Protein AF-W3AT03-F1 (afdb_monomer_lite)

Radius of gyration: 35.24 Å; chains: 1; bounding box: 69×82×110 Å

Secondary structure (DSSP, 8-state):
-------STTHHHHGGGHHHHSS-----TTSEEEEEEESSEEEEEES-EEE-SSEEEEEEESSSSEEEEEESS-EEEEEE-SSSEEEEEEEEEE---SS---EEEEEESS-EEEEEE-SSEEEEEEEEEEE-SS-EEEEEESS-EEEEESS-SEEEEEEEEEESTT-EEEEEESS-EEEEEEE---SSS-EEEEEEEEEESSEEEEEESS-EEEEEEE---S-TT--EEEEEEEEEE---S-----EEEEEESS-EEEEE--TTEEEEEEEEEE--TT-EEEEEESS-EEEE-SSSEEEEEEEEPPPPTT----EEEEEEESS-EEESSEEEEEEE-TTEEEEEEEEEEEEESS-SEEEEPPSSS---GGGTEEEEEEEEEESSS-SEEEE--TT-S----HHHHHHHHHH-EEE----GGGTTTEE-TTPPB-TTS-BEEETT-EEEEEE-PPTTEEEEEEEETTSSB--EEE-TTS-EEEEEETTS---EEEEEEEPP------------------------PPPPPGGGEEEETTTTEEEE-PPTT-------SSSEEEEEE-STTEEEEEETTEEEEEEGGGTHHHHTTT---PPPP--S-EEEEETTEEEEEE-GGG--

Foldseek 3Di:
DDDDADDDPCPQVCVVVVVVLLPPPCDPQPQEPEEFEDQAETEEEEAEFADQTLEDYEFEHNNYAYTEYEYNEEFHHAHADADAEHHERYEFEYEDDDPDAHETYYAHAYEFEHAEHYPHYAYYERYETYYDAQYETEHHHAYEFEWAEQEQAAWERYEDEHADAAYEYEYYANYEQYIEYHEEYPDQEGEWESYEYEYQHEEYYAEAQEEQETEYRYEPDPPVHGAYEWESYEYDHDPPPDAHAYEYEHEHNYEQYTEYAYQRYEYESEAEAHAHFAYEHEHAHLYEQEYYYNHHYESYEYEYHADDPPGDHAYEAEYAYNEEREMAAEHYEDEAHNRYAYAYAHAYEQEHLAESYEYEDDQDDDDPHLVRYAAEYQAYYHNNPDRYYYDYRPNGPDGCDPVSRVSNLQRYKHFDDDDPVCPQQKDQPPFAADPVRTGIDTQADKGKIWGRDDPQKDWPFKDWPVGDTFDWDADPVRTIITIDGGHDPTDMDTDIDGNDPPPPPDDDDDDDDDDPDDPDPPPDQDEDPPVQWDDDPVPLDIHGDDPPPRQDYADDAPWFDAWADDDDFWTWTQTPVGIDIDGVVNCVVVVVVVRDPDHDHPDQKYFYDDPNHGPDIDGPVPDD

Sequence (624 aa):
MFKKVKKFLAAGLSLSLILSSVTITALAESDAAVYNDGSDKAVMNVGSIETSDSMGAYSEASDYPEAVINVDGDVDVNVITNNDENAYGIVSYAHESGGGKATAGVTVSGDVSVNYTSQEGSGTVGINVQPEGNSNAYAVVNGDVSVDSNVSNDTEGIAVIANGSDAKAEVKVDGEVKVSSSGTPTGDTPVTSGVTVIQNGGDVDVNIKKDVTVVSNSSIGNVEETYSYANGIMIYQDSGDIQLPADTEINVGGNVSVSSTDPGMQTSGIDITTALDGSVINVNVAGSVTTEGKGATSGIGAVTGIKDEDEKGDTRVNIHVGKDVKSSDDGLTIMAGDIGTIDVVIEGTLSAEDSAIVLKAPYEGDLNQENRISITAWKIESGSGSLVTTDNDPESETTVSEETRAAVEKNINYIIRIDEAQTKNISLPGLEKDANGLYTAHAEDNVAVKLNIPSGFTLDGAYSDAGHNIRLLQDESGGYYLVVPSGGGVTVSLALSRIPSDSDDNDDSGDSKNSNKTYNNYQNVPSLSDDSFNFNQNEGKLTIQVPKGMTAFNLDSSVLLTFKAMGMNTLYLDSTNGKYTIPIVSIEDIVKTGNLLTFVFGIEKADVYVNGTLAREFYPDKLT

Structure (mmCIF, N/CA/C/O backbone):
data_AF-W3AT03-F1
#
_entry.id   AF-W3AT03-F1
#
loop_
_atom_site.group_PDB
_atom_site.id
_atom_site.type_symbol
_atom_site.label_atom_id
_atom_site.label_alt_id
_atom_site.label_comp_id
_atom_site.label_asym_id
_atom_site.label_entity_id
_atom_site.label_seq_id
_atom_site.pdbx_PDB_ins_code
_atom_site.Cartn_x
_atom_site.Cartn_y
_atom_site.Cartn_z
_atom_site.occupancy
_atom_site.B_iso_or_equiv
_atom_site.auth_seq_id
_atom_site.auth_comp_id
_atom_site.auth_asym_id
_atom_site.auth_atom_id
_atom_site.pdbx_PDB_model_num
ATOM 1 N N . MET A 1 1 ? 1.270 37.637 10.396 1.00 28.53 1 MET A N 1
ATOM 2 C CA . MET A 1 1 ? 0.769 36.498 11.198 1.00 28.53 1 MET A CA 1
ATOM 3 C C . MET A 1 1 ? -0.464 35.877 10.522 1.00 28.53 1 MET A C 1
ATOM 5 O O . MET A 1 1 ? -1.416 35.513 11.184 1.00 28.53 1 MET A O 1
ATOM 9 N N . PHE A 1 2 ? -0.427 35.793 9.188 1.00 28.59 2 PHE A N 1
ATOM 10 C CA . PHE A 1 2 ? -1.450 35.283 8.267 1.00 28.59 2 PHE A CA 1
ATOM 11 C C . PHE A 1 2 ? -0.666 34.633 7.112 1.00 28.59 2 PHE A C 1
ATOM 13 O O . PHE A 1 2 ? 0.368 35.203 6.753 1.00 28.59 2 PHE A O 1
ATOM 20 N N . LYS A 1 3 ? -1.158 33.512 6.562 1.00 24.34 3 LYS A N 1
ATOM 21 C CA . LYS A 1 3 ? -0.546 32.571 5.584 1.00 24.34 3 LYS A CA 1
ATOM 22 C C . LYS A 1 3 ? 0.006 31.268 6.186 1.00 24.34 3 LYS A C 1
ATOM 24 O O . LYS A 1 3 ? 1.206 31.040 6.238 1.00 24.34 3 LYS A O 1
ATOM 29 N N . LYS A 1 4 ? -0.909 30.408 6.617 1.00 30.42 4 LYS A N 1
ATOM 30 C CA . LYS A 1 4 ? -0.858 28.945 6.467 1.00 30.42 4 LYS A CA 1
ATOM 31 C C . LYS A 1 4 ? -2.282 28.550 6.039 1.00 30.42 4 LYS A C 1
ATOM 33 O O . LYS A 1 4 ? -3.190 29.294 6.397 1.00 30.42 4 LYS A O 1
ATOM 38 N N . VAL A 1 5 ? -2.459 27.453 5.305 1.00 30.83 5 VAL A N 1
ATOM 39 C CA . VAL A 1 5 ? -3.708 26.987 4.648 1.00 30.83 5 VAL A CA 1
ATOM 40 C C . VAL A 1 5 ? -3.865 27.485 3.201 1.00 30.83 5 VAL A C 1
ATOM 42 O O . VAL A 1 5 ? -4.501 28.502 2.947 1.00 30.83 5 VAL A O 1
ATOM 45 N N . LYS A 1 6 ? -3.214 26.769 2.275 1.00 31.14 6 LYS A N 1
ATOM 46 C CA . LYS A 1 6 ? -3.477 26.680 0.821 1.00 31.14 6 LYS A CA 1
ATOM 47 C C . LYS A 1 6 ? -2.667 25.484 0.295 1.00 31.14 6 LYS A C 1
ATOM 49 O O . LYS A 1 6 ? -1.582 25.691 -0.234 1.00 31.14 6 LYS A O 1
ATOM 54 N N . LYS A 1 7 ? -3.096 24.255 0.578 1.00 38.19 7 LYS A N 1
ATOM 55 C CA . LYS A 1 7 ? -2.482 23.011 0.078 1.00 38.19 7 LYS A CA 1
ATOM 56 C C . LYS A 1 7 ? -3.528 21.910 0.227 1.00 38.19 7 LYS A C 1
ATOM 58 O O . LYS A 1 7 ? -3.813 21.620 1.374 1.00 38.19 7 LYS A O 1
ATOM 63 N N . PHE A 1 8 ? -4.102 21.395 -0.862 1.00 38.34 8 PHE A N 1
ATOM 64 C CA . PHE A 1 8 ? -4.474 19.974 -1.030 1.00 38.34 8 PHE A CA 1
ATOM 65 C C . PHE A 1 8 ? -5.169 19.694 -2.380 1.00 38.34 8 PHE A C 1
ATOM 67 O O . PHE A 1 8 ? -4.983 18.613 -2.930 1.00 38.34 8 PHE A O 1
ATOM 74 N N . LEU A 1 9 ? -5.845 20.674 -2.989 1.00 34.12 9 LEU A N 1
ATOM 75 C CA . LEU A 1 9 ? -6.673 20.440 -4.183 1.00 34.12 9 LEU A CA 1
ATOM 76 C C . LEU A 1 9 ? -5.986 20.184 -5.536 1.00 34.12 9 LEU A C 1
ATOM 78 O O . LEU A 1 9 ? -6.647 19.714 -6.458 1.00 34.12 9 LEU A O 1
ATOM 82 N N . ALA A 1 10 ? -4.695 20.474 -5.724 1.00 31.89 10 ALA A N 1
ATOM 83 C CA . ALA A 1 10 ? -4.091 20.279 -7.052 1.00 31.89 10 ALA A CA 1
ATOM 84 C C . ALA A 1 10 ? -3.675 18.827 -7.358 1.00 31.89 10 ALA A C 1
ATOM 86 O O . ALA A 1 10 ? -3.201 18.573 -8.462 1.00 31.89 10 ALA A O 1
ATOM 87 N N . ALA A 1 11 ? -3.937 17.878 -6.448 1.00 34.84 11 ALA A N 1
ATOM 88 C CA . ALA A 1 11 ? -3.686 16.450 -6.652 1.00 34.84 11 ALA A CA 1
ATOM 89 C C . ALA A 1 11 ? -4.425 15.863 -7.875 1.00 34.84 11 ALA A C 1
ATOM 91 O O . ALA A 1 11 ? -3.914 14.942 -8.498 1.00 34.84 11 ALA A O 1
ATOM 92 N N . GLY A 1 12 ? -5.577 16.423 -8.272 1.00 32.66 12 GLY A N 1
ATOM 93 C CA . GLY A 1 12 ? -6.311 15.971 -9.465 1.00 32.66 12 GLY A CA 1
ATOM 94 C C . GLY A 1 12 ? -5.796 16.534 -10.800 1.00 32.66 12 GLY A C 1
ATOM 95 O O . GLY A 1 12 ? -5.979 15.909 -11.836 1.00 32.66 12 GLY A O 1
ATOM 96 N N . LEU A 1 13 ? -5.129 17.698 -10.804 1.00 30.19 13 LEU A N 1
ATOM 97 C CA . LEU A 1 13 ? -4.622 18.348 -12.029 1.00 30.19 13 LEU A CA 1
ATOM 98 C C . LEU A 1 13 ? -3.127 18.071 -12.277 1.00 30.19 13 LEU A C 1
ATOM 100 O O . LEU A 1 13 ? -2.707 18.025 -13.434 1.00 30.19 13 LEU A O 1
ATOM 104 N N . SER A 1 14 ? -2.327 17.834 -11.229 1.00 34.16 14 SER A N 1
ATOM 105 C CA . SER A 1 14 ? -0.902 17.482 -11.354 1.00 34.16 14 SER A CA 1
ATOM 106 C C . SER A 1 14 ? -0.650 16.015 -11.728 1.00 34.16 14 SER A C 1
ATOM 108 O O . SER A 1 14 ? 0.438 15.693 -12.184 1.00 34.16 14 SER A O 1
ATOM 110 N N . LEU A 1 15 ? -1.637 15.124 -11.592 1.00 40.75 15 LEU A N 1
ATOM 111 C CA . LEU A 1 15 ? -1.508 13.690 -11.899 1.00 40.75 15 LEU A CA 1
ATOM 112 C C . LEU A 1 15 ? -1.389 13.384 -13.404 1.00 40.75 15 LEU A C 1
ATOM 114 O O . LEU A 1 15 ? -0.757 12.402 -13.787 1.00 40.75 15 LEU A O 1
ATOM 118 N N . SER A 1 16 ? -1.878 14.287 -14.264 1.00 33.06 16 SER A N 1
ATOM 119 C CA . SER A 1 16 ? -1.629 14.240 -15.715 1.00 33.06 16 SER A CA 1
ATOM 120 C C . SER A 1 16 ? -0.135 14.337 -16.082 1.00 33.06 16 SER A C 1
ATOM 122 O O . SER A 1 16 ? 0.251 13.899 -17.165 1.00 33.06 16 SER A O 1
ATOM 124 N N . LEU A 1 17 ? 0.719 14.848 -15.177 1.00 35.25 17 LEU A N 1
ATOM 125 C CA . LEU A 1 17 ? 2.175 14.880 -15.358 1.00 35.25 17 LEU A CA 1
ATOM 126 C C . LEU A 1 17 ? 2.853 13.533 -15.058 1.00 35.25 17 LEU A C 1
ATOM 128 O O . LEU A 1 17 ? 3.852 13.235 -15.706 1.00 35.25 17 LEU A O 1
ATOM 132 N N . ILE A 1 18 ? 2.298 12.688 -14.179 1.00 41.88 18 ILE A N 1
ATOM 133 C CA . ILE A 1 18 ? 2.857 11.352 -13.867 1.00 41.88 18 ILE A CA 1
ATOM 134 C C . ILE A 1 18 ? 2.741 10.431 -15.092 1.00 41.88 18 ILE A C 1
ATOM 136 O O . ILE A 1 18 ? 3.682 9.737 -15.464 1.00 41.88 18 ILE A O 1
ATOM 140 N N . LEU A 1 19 ? 1.622 10.508 -15.821 1.00 39.47 19 LEU A N 1
ATOM 141 C CA . LEU A 1 19 ? 1.465 9.828 -17.115 1.00 39.47 19 LEU A CA 1
ATOM 142 C C . LEU A 1 19 ? 2.455 10.336 -18.182 1.00 39.47 19 LEU A C 1
ATOM 144 O O . LEU A 1 19 ? 2.805 9.588 -19.093 1.00 39.47 19 LEU A O 1
ATOM 148 N N . SER A 1 20 ? 2.930 11.583 -18.066 1.00 36.06 20 SER A N 1
ATOM 149 C CA . SER A 1 20 ? 3.939 12.161 -18.967 1.00 36.06 20 SER A CA 1
ATOM 150 C C . SER A 1 20 ? 5.390 11.906 -18.546 1.00 36.06 20 SER A C 1
ATOM 152 O O . SER A 1 20 ? 6.301 12.179 -19.326 1.00 36.06 20 SER A O 1
ATOM 154 N N . SER A 1 21 ? 5.641 11.370 -17.349 1.00 37.03 21 SER A N 1
ATOM 155 C CA . SER A 1 21 ? 6.995 10.982 -16.943 1.00 37.03 21 SER A CA 1
ATOM 156 C C . SER A 1 21 ? 7.301 9.508 -17.223 1.00 37.03 21 SER A C 1
ATOM 158 O O . SER A 1 21 ? 8.452 9.166 -17.488 1.00 37.03 21 SER A O 1
ATOM 160 N N . VAL A 1 22 ? 6.271 8.655 -17.338 1.00 42.19 22 VAL A N 1
ATOM 161 C CA . VAL A 1 22 ? 6.416 7.286 -17.877 1.00 42.19 22 VAL A CA 1
ATOM 162 C C . VAL A 1 22 ? 6.425 7.260 -19.414 1.00 42.19 22 VAL A C 1
ATOM 164 O O . VAL A 1 22 ? 6.735 6.232 -20.016 1.00 42.19 22 VAL A O 1
ATOM 167 N N . THR A 1 23 ? 6.152 8.379 -20.103 1.00 40.66 23 THR A N 1
ATOM 168 C CA . THR A 1 23 ? 6.460 8.451 -21.538 1.00 40.66 23 THR A CA 1
ATOM 169 C C . THR A 1 23 ? 7.969 8.411 -21.736 1.00 40.66 23 THR A C 1
ATOM 171 O O . THR A 1 23 ? 8.662 9.412 -21.551 1.00 40.66 23 THR A O 1
ATOM 174 N N . ILE A 1 24 ? 8.468 7.243 -22.155 1.00 44.22 24 ILE A N 1
ATOM 175 C CA . ILE A 1 24 ? 9.812 7.069 -22.699 1.00 44.22 24 ILE A CA 1
ATOM 176 C C . ILE A 1 24 ? 9.957 8.092 -23.824 1.00 44.22 24 ILE A C 1
ATOM 178 O O . ILE A 1 24 ? 9.421 7.938 -24.922 1.00 44.22 24 ILE A O 1
ATOM 182 N N . THR A 1 25 ? 10.654 9.188 -23.540 1.00 39.56 25 THR A N 1
ATOM 183 C CA . THR A 1 25 ? 10.982 10.180 -24.556 1.00 39.56 25 THR A CA 1
ATOM 184 C C . THR A 1 25 ? 12.054 9.545 -25.421 1.00 39.56 25 THR A C 1
ATOM 186 O O . THR A 1 25 ? 13.216 9.673 -25.067 1.00 39.56 25 THR A O 1
ATOM 189 N N . ALA A 1 26 ? 11.652 8.802 -26.465 1.00 38.84 26 ALA A N 1
ATOM 190 C CA . ALA A 1 26 ? 12.498 8.186 -27.495 1.00 38.84 26 ALA A CA 1
ATOM 191 C C . ALA A 1 26 ? 13.969 8.076 -27.058 1.00 38.84 26 ALA A C 1
ATOM 193 O O . ALA A 1 26 ? 14.819 8.844 -27.522 1.00 38.84 26 ALA A O 1
ATOM 194 N N . LEU A 1 27 ? 14.237 7.213 -26.068 1.00 46.94 27 LEU A N 1
ATOM 195 C CA . LEU A 1 27 ? 15.598 7.009 -25.588 1.00 46.94 27 LEU A CA 1
ATOM 196 C C . LEU A 1 27 ? 16.405 6.540 -26.788 1.00 46.94 27 LEU A C 1
ATOM 198 O O . LEU A 1 27 ? 15.939 5.707 -27.567 1.00 46.94 27 LEU A O 1
ATOM 202 N N . ALA A 1 28 ? 17.583 7.126 -26.984 1.00 45.44 28 ALA A N 1
ATOM 203 C CA . ALA A 1 28 ? 18.433 6.711 -28.078 1.00 45.44 28 ALA A CA 1
ATOM 204 C C . ALA A 1 28 ? 18.699 5.207 -27.918 1.00 45.44 28 ALA A C 1
ATOM 206 O O . ALA A 1 28 ? 19.277 4.776 -26.925 1.00 45.44 28 ALA A O 1
ATOM 207 N N . GLU A 1 29 ? 18.286 4.426 -28.916 1.00 54.06 29 GLU A N 1
ATOM 208 C CA . GLU A 1 29 ? 18.462 2.970 -29.059 1.00 54.06 29 GLU A CA 1
ATOM 209 C C . GLU A 1 29 ? 19.916 2.487 -28.808 1.00 54.06 29 GLU A C 1
ATOM 211 O O . GLU A 1 29 ? 20.186 1.289 -28.780 1.00 54.06 29 GLU A O 1
ATOM 216 N N . SER A 1 30 ? 20.876 3.410 -28.650 1.00 55.06 30 SER A N 1
ATOM 217 C CA . SER A 1 30 ? 22.307 3.178 -28.476 1.00 55.06 30 SER A CA 1
ATOM 218 C C . SER A 1 30 ? 22.773 2.832 -27.061 1.00 55.06 30 SER A C 1
ATOM 220 O O . SER A 1 30 ? 23.922 2.408 -26.941 1.00 55.06 30 SER A O 1
ATOM 222 N N . ASP A 1 31 ? 21.946 2.997 -26.023 1.00 71.50 31 ASP A N 1
ATOM 223 C CA . ASP A 1 31 ? 22.449 3.015 -24.635 1.00 71.50 31 ASP A CA 1
ATOM 224 C C . ASP A 1 31 ? 22.034 1.792 -23.787 1.00 71.50 31 ASP A C 1
ATOM 226 O O . ASP A 1 31 ? 22.218 1.781 -22.570 1.00 71.50 31 ASP A O 1
ATOM 230 N N . ALA A 1 32 ? 21.494 0.739 -24.415 1.00 73.19 32 ALA A N 1
ATOM 231 C CA . ALA A 1 32 ? 21.191 -0.530 -23.749 1.00 73.19 32 ALA A CA 1
ATOM 232 C C . ALA A 1 32 ? 22.309 -1.569 -23.944 1.00 73.19 32 ALA A C 1
ATOM 234 O O . ALA A 1 32 ? 22.759 -1.801 -25.069 1.00 73.19 32 ALA A O 1
ATOM 235 N N . ALA A 1 33 ? 22.699 -2.270 -22.873 1.00 74.56 33 ALA A N 1
ATOM 236 C CA . ALA A 1 33 ? 23.706 -3.334 -22.952 1.00 74.56 33 ALA A CA 1
ATOM 237 C C . ALA A 1 33 ? 23.227 -4.531 -23.788 1.00 74.56 33 ALA A C 1
ATOM 239 O O . ALA A 1 33 ? 24.020 -5.179 -24.482 1.00 74.56 33 ALA A O 1
ATOM 240 N N . VAL A 1 34 ? 21.920 -4.814 -23.752 1.00 85.19 34 VAL A N 1
ATOM 241 C CA . VAL A 1 34 ? 21.267 -5.758 -24.660 1.00 85.19 34 VAL A CA 1
ATOM 242 C C . VAL A 1 34 ? 20.016 -5.124 -25.260 1.00 85.19 34 VAL A C 1
ATOM 244 O O . VAL A 1 34 ? 19.152 -4.626 -24.545 1.00 85.19 34 VAL A O 1
ATOM 247 N N . TYR A 1 35 ? 19.910 -5.171 -26.586 1.00 88.31 35 TYR A N 1
ATOM 248 C CA . TYR A 1 35 ? 18.853 -4.507 -27.343 1.00 88.31 35 TYR A CA 1
ATOM 249 C C . TYR A 1 35 ? 18.214 -5.470 -28.346 1.00 88.31 35 TYR A C 1
ATOM 251 O O . TYR A 1 35 ? 18.920 -6.208 -29.043 1.00 88.31 35 TYR A O 1
ATOM 259 N N . ASN A 1 36 ? 16.884 -5.464 -28.421 1.00 83.06 36 ASN A N 1
ATOM 260 C CA . ASN A 1 36 ? 16.127 -6.191 -29.432 1.00 83.06 36 ASN A CA 1
ATOM 261 C C . ASN A 1 36 ? 14.896 -5.391 -29.870 1.00 83.06 36 ASN A C 1
ATOM 263 O O . ASN A 1 36 ? 13.935 -5.274 -29.117 1.00 83.06 36 ASN A O 1
ATOM 267 N N . ASP A 1 37 ? 14.920 -4.903 -31.104 1.00 82.81 37 ASP A N 1
ATOM 268 C CA . ASP A 1 37 ? 13.760 -4.321 -31.777 1.00 82.81 37 ASP A CA 1
ATOM 269 C C . ASP A 1 37 ? 13.323 -5.252 -32.910 1.00 82.81 37 ASP A C 1
ATOM 271 O O . ASP A 1 37 ? 14.129 -5.698 -33.740 1.00 82.81 37 ASP A O 1
ATOM 275 N N . GLY A 1 38 ? 12.039 -5.595 -32.907 1.00 75.69 38 GLY A N 1
ATOM 276 C CA . GLY A 1 38 ? 11.433 -6.450 -33.908 1.00 75.69 38 GLY A CA 1
ATOM 277 C C . GLY A 1 38 ? 10.049 -5.955 -34.292 1.00 75.69 38 GLY A C 1
ATOM 278 O O . GLY A 1 38 ? 9.191 -5.789 -33.440 1.00 75.69 38 GLY A O 1
ATOM 279 N N . SER A 1 39 ? 9.794 -5.834 -35.596 1.00 70.62 39 SER A N 1
ATOM 280 C CA . SER A 1 39 ? 8.448 -5.534 -36.118 1.00 70.62 39 SER A CA 1
ATOM 281 C C . SER A 1 39 ? 7.386 -6.504 -35.584 1.00 70.62 39 SER A C 1
ATOM 283 O O . SER A 1 39 ? 6.357 -6.069 -35.078 1.00 70.62 39 SER A O 1
ATOM 285 N N . ASP A 1 40 ? 7.652 -7.816 -35.640 1.00 72.50 40 ASP A N 1
ATOM 286 C CA . ASP A 1 40 ? 6.640 -8.827 -35.304 1.00 72.50 40 ASP A CA 1
ATOM 287 C C . ASP A 1 40 ? 6.718 -9.369 -33.861 1.00 72.50 40 ASP A C 1
ATOM 289 O O . ASP A 1 40 ? 5.702 -9.700 -33.246 1.00 72.50 40 ASP A O 1
ATOM 293 N N . LYS A 1 41 ? 7.942 -9.585 -33.367 1.00 81.56 41 LYS A N 1
ATOM 294 C CA . LYS A 1 41 ? 8.231 -10.256 -32.094 1.00 81.56 41 LYS A CA 1
ATOM 295 C C . LYS A 1 41 ? 9.655 -9.939 -31.652 1.00 81.56 41 LYS A C 1
ATOM 297 O O . LYS A 1 41 ? 10.605 -10.279 -32.361 1.00 81.56 41 LYS A O 1
ATOM 302 N N . ALA A 1 42 ? 9.801 -9.401 -30.451 1.00 83.75 42 ALA A N 1
ATOM 303 C CA . ALA A 1 42 ? 11.083 -9.114 -29.831 1.00 83.75 42 ALA A CA 1
ATOM 304 C C . ALA A 1 42 ? 11.236 -9.971 -28.568 1.00 83.75 42 ALA A C 1
ATOM 306 O O . ALA A 1 42 ? 10.846 -9.580 -27.478 1.00 83.75 42 ALA A O 1
ATOM 307 N N . VAL A 1 43 ? 11.774 -11.190 -28.711 1.00 87.69 43 VAL A N 1
ATOM 308 C CA . VAL A 1 43 ? 12.058 -12.066 -27.558 1.00 87.69 43 VAL A CA 1
ATOM 309 C C . VAL A 1 43 ? 13.545 -12.262 -27.368 1.00 87.69 43 VAL A C 1
ATOM 311 O O . VAL A 1 43 ? 14.246 -12.722 -28.270 1.00 87.69 43 VAL A O 1
ATOM 314 N N . MET A 1 44 ? 14.000 -11.953 -26.162 1.00 90.62 44 MET A N 1
ATOM 315 C CA . MET A 1 44 ? 15.394 -11.978 -25.759 1.00 90.62 44 MET A CA 1
ATOM 316 C C . MET A 1 44 ? 15.590 -12.959 -24.600 1.00 90.62 44 MET A C 1
ATOM 318 O O . MET A 1 44 ? 14.792 -12.998 -23.670 1.00 90.62 44 MET A O 1
ATOM 322 N N . ASN A 1 45 ? 16.660 -13.756 -24.659 1.00 92.31 45 ASN A N 1
ATOM 323 C CA . ASN A 1 45 ? 17.105 -14.585 -23.539 1.00 92.31 45 ASN A CA 1
ATOM 324 C C . ASN A 1 45 ? 18.566 -14.241 -23.245 1.00 92.31 45 ASN A C 1
ATOM 326 O O . ASN A 1 45 ? 19.407 -14.333 -24.145 1.00 92.31 45 ASN A O 1
ATOM 330 N N . VAL A 1 46 ? 18.858 -13.844 -22.012 1.00 91.69 46 VAL A N 1
ATOM 331 C CA . VAL A 1 46 ? 20.174 -13.384 -21.561 1.00 91.69 46 VAL A CA 1
ATOM 332 C C . VAL A 1 46 ? 20.609 -14.220 -20.359 1.00 91.69 46 VAL A C 1
ATOM 334 O O . VAL A 1 46 ? 19.785 -14.620 -19.547 1.00 91.69 46 VAL A O 1
ATOM 337 N N . GLY A 1 47 ? 21.906 -14.512 -20.247 1.00 91.00 47 GLY A N 1
ATOM 338 C CA . GLY A 1 47 ? 22.443 -15.238 -19.092 1.00 91.00 47 GLY A CA 1
ATOM 339 C C . GLY A 1 47 ? 22.385 -14.388 -17.822 1.00 91.00 47 GLY A C 1
ATOM 340 O O . GLY A 1 47 ? 21.610 -14.670 -16.924 1.00 91.00 47 GLY A O 1
ATOM 341 N N . SER A 1 48 ? 23.193 -13.335 -17.772 1.00 92.12 48 SER A N 1
ATOM 342 C CA . SER A 1 48 ? 23.188 -12.296 -16.736 1.00 92.12 48 SER A CA 1
ATOM 343 C C . SER A 1 48 ? 23.575 -10.968 -17.383 1.00 92.12 48 SER A C 1
ATOM 345 O O . SER A 1 48 ? 24.183 -10.965 -18.461 1.00 92.12 48 SER A O 1
ATOM 347 N N . ILE A 1 49 ? 23.236 -9.853 -16.746 1.00 92.31 49 ILE A N 1
ATOM 348 C CA . ILE A 1 49 ? 23.550 -8.507 -17.228 1.00 92.31 49 ILE A CA 1
ATOM 349 C C . ILE A 1 49 ? 24.381 -7.807 -16.160 1.00 92.31 49 ILE A C 1
ATOM 351 O O . ILE A 1 49 ? 23.957 -7.710 -15.020 1.00 92.31 49 ILE A O 1
ATOM 355 N N . GLU A 1 50 ? 25.555 -7.313 -16.538 1.00 94.00 50 GLU A N 1
ATOM 356 C CA . GLU A 1 50 ? 26.370 -6.413 -15.720 1.00 94.00 50 GLU A CA 1
ATOM 357 C C . GLU A 1 50 ? 26.832 -5.288 -16.649 1.00 94.00 50 GLU A C 1
ATOM 359 O O . GLU A 1 50 ? 27.576 -5.539 -17.602 1.00 94.00 50 GLU A O 1
ATOM 364 N N . THR A 1 51 ? 26.343 -4.065 -16.436 1.00 91.50 51 THR A N 1
ATOM 365 C CA . THR A 1 51 ? 26.654 -2.929 -17.315 1.00 91.50 51 THR A CA 1
ATOM 366 C C . THR A 1 51 ? 26.805 -1.612 -16.558 1.00 91.50 51 THR A C 1
ATOM 368 O O . THR A 1 51 ? 26.326 -1.452 -15.437 1.00 91.50 51 THR A O 1
ATOM 371 N N . SER A 1 52 ? 27.491 -0.665 -17.196 1.00 89.69 52 SER A N 1
ATOM 372 C CA . SER A 1 52 ? 27.517 0.749 -16.816 1.00 89.69 52 SER A CA 1
ATOM 373 C C . SER A 1 52 ? 26.773 1.652 -17.798 1.00 89.69 52 SER A C 1
ATOM 375 O O . SER A 1 52 ? 26.820 2.873 -17.651 1.00 89.69 52 SER A O 1
ATOM 377 N N . ASP A 1 53 ? 26.167 1.063 -18.828 1.00 87.94 53 ASP A N 1
ATOM 378 C CA . ASP A 1 53 ? 25.304 1.777 -19.760 1.00 87.94 53 ASP A CA 1
ATOM 379 C C . ASP A 1 53 ? 24.003 2.163 -19.060 1.00 87.94 53 ASP A C 1
ATOM 381 O O . ASP A 1 53 ? 23.606 1.531 -18.078 1.00 87.94 53 ASP A O 1
ATOM 385 N N . SER A 1 54 ? 23.340 3.196 -19.575 1.00 86.44 54 SER A N 1
ATOM 386 C CA . SER A 1 54 ? 22.128 3.756 -18.977 1.00 86.44 54 SER A CA 1
ATOM 387 C C . SER A 1 54 ? 20.985 2.735 -18.900 1.00 86.44 54 SER A C 1
ATOM 389 O O . SER A 1 54 ? 20.072 2.889 -18.096 1.00 86.44 54 SER A O 1
ATOM 391 N N . MET A 1 55 ? 21.055 1.644 -19.671 1.00 88.94 55 MET A N 1
ATOM 392 C CA . MET A 1 55 ? 20.058 0.586 -19.646 1.00 88.94 55 MET A CA 1
ATOM 393 C C . MET A 1 55 ? 20.651 -0.829 -19.683 1.00 88.94 55 MET A C 1
ATOM 395 O O . MET A 1 55 ? 21.542 -1.136 -20.476 1.00 88.94 55 MET A O 1
ATOM 399 N N . GLY A 1 56 ? 20.121 -1.729 -18.849 1.00 90.75 56 GLY A N 1
ATOM 400 C CA . GLY A 1 56 ? 20.517 -3.141 -18.830 1.00 90.75 56 GLY A CA 1
ATOM 401 C C . GLY A 1 56 ? 20.004 -3.909 -20.049 1.00 90.75 56 GLY A C 1
ATOM 402 O O . GLY A 1 56 ? 20.792 -4.410 -20.853 1.00 90.75 56 GLY A O 1
ATOM 403 N N . ALA A 1 57 ? 18.682 -3.983 -20.212 1.00 90.81 57 ALA A N 1
ATOM 404 C CA . ALA A 1 57 ? 18.059 -4.581 -21.392 1.00 90.81 57 ALA A CA 1
ATOM 405 C C . ALA A 1 57 ? 16.852 -3.786 -21.894 1.00 90.81 57 ALA A C 1
ATOM 407 O O . ALA A 1 57 ? 16.046 -3.299 -21.104 1.00 90.81 57 ALA A O 1
ATOM 408 N N . TYR A 1 58 ? 16.713 -3.734 -23.219 1.00 92.06 58 TYR A N 1
ATOM 409 C CA . TYR A 1 58 ? 15.594 -3.111 -23.917 1.00 92.06 58 TYR A CA 1
ATOM 410 C C . TYR A 1 58 ? 14.997 -4.066 -24.948 1.00 92.06 58 TYR A C 1
ATOM 412 O O . TYR A 1 58 ? 15.725 -4.674 -25.744 1.00 92.06 58 TYR A O 1
ATOM 420 N N . SER A 1 59 ? 13.671 -4.172 -24.959 1.00 89.50 59 SER A N 1
ATOM 421 C CA . SER A 1 59 ? 12.937 -4.904 -25.983 1.00 89.50 59 SER A CA 1
ATOM 422 C C . SER A 1 59 ? 11.701 -4.133 -26.409 1.00 89.50 59 SER A C 1
ATOM 424 O O . SER A 1 59 ? 10.858 -3.823 -25.570 1.00 89.50 59 SER A O 1
ATOM 426 N N . GLU A 1 60 ? 11.568 -3.921 -27.715 1.00 89.50 60 GLU A N 1
ATOM 427 C CA . GLU A 1 60 ? 10.442 -3.213 -28.322 1.00 89.50 60 GLU A CA 1
ATOM 428 C C . GLU A 1 60 ? 9.844 -4.012 -29.480 1.00 89.50 60 GLU A C 1
ATOM 430 O O . GLU A 1 60 ? 10.572 -4.588 -30.291 1.00 89.50 60 GLU A O 1
ATOM 435 N N . ALA A 1 61 ? 8.511 -4.061 -29.542 1.00 85.75 61 ALA A N 1
ATOM 436 C CA . ALA A 1 61 ? 7.779 -4.622 -30.671 1.00 85.75 61 ALA A CA 1
ATOM 437 C C . ALA A 1 61 ? 6.814 -3.580 -31.252 1.00 85.75 61 ALA A C 1
ATOM 439 O O . ALA A 1 61 ? 5.914 -3.122 -30.551 1.00 85.75 61 ALA A O 1
ATOM 440 N N . SER A 1 62 ? 7.019 -3.196 -32.517 1.00 78.94 62 SER A N 1
ATOM 441 C CA . SER A 1 62 ? 6.383 -2.021 -33.140 1.00 78.94 62 SER A CA 1
ATOM 442 C C . SER A 1 62 ? 5.120 -2.312 -33.961 1.00 78.94 62 SER A C 1
ATOM 444 O O . SER A 1 62 ? 4.212 -1.482 -33.980 1.00 78.94 62 SER A O 1
ATOM 446 N N . ASP A 1 63 ? 5.014 -3.479 -34.609 1.00 71.31 63 ASP A N 1
ATOM 447 C CA . ASP A 1 63 ? 3.864 -3.819 -35.463 1.00 71.31 63 ASP A CA 1
ATOM 448 C C . ASP A 1 63 ? 2.955 -4.921 -34.867 1.00 71.31 63 ASP A C 1
ATOM 450 O O . ASP A 1 63 ? 1.799 -5.035 -35.280 1.00 71.31 63 ASP A O 1
ATOM 454 N N . TYR A 1 64 ? 3.418 -5.730 -33.905 1.00 67.00 64 TYR A N 1
ATOM 455 C CA . TYR A 1 64 ? 2.686 -6.890 -33.356 1.00 67.00 64 TYR A CA 1
ATOM 456 C C . TYR A 1 64 ? 3.082 -7.231 -31.900 1.00 67.00 64 TYR A C 1
ATOM 458 O O . TYR A 1 64 ? 4.050 -6.687 -31.380 1.00 67.00 64 TYR A O 1
ATOM 466 N N . PRO A 1 65 ? 2.350 -8.149 -31.221 1.00 73.06 65 PRO A N 1
ATOM 467 C CA . PRO A 1 65 ? 2.163 -8.089 -29.781 1.00 73.06 65 PRO A CA 1
ATOM 468 C C . PRO A 1 65 ? 3.351 -8.210 -28.848 1.00 73.06 65 PRO A C 1
ATOM 470 O O . PRO A 1 65 ? 3.204 -7.800 -27.716 1.00 73.06 65 PRO A O 1
ATOM 473 N N . GLU A 1 66 ? 4.425 -8.917 -29.182 1.00 88.94 66 GLU A N 1
ATOM 474 C CA . GLU A 1 66 ? 5.195 -9.593 -28.127 1.00 88.94 66 GLU A CA 1
ATOM 475 C C . GLU A 1 66 ? 6.615 -9.044 -27.986 1.00 88.94 66 GLU A C 1
ATOM 477 O O . GLU A 1 66 ? 7.488 -9.359 -28.800 1.00 88.94 66 GLU A O 1
ATOM 482 N N . ALA A 1 67 ? 6.852 -8.298 -26.906 1.00 91.00 67 ALA A N 1
ATOM 483 C CA . ALA A 1 67 ? 8.173 -7.923 -26.418 1.00 91.00 67 ALA A CA 1
ATOM 484 C C . ALA A 1 67 ? 8.434 -8.643 -25.088 1.00 91.00 67 ALA A C 1
ATOM 486 O O . ALA A 1 67 ? 7.731 -8.409 -24.112 1.00 91.00 67 ALA A O 1
ATOM 487 N N . VAL A 1 68 ? 9.409 -9.554 -25.034 1.00 93.12 68 VAL A N 1
ATOM 488 C CA . VAL A 1 68 ? 9.702 -10.344 -23.825 1.00 93.12 68 VAL A CA 1
ATOM 489 C C . VAL A 1 68 ? 11.200 -10.464 -23.588 1.00 93.12 68 VAL A C 1
ATOM 491 O O . VAL A 1 68 ? 11.953 -10.865 -24.476 1.00 93.12 68 VAL A O 1
ATOM 494 N N . ILE A 1 69 ? 11.626 -10.207 -22.354 1.00 95.00 69 ILE A N 1
ATOM 495 C CA . ILE A 1 69 ? 13.009 -10.358 -21.901 1.00 95.00 69 ILE A CA 1
ATOM 496 C C . ILE A 1 69 ? 13.062 -11.419 -20.802 1.00 95.00 69 ILE A C 1
ATOM 498 O O . ILE A 1 69 ? 12.434 -11.270 -19.758 1.00 95.00 69 ILE A O 1
ATOM 502 N N . ASN A 1 70 ? 13.848 -12.472 -21.021 1.00 96.12 70 ASN A N 1
ATOM 503 C CA . ASN A 1 70 ? 14.156 -13.482 -20.011 1.00 96.12 70 ASN A CA 1
ATOM 504 C C . ASN A 1 70 ? 15.638 -13.394 -19.624 1.00 96.12 70 ASN A C 1
ATOM 506 O O . ASN A 1 70 ? 16.505 -13.430 -20.499 1.00 96.12 70 ASN A O 1
ATOM 510 N N . VAL A 1 71 ? 15.933 -13.327 -18.328 1.00 96.12 71 VAL A N 1
ATOM 511 C CA . VAL A 1 71 ? 17.290 -13.328 -17.771 1.00 96.12 71 VAL A CA 1
ATOM 512 C C . VAL A 1 71 ? 17.445 -14.518 -16.817 1.00 96.12 71 VAL A C 1
ATOM 514 O O . VAL A 1 71 ? 16.694 -14.660 -15.851 1.00 96.12 71 VAL A O 1
ATOM 517 N N . ASP A 1 72 ? 18.407 -15.400 -17.095 1.00 95.25 72 ASP A N 1
ATOM 518 C CA . ASP A 1 72 ? 18.648 -16.634 -16.322 1.00 95.25 72 ASP A CA 1
ATOM 519 C C . ASP A 1 72 ? 19.379 -16.390 -14.983 1.00 95.25 72 ASP A C 1
ATOM 521 O O . ASP A 1 72 ? 19.455 -17.289 -14.143 1.00 95.25 72 ASP A O 1
ATOM 525 N N . GLY A 1 73 ? 19.931 -15.197 -14.783 1.00 94.00 73 GLY A N 1
ATOM 526 C CA . GLY A 1 73 ? 20.701 -14.782 -13.612 1.00 94.00 73 GLY A CA 1
ATOM 527 C C . GLY A 1 73 ? 20.357 -13.357 -13.193 1.00 94.00 73 GLY A C 1
ATOM 528 O O . GLY A 1 73 ? 19.210 -12.936 -13.337 1.00 94.00 73 GLY A O 1
ATOM 529 N N . ASP A 1 74 ? 21.354 -12.640 -12.680 1.00 96.31 74 ASP A N 1
ATOM 530 C CA . ASP A 1 74 ? 21.183 -11.297 -12.123 1.00 96.31 74 ASP A CA 1
ATOM 531 C C . ASP A 1 74 ? 21.272 -10.199 -13.194 1.00 96.31 74 ASP A C 1
ATOM 533 O O . ASP A 1 74 ? 21.832 -10.395 -14.285 1.00 96.31 74 ASP A O 1
ATOM 537 N N . VAL A 1 75 ? 20.722 -9.034 -12.857 1.00 96.00 75 VAL A N 1
ATOM 538 C CA . VAL A 1 75 ? 20.763 -7.799 -13.641 1.00 96.00 75 VAL A CA 1
ATOM 539 C C . VAL A 1 75 ? 21.342 -6.697 -12.764 1.00 96.00 75 VAL A C 1
ATOM 541 O O . VAL A 1 75 ? 20.658 -6.190 -11.884 1.00 96.00 75 VAL A O 1
ATOM 544 N N . ASP A 1 76 ? 22.582 -6.303 -13.033 1.00 95.25 76 ASP A N 1
ATOM 545 C CA . ASP A 1 76 ? 23.299 -5.244 -12.327 1.00 95.25 76 ASP A CA 1
ATOM 546 C C . ASP A 1 76 ? 23.601 -4.077 -13.281 1.00 95.25 76 ASP A C 1
ATOM 548 O O . ASP A 1 76 ? 24.462 -4.167 -14.163 1.00 95.25 76 ASP A O 1
ATOM 552 N N . VAL A 1 77 ? 22.911 -2.953 -13.093 1.00 93.38 77 VAL A N 1
ATOM 553 C CA . VAL A 1 77 ? 23.107 -1.713 -13.860 1.00 93.38 77 VAL A CA 1
ATOM 554 C C . VAL A 1 77 ? 23.737 -0.660 -12.952 1.00 93.38 77 VAL A C 1
ATOM 556 O O . VAL A 1 77 ? 23.133 -0.229 -11.976 1.00 93.38 77 VAL A O 1
ATOM 559 N N . ASN A 1 78 ? 24.969 -0.246 -13.253 1.00 93.44 78 ASN A N 1
ATOM 560 C CA . ASN A 1 78 ? 25.762 0.674 -12.432 1.00 93.44 78 ASN A CA 1
ATOM 561 C C . ASN A 1 78 ? 26.198 1.898 -13.244 1.00 93.44 78 ASN A C 1
ATOM 563 O O . ASN A 1 78 ? 27.288 1.928 -13.822 1.00 93.44 78 ASN A O 1
ATOM 567 N N . VAL A 1 79 ? 25.360 2.927 -13.268 1.00 87.94 79 VAL A N 1
ATOM 568 C CA . VAL A 1 79 ? 25.536 4.087 -14.144 1.00 87.94 79 VAL A CA 1
ATOM 569 C C . VAL A 1 79 ? 26.158 5.239 -13.365 1.00 87.94 79 VAL A C 1
ATOM 571 O O . VAL A 1 79 ? 25.624 5.685 -12.350 1.00 87.94 79 VAL A O 1
ATOM 574 N N . ILE A 1 80 ? 27.294 5.741 -13.856 1.00 88.81 80 ILE A N 1
ATOM 575 C CA . ILE A 1 80 ? 27.955 6.941 -13.334 1.00 88.81 80 ILE A CA 1
ATOM 576 C C . ILE A 1 80 ? 28.120 7.932 -14.484 1.00 88.81 80 ILE A C 1
ATOM 578 O O . ILE A 1 80 ? 29.005 7.766 -15.325 1.00 88.81 80 ILE A O 1
ATOM 582 N N . THR A 1 81 ? 27.297 8.976 -14.507 1.00 83.00 81 THR A N 1
ATOM 583 C CA . THR A 1 81 ? 27.275 9.973 -15.588 1.00 83.00 81 THR A CA 1
ATOM 584 C C . THR A 1 81 ? 27.305 11.398 -15.028 1.00 83.00 81 THR A C 1
ATOM 586 O O . THR A 1 81 ? 27.210 11.622 -13.824 1.00 83.00 81 THR A O 1
ATOM 589 N N . ASN A 1 82 ? 27.555 12.381 -15.892 1.00 80.94 82 ASN A N 1
ATOM 590 C CA . ASN A 1 82 ? 27.371 13.802 -15.558 1.00 80.94 82 ASN A CA 1
ATOM 591 C C . ASN A 1 82 ? 26.301 14.451 -16.446 1.00 80.94 82 ASN A C 1
ATOM 593 O O . ASN A 1 82 ? 26.156 15.670 -16.407 1.00 80.94 82 ASN A O 1
ATOM 597 N N . ASN A 1 83 ? 25.638 13.659 -17.286 1.00 78.94 83 ASN A N 1
ATOM 598 C CA . ASN A 1 83 ? 24.600 14.117 -18.192 1.00 78.94 83 ASN A CA 1
ATOM 599 C C . ASN A 1 83 ? 23.227 13.820 -17.590 1.00 78.94 83 ASN A C 1
ATOM 601 O O . ASN A 1 83 ? 23.092 12.916 -16.769 1.00 78.94 83 ASN A O 1
ATOM 605 N N . ASP A 1 84 ? 22.221 14.544 -18.066 1.00 75.75 84 ASP A N 1
ATOM 606 C CA . ASP A 1 84 ? 20.814 14.265 -17.802 1.00 75.75 84 ASP A CA 1
ATOM 607 C C . ASP A 1 84 ? 20.357 13.024 -18.593 1.00 75.75 84 ASP A C 1
ATOM 609 O O . ASP A 1 84 ? 19.850 13.120 -19.711 1.00 75.75 84 ASP A O 1
ATOM 613 N N . GLU A 1 85 ? 20.654 11.844 -18.048 1.00 80.69 85 GLU A N 1
ATOM 614 C CA . GLU A 1 85 ? 20.279 10.542 -18.608 1.00 80.69 85 GLU A CA 1
ATOM 615 C C . GLU A 1 85 ? 19.338 9.798 -17.643 1.00 80.69 85 GLU A C 1
ATOM 617 O O . GLU A 1 85 ? 19.281 10.090 -16.442 1.00 80.69 85 GLU A O 1
ATOM 622 N N . ASN A 1 86 ? 18.588 8.833 -18.174 1.00 85.31 86 ASN A N 1
ATOM 623 C CA . ASN A 1 86 ? 17.770 7.925 -17.372 1.00 85.31 86 ASN A CA 1
ATOM 624 C C . ASN A 1 86 ? 18.504 6.613 -17.151 1.00 85.31 86 ASN A C 1
ATOM 626 O O . ASN A 1 86 ? 19.182 6.150 -18.059 1.00 85.31 86 ASN A O 1
ATOM 630 N N . ALA A 1 87 ? 18.315 5.990 -15.992 1.00 88.88 87 ALA A N 1
ATOM 631 C CA . ALA A 1 87 ? 18.857 4.672 -15.700 1.00 88.88 87 ALA A CA 1
ATOM 632 C C . ALA A 1 87 ? 17.739 3.623 -15.626 1.00 88.88 87 ALA A C 1
ATOM 634 O O . ALA A 1 87 ? 16.815 3.751 -14.827 1.00 88.88 87 ALA A O 1
ATOM 635 N N . TYR A 1 88 ? 17.826 2.563 -16.427 1.00 91.44 88 TYR A N 1
ATOM 636 C CA . TYR A 1 88 ? 16.848 1.476 -16.429 1.00 91.44 88 TYR A CA 1
ATOM 637 C C . TYR A 1 88 ? 17.513 0.116 -16.228 1.00 91.44 88 TYR A C 1
ATOM 639 O O . TYR A 1 88 ? 18.488 -0.216 -16.898 1.00 91.44 88 TYR A O 1
ATOM 647 N N . GLY A 1 89 ? 16.950 -0.723 -15.360 1.00 92.19 89 GLY A N 1
ATOM 648 C CA . GLY A 1 89 ? 17.347 -2.128 -15.276 1.00 92.19 89 GLY A CA 1
ATOM 649 C C . GLY A 1 89 ? 16.900 -2.874 -16.529 1.00 92.19 89 GLY A C 1
ATOM 650 O O . GLY A 1 89 ? 17.714 -3.260 -17.372 1.00 92.19 89 GLY A O 1
ATOM 651 N N . ILE A 1 90 ? 15.585 -3.037 -16.673 1.00 93.62 90 ILE A N 1
ATOM 652 C CA . ILE A 1 90 ? 14.962 -3.675 -17.836 1.00 93.62 90 ILE A CA 1
ATOM 653 C C . ILE A 1 90 ? 13.745 -2.876 -18.299 1.00 93.62 90 ILE A C 1
ATOM 655 O O . ILE A 1 90 ? 12.886 -2.523 -17.491 1.00 93.62 90 ILE A O 1
ATOM 659 N N . VAL A 1 91 ? 13.638 -2.671 -19.612 1.00 92.62 91 VAL A N 1
ATOM 660 C CA . VAL A 1 91 ? 12.466 -2.081 -20.262 1.00 92.62 91 VAL A CA 1
ATOM 661 C C . VAL A 1 91 ? 11.905 -3.041 -21.305 1.00 92.62 91 VAL A C 1
ATOM 663 O O . VAL A 1 91 ? 12.619 -3.504 -22.198 1.00 92.62 91 VAL A O 1
ATOM 666 N N . SER A 1 92 ? 10.609 -3.325 -21.205 1.00 91.50 92 SER A N 1
ATOM 667 C CA . SER A 1 92 ? 9.860 -4.075 -22.209 1.00 91.50 92 SER A CA 1
ATOM 668 C C . SER A 1 92 ? 8.655 -3.262 -22.664 1.00 91.50 92 SER A C 1
ATOM 670 O O . SER A 1 92 ? 7.801 -2.901 -21.852 1.00 91.50 92 SER A O 1
ATOM 672 N N . TYR A 1 93 ? 8.600 -2.983 -23.964 1.00 89.81 93 TYR A N 1
ATOM 673 C CA . TYR A 1 93 ? 7.587 -2.134 -24.572 1.00 89.81 93 TYR A CA 1
ATOM 674 C C . TYR A 1 93 ? 6.959 -2.824 -25.785 1.00 89.81 93 TYR A C 1
ATOM 676 O O . TYR A 1 93 ? 7.658 -3.393 -26.621 1.00 89.81 93 TYR A O 1
ATOM 684 N N . ALA A 1 94 ? 5.631 -2.829 -25.873 1.00 87.81 94 ALA A N 1
ATOM 685 C CA . ALA A 1 94 ? 4.926 -3.503 -26.961 1.00 87.81 94 ALA A CA 1
ATOM 686 C C . ALA A 1 94 ? 3.784 -2.638 -27.494 1.00 87.81 94 ALA A C 1
ATOM 688 O O . ALA A 1 94 ? 2.862 -2.299 -26.754 1.00 87.81 94 ALA A O 1
ATOM 689 N N . HIS A 1 95 ? 3.826 -2.327 -28.786 1.00 84.81 95 HIS A N 1
ATOM 690 C CA . HIS A 1 95 ? 2.806 -1.548 -29.471 1.00 84.81 95 HIS A CA 1
ATOM 691 C C . HIS A 1 95 ? 1.641 -2.417 -29.949 1.00 84.81 95 HIS A C 1
ATOM 693 O O . HIS A 1 95 ? 1.817 -3.527 -30.461 1.00 84.81 95 HIS A O 1
ATOM 699 N N . GLU A 1 96 ? 0.429 -1.871 -29.860 1.00 77.62 96 GLU A N 1
ATOM 700 C CA . GLU A 1 96 ? -0.734 -2.429 -30.545 1.00 77.62 96 GLU A CA 1
ATOM 701 C C . GLU A 1 96 ? -0.892 -1.762 -31.920 1.00 77.62 96 GLU A C 1
ATOM 703 O O . GLU A 1 96 ? -1.308 -0.608 -32.033 1.00 77.62 96 GLU A O 1
ATOM 708 N N . SER A 1 97 ? -0.645 -2.520 -32.994 1.00 71.25 97 SER A N 1
ATOM 709 C CA . SER A 1 97 ? -1.059 -2.138 -34.345 1.00 71.25 97 SER A CA 1
ATOM 710 C C . SER A 1 97 ? -2.247 -3.003 -34.801 1.00 71.25 97 SER A C 1
ATOM 712 O O . SER A 1 97 ? -2.222 -4.233 -34.768 1.00 71.25 97 SER A O 1
ATOM 714 N N . GLY A 1 98 ? -3.349 -2.365 -35.211 1.00 65.50 98 GLY A N 1
ATOM 715 C CA . GLY A 1 98 ? -4.447 -3.054 -35.903 1.00 65.50 98 GLY A CA 1
ATOM 716 C C . GLY A 1 98 ? -5.463 -3.836 -35.051 1.00 65.50 98 GLY A C 1
ATOM 717 O O . GLY A 1 98 ? -6.170 -4.671 -35.620 1.00 65.50 98 GLY A O 1
ATOM 718 N N . GLY A 1 99 ? -5.610 -3.557 -33.749 1.00 67.50 99 GLY A N 1
ATOM 719 C CA . GLY A 1 99 ? -6.690 -4.124 -32.920 1.00 67.50 99 GLY A CA 1
ATOM 720 C C . GLY A 1 99 ? -6.380 -5.487 -32.276 1.00 67.50 99 GLY A C 1
ATOM 721 O O . GLY A 1 99 ? -7.310 -6.245 -31.981 1.00 67.50 99 GLY A O 1
ATOM 722 N N . GLY A 1 100 ? -5.100 -5.861 -32.169 1.00 71.75 100 GLY A N 1
ATOM 723 C CA . GLY A 1 100 ? -4.636 -7.102 -31.542 1.00 71.75 100 GLY A CA 1
ATOM 724 C C . GLY A 1 100 ? -4.020 -6.859 -30.161 1.00 71.75 100 GLY A C 1
ATOM 725 O O . GLY A 1 100 ? -3.437 -5.815 -29.920 1.00 71.75 100 GLY A O 1
ATOM 726 N N . LYS A 1 101 ? -4.090 -7.843 -29.258 1.00 81.06 101 LYS A N 1
ATOM 727 C CA . LYS A 1 101 ? -3.535 -7.698 -27.902 1.00 81.06 101 LYS A CA 1
ATOM 728 C C . LYS A 1 101 ? -2.014 -7.673 -27.910 1.00 81.06 101 LYS A C 1
ATOM 730 O O . LYS A 1 101 ? -1.452 -8.680 -28.331 1.00 81.06 101 LYS A O 1
ATOM 735 N N . ALA A 1 102 ? -1.373 -6.628 -27.388 1.00 87.06 102 ALA A N 1
ATOM 736 C CA . ALA A 1 102 ? 0.064 -6.616 -27.125 1.00 87.06 102 ALA A CA 1
ATOM 737 C C . ALA A 1 102 ? 0.413 -7.340 -25.809 1.00 87.06 102 ALA A C 1
ATOM 739 O O . ALA A 1 102 ? -0.446 -7.728 -25.017 1.00 87.06 102 ALA A O 1
ATOM 740 N N . THR A 1 103 ? 1.683 -7.651 -25.608 1.00 90.31 103 THR A N 1
ATOM 741 C CA . THR A 1 103 ? 2.263 -8.376 -24.482 1.00 90.31 103 THR A CA 1
ATOM 742 C C . THR A 1 103 ? 3.694 -7.889 -24.285 1.00 90.31 103 THR A C 1
ATOM 744 O O . THR A 1 103 ? 4.579 -8.214 -25.076 1.00 90.31 103 THR A O 1
ATOM 747 N N . ALA A 1 104 ? 3.908 -7.132 -23.215 1.00 92.50 104 ALA A N 1
ATOM 748 C CA . ALA A 1 104 ? 5.226 -6.753 -22.728 1.00 92.50 104 ALA A CA 1
ATOM 749 C C . ALA A 1 104 ? 5.560 -7.610 -21.496 1.00 92.50 104 ALA A C 1
ATOM 751 O O . ALA A 1 104 ? 4.687 -7.874 -20.665 1.00 92.50 104 ALA A O 1
ATOM 752 N N . GLY A 1 105 ? 6.792 -8.095 -21.383 1.00 94.31 105 GLY A N 1
ATOM 753 C CA . GLY A 1 105 ? 7.122 -9.131 -20.411 1.00 94.31 105 GLY A CA 1
ATOM 754 C C . GLY A 1 105 ? 8.578 -9.148 -19.977 1.00 94.31 105 GLY A C 1
ATOM 755 O O . GLY A 1 105 ? 9.490 -9.100 -20.799 1.00 94.31 105 GLY A O 1
ATOM 756 N N . VAL A 1 106 ? 8.804 -9.305 -18.677 1.00 96.31 106 VAL A N 1
ATOM 757 C CA . VAL A 1 106 ? 10.130 -9.477 -18.082 1.00 96.31 106 VAL A CA 1
ATOM 758 C C . VAL A 1 106 ? 10.111 -10.677 -17.142 1.00 96.31 106 VAL A C 1
ATOM 760 O O . VAL A 1 106 ? 9.197 -10.849 -16.335 1.00 96.31 106 VAL A O 1
ATOM 763 N N . THR A 1 107 ? 11.118 -11.538 -17.241 1.00 97.75 107 THR A N 1
ATOM 764 C CA . THR A 1 107 ? 11.369 -12.620 -16.283 1.00 97.75 107 THR A CA 1
ATOM 765 C C . THR A 1 107 ? 12.845 -12.654 -15.923 1.00 97.75 107 THR A C 1
ATOM 767 O O . THR A 1 107 ? 13.684 -12.808 -16.802 1.00 97.75 107 THR A O 1
ATOM 770 N N . VAL A 1 108 ? 13.168 -12.544 -14.637 1.00 97.94 108 VAL A N 1
ATOM 771 C CA . VAL A 1 108 ? 14.533 -12.573 -14.101 1.00 97.94 108 VAL A CA 1
ATOM 772 C C . VAL A 1 108 ? 14.626 -13.672 -13.048 1.00 97.94 108 VAL A C 1
ATOM 774 O O . VAL A 1 108 ? 13.836 -13.723 -12.106 1.00 97.94 108 VAL A O 1
ATOM 777 N N . SER A 1 109 ? 15.569 -14.596 -13.219 1.00 97.50 109 SER A N 1
ATOM 778 C CA . SER A 1 109 ? 15.754 -15.718 -12.288 1.00 97.50 109 SER A CA 1
ATOM 779 C C . SER A 1 109 ? 16.588 -15.359 -11.056 1.00 97.50 109 SER A C 1
ATOM 781 O O . SER A 1 109 ? 16.565 -16.119 -10.087 1.00 97.50 109 SER A O 1
ATOM 783 N N . GLY A 1 110 ? 17.325 -14.251 -11.112 1.00 97.31 110 GLY A N 1
ATOM 784 C CA . GLY A 1 110 ? 18.106 -13.690 -10.015 1.00 97.31 110 GLY A CA 1
ATOM 785 C C . GLY A 1 110 ? 17.568 -12.343 -9.530 1.00 97.31 110 GLY A C 1
ATOM 786 O O . GLY A 1 110 ? 16.359 -12.099 -9.583 1.00 97.31 110 GLY A O 1
ATOM 787 N N . ASP A 1 111 ? 18.479 -11.491 -9.070 1.00 98.31 111 ASP A N 1
ATOM 788 C CA . ASP A 1 111 ? 18.185 -10.151 -8.556 1.00 98.31 111 ASP A CA 1
ATOM 789 C C . ASP A 1 111 ? 18.193 -9.094 -9.679 1.00 98.31 111 ASP A C 1
ATOM 791 O O . ASP A 1 111 ? 18.856 -9.255 -10.708 1.00 98.31 111 ASP A O 1
ATOM 795 N N . VAL A 1 112 ? 17.477 -7.985 -9.472 1.00 98.25 112 VAL A N 1
ATOM 796 C CA . VAL A 1 112 ? 17.570 -6.773 -10.303 1.00 98.25 112 VAL A CA 1
ATOM 797 C C . VAL A 1 112 ? 18.069 -5.620 -9.444 1.00 98.25 112 VAL A C 1
ATOM 799 O O . VAL A 1 112 ? 17.422 -5.246 -8.472 1.00 98.25 112 VAL A O 1
ATOM 802 N N . SER A 1 113 ? 19.202 -5.037 -9.813 1.00 97.81 113 SER A N 1
ATOM 803 C CA . SER A 1 113 ? 19.883 -3.971 -9.085 1.00 97.81 113 SER A CA 1
ATOM 804 C C . SER A 1 113 ? 20.232 -2.831 -10.035 1.00 97.81 113 SER A C 1
ATOM 806 O O . SER A 1 113 ? 20.950 -3.020 -11.019 1.00 97.81 113 SER A O 1
ATOM 808 N N . VAL A 1 114 ? 19.731 -1.632 -9.747 1.00 96.12 114 VAL A N 1
ATOM 809 C CA . VAL A 1 114 ? 20.050 -0.412 -10.498 1.00 96.12 114 VAL A CA 1
ATOM 810 C C . VAL A 1 114 ? 20.644 0.607 -9.541 1.00 96.12 114 VAL A C 1
ATOM 812 O O . VAL A 1 114 ? 19.958 1.093 -8.648 1.00 96.12 114 VAL A O 1
ATOM 815 N N . ASN A 1 115 ? 21.915 0.948 -9.735 1.00 94.62 115 ASN A N 1
ATOM 816 C CA . ASN A 1 115 ? 22.605 1.995 -8.991 1.00 94.62 115 ASN A CA 1
ATOM 817 C C . ASN A 1 115 ? 22.913 3.154 -9.940 1.00 94.62 115 ASN A C 1
ATOM 819 O O . ASN A 1 115 ? 23.732 3.017 -10.854 1.00 94.62 115 ASN A O 1
ATOM 823 N N . TYR A 1 116 ? 22.279 4.302 -9.711 1.00 91.25 116 TYR A N 1
ATOM 824 C CA . TYR A 1 116 ? 22.447 5.497 -10.524 1.00 91.25 116 TYR A CA 1
ATOM 825 C C . TYR A 1 116 ? 23.135 6.616 -9.749 1.00 91.25 116 TYR A C 1
ATOM 827 O O . TYR A 1 116 ? 22.672 7.067 -8.701 1.00 91.25 116 TYR A O 1
ATOM 835 N N . THR A 1 117 ? 24.273 7.064 -10.279 1.00 89.56 117 THR A N 1
ATOM 836 C CA . THR A 1 117 ? 25.027 8.207 -9.772 1.00 89.56 117 THR A CA 1
ATOM 837 C C . THR A 1 117 ? 25.186 9.267 -10.861 1.00 89.56 117 THR A C 1
ATOM 839 O O . THR A 1 117 ? 25.985 9.092 -11.779 1.00 89.56 117 THR A O 1
ATOM 842 N N . SER A 1 118 ? 24.496 10.399 -10.734 1.00 84.62 118 SER A N 1
ATOM 843 C CA . SER A 1 118 ? 24.667 11.558 -11.614 1.00 84.62 118 SER A CA 1
ATOM 844 C C . SER A 1 118 ? 24.675 12.901 -10.872 1.00 84.62 118 SER A C 1
ATOM 846 O O . SER A 1 118 ? 24.422 12.975 -9.667 1.00 84.62 118 SER A O 1
ATOM 848 N N . GLN A 1 119 ? 25.054 13.966 -11.589 1.00 76.81 119 GLN A N 1
ATOM 849 C CA . GLN A 1 119 ? 24.879 15.366 -11.170 1.00 76.81 119 GLN A CA 1
ATOM 850 C C . GLN A 1 119 ? 23.534 15.944 -11.631 1.00 76.81 119 GLN A C 1
ATOM 852 O O . GLN A 1 119 ? 22.996 16.827 -10.968 1.00 76.81 119 GLN A O 1
ATOM 857 N N . GLU A 1 120 ? 23.021 15.447 -12.756 1.00 73.12 120 GLU A N 1
ATOM 858 C CA . GLU A 1 120 ? 21.760 15.818 -13.405 1.00 73.12 120 GLU A CA 1
ATOM 859 C C . GLU A 1 120 ? 21.103 14.513 -13.877 1.00 73.12 120 GLU A C 1
ATOM 861 O O . GLU A 1 120 ? 21.800 13.582 -14.259 1.00 73.12 120 GLU A O 1
ATOM 866 N N . GLY A 1 121 ? 19.789 14.376 -13.825 1.00 65.75 121 GLY A N 1
ATOM 867 C CA . GLY A 1 121 ? 19.134 13.154 -14.295 1.00 65.75 121 GLY A CA 1
ATOM 868 C C . GLY A 1 121 ? 17.640 13.364 -14.424 1.00 65.75 121 GLY A C 1
ATOM 869 O O . GLY A 1 121 ? 17.144 14.399 -13.979 1.00 65.75 121 GLY A O 1
ATOM 870 N N . SER A 1 122 ? 16.932 12.384 -14.983 1.00 69.06 122 SER A N 1
ATOM 871 C CA . SER A 1 122 ? 15.482 12.487 -15.196 1.00 69.06 122 SER A CA 1
ATOM 872 C C . SER A 1 122 ? 14.703 11.319 -14.571 1.00 69.06 122 SER A C 1
ATOM 874 O O . SER A 1 122 ? 13.672 11.565 -13.955 1.00 69.06 122 SER A O 1
ATOM 876 N N . GLY A 1 123 ? 15.228 10.086 -14.568 1.00 85.06 123 GLY A N 1
ATOM 877 C CA . GLY A 1 123 ? 14.593 8.972 -13.853 1.00 85.06 123 GLY A CA 1
ATOM 878 C C . GLY A 1 123 ? 15.445 7.706 -13.734 1.00 85.06 123 GLY A C 1
ATOM 879 O O . GLY A 1 123 ? 16.336 7.466 -14.546 1.00 85.06 123 GLY A O 1
ATOM 880 N N . THR A 1 124 ? 15.150 6.894 -12.721 1.00 90.19 124 THR A N 1
ATOM 881 C CA . THR A 1 124 ? 15.792 5.613 -12.414 1.00 90.19 124 THR A CA 1
ATOM 882 C C . THR A 1 124 ? 14.717 4.561 -12.161 1.00 90.19 124 THR A C 1
ATOM 884 O O . THR A 1 124 ? 13.980 4.665 -11.185 1.00 90.19 124 THR A O 1
ATOM 887 N N . VAL A 1 125 ? 14.630 3.523 -12.991 1.00 93.12 125 VAL A N 1
ATOM 888 C CA . VAL A 1 125 ? 13.613 2.473 -12.826 1.00 93.12 125 VAL A CA 1
ATOM 889 C C . VAL A 1 125 ? 14.246 1.087 -12.866 1.00 93.12 125 VAL A C 1
ATOM 891 O O . VAL A 1 125 ? 15.025 0.774 -13.765 1.00 93.12 125 VAL A O 1
ATOM 894 N N . GLY A 1 126 ? 13.900 0.228 -11.908 1.00 94.94 126 GLY A N 1
ATOM 895 C CA . GLY A 1 126 ? 14.355 -1.163 -11.883 1.00 94.94 126 GLY A CA 1
ATOM 896 C C . GLY A 1 126 ? 13.792 -1.949 -13.062 1.00 94.94 126 GLY A C 1
ATOM 897 O O . GLY A 1 126 ? 14.533 -2.427 -13.923 1.00 94.94 126 GLY A O 1
ATOM 898 N N . ILE A 1 127 ? 12.466 -2.049 -13.123 1.00 95.25 127 ILE A N 1
ATOM 899 C CA . ILE A 1 127 ? 11.744 -2.734 -14.198 1.00 95.25 127 ILE A CA 1
ATOM 900 C C . ILE A 1 127 ? 10.600 -1.851 -14.688 1.00 95.25 127 ILE A C 1
ATOM 902 O O . ILE A 1 127 ? 9.761 -1.438 -13.892 1.00 95.25 127 ILE A O 1
ATOM 906 N N . ASN A 1 128 ? 10.540 -1.615 -15.998 1.00 93.25 128 ASN A N 1
ATOM 907 C CA . ASN A 1 128 ? 9.428 -0.928 -16.649 1.00 93.25 128 ASN A CA 1
ATOM 908 C C . ASN A 1 128 ? 8.795 -1.838 -17.713 1.00 93.25 128 ASN A C 1
ATOM 910 O O . ASN A 1 128 ? 9.462 -2.236 -18.674 1.00 93.25 128 ASN A O 1
ATOM 914 N N . VAL A 1 129 ? 7.517 -2.179 -17.536 1.00 91.31 129 VAL A N 1
ATOM 915 C CA . VAL A 1 129 ? 6.752 -2.996 -18.488 1.00 91.31 129 VAL A CA 1
ATOM 916 C C . VAL A 1 129 ? 5.526 -2.227 -18.950 1.00 91.31 129 VAL A C 1
ATOM 918 O O . VAL A 1 129 ? 4.580 -2.015 -18.188 1.00 91.31 129 VAL A O 1
ATOM 921 N N . GLN A 1 130 ? 5.533 -1.848 -20.224 1.00 87.06 130 GLN A N 1
ATOM 922 C CA . GLN A 1 130 ? 4.541 -0.945 -20.783 1.00 87.06 130 GLN A CA 1
ATOM 923 C C . GLN A 1 130 ? 4.031 -1.473 -22.126 1.00 87.06 130 GLN A C 1
ATOM 925 O O . GLN A 1 130 ? 4.668 -1.310 -23.160 1.00 87.06 130 GLN A O 1
ATOM 930 N N . PRO A 1 131 ? 2.868 -2.123 -22.158 1.00 85.44 131 PRO A N 1
ATOM 931 C CA . PRO A 1 131 ? 2.199 -2.394 -23.411 1.00 85.44 131 PRO A CA 1
ATOM 932 C C . PRO A 1 131 ? 1.194 -1.279 -23.756 1.00 85.44 131 PRO A C 1
ATOM 934 O O . PRO A 1 131 ? 0.545 -0.693 -22.884 1.00 85.44 131 PRO A O 1
ATOM 937 N N . GLU A 1 132 ? 1.020 -1.003 -25.043 1.00 83.31 132 GLU A N 1
ATOM 938 C CA . GLU A 1 132 ? -0.028 -0.112 -25.542 1.00 83.31 132 GLU A CA 1
ATOM 939 C C . GLU A 1 132 ? -1.328 -0.860 -25.819 1.00 83.31 132 GLU A C 1
ATOM 941 O O . GLU A 1 132 ? -1.311 -2.048 -26.138 1.00 83.31 132 GLU A O 1
ATOM 946 N N . GLY A 1 133 ? -2.456 -0.149 -25.758 1.00 76.31 133 GLY A N 1
ATOM 947 C CA . GLY A 1 133 ? -3.757 -0.706 -26.127 1.00 76.31 133 GLY A CA 1
ATOM 948 C C . GLY A 1 133 ? -4.206 -1.858 -25.219 1.00 76.31 133 GLY A C 1
ATOM 949 O O . GLY A 1 133 ? -3.809 -1.895 -24.063 1.00 76.31 133 GLY A O 1
ATOM 950 N N . ASN A 1 134 ? -5.052 -2.771 -25.710 1.00 77.31 134 ASN A N 1
ATOM 951 C CA . ASN A 1 134 ? -5.676 -3.846 -24.918 1.00 77.31 134 ASN A CA 1
ATOM 952 C C . ASN A 1 134 ? -4.721 -5.028 -24.676 1.00 77.31 134 ASN A C 1
ATOM 954 O O . ASN A 1 134 ? -4.765 -6.027 -25.403 1.00 77.31 134 ASN A O 1
ATOM 958 N N . SER A 1 135 ? -3.862 -4.930 -23.662 1.00 81.75 135 SER A N 1
ATOM 959 C CA . SER A 1 135 ? -2.611 -5.696 -23.667 1.00 81.75 135 SER A CA 1
ATOM 960 C C . SER A 1 135 ? -2.174 -6.271 -22.323 1.00 81.75 135 SER A C 1
ATOM 962 O O . SER A 1 135 ? -2.591 -5.832 -21.259 1.00 81.75 135 SER A O 1
ATOM 964 N N . ASN A 1 136 ? -1.318 -7.293 -22.364 1.00 88.88 136 ASN A N 1
ATOM 965 C CA . ASN A 1 136 ? -0.789 -7.933 -21.165 1.00 88.88 136 ASN A CA 1
ATOM 966 C C . ASN A 1 136 ? 0.576 -7.349 -20.781 1.00 88.88 136 ASN A C 1
ATOM 968 O O . ASN A 1 136 ? 1.430 -7.138 -21.639 1.00 88.88 136 ASN A O 1
ATOM 972 N N . ALA A 1 137 ? 0.805 -7.161 -19.492 1.00 92.06 137 ALA A N 1
ATOM 973 C CA . ALA A 1 137 ? 2.097 -6.814 -18.924 1.00 92.06 137 ALA A CA 1
ATOM 974 C C . ALA A 1 137 ? 2.487 -7.888 -17.907 1.00 92.06 137 ALA A C 1
ATOM 976 O O . ALA A 1 137 ? 1.639 -8.349 -17.144 1.00 92.06 137 ALA A O 1
ATOM 977 N N . TYR A 1 138 ? 3.751 -8.297 -17.851 1.00 94.88 138 TYR A N 1
ATOM 978 C CA . TYR A 1 138 ? 4.219 -9.054 -16.693 1.00 94.88 138 TYR A CA 1
ATOM 979 C C . TYR A 1 138 ? 5.667 -8.763 -16.314 1.00 94.88 138 TYR A C 1
ATOM 981 O O . TYR A 1 138 ? 6.526 -8.607 -17.176 1.00 94.88 138 TYR A O 1
ATOM 989 N N . ALA A 1 139 ? 5.946 -8.749 -15.014 1.00 96.69 139 ALA A N 1
ATOM 990 C CA . ALA A 1 139 ? 7.280 -8.647 -14.437 1.00 96.69 139 ALA A CA 1
ATOM 991 C C . ALA A 1 139 ? 7.445 -9.729 -13.363 1.00 96.69 139 ALA A C 1
ATOM 993 O O . ALA A 1 139 ? 6.806 -9.680 -12.315 1.00 96.69 139 ALA A O 1
ATOM 994 N N . VAL A 1 140 ? 8.290 -10.725 -13.622 1.00 97.88 140 VAL A N 1
ATOM 995 C CA . VAL A 1 140 ? 8.555 -11.835 -12.696 1.00 97.88 140 VAL A CA 1
ATOM 996 C C . VAL A 1 140 ? 10.024 -11.816 -12.291 1.00 97.88 140 VAL A C 1
ATOM 998 O O . VAL A 1 140 ? 10.894 -11.918 -13.148 1.00 97.88 140 VAL A O 1
ATOM 1001 N N . VAL A 1 141 ? 10.308 -11.720 -10.996 1.00 98.31 141 VAL A N 1
ATOM 1002 C CA . VAL A 1 141 ? 11.662 -11.698 -10.429 1.00 98.31 141 VAL A CA 1
ATOM 1003 C C . VAL A 1 141 ? 11.749 -12.738 -9.316 1.00 98.31 141 VAL A C 1
ATOM 1005 O O . VAL A 1 141 ? 11.029 -12.667 -8.322 1.00 98.31 141 VAL A O 1
ATOM 1008 N N . ASN A 1 142 ? 12.626 -13.728 -9.474 1.00 98.38 142 ASN A N 1
ATOM 1009 C CA . ASN A 1 142 ? 12.817 -14.785 -8.471 1.00 98.38 142 ASN A CA 1
ATOM 1010 C C . ASN A 1 142 ? 13.772 -14.371 -7.329 1.00 98.38 142 ASN A C 1
ATOM 1012 O O . ASN A 1 142 ? 13.943 -15.128 -6.369 1.00 98.38 142 ASN A O 1
ATOM 1016 N N . GLY A 1 143 ? 14.389 -13.196 -7.443 1.00 98.06 143 GLY A N 1
ATOM 1017 C CA . GLY A 1 143 ? 15.224 -12.554 -6.435 1.00 98.06 143 GLY A CA 1
ATOM 1018 C C . GLY A 1 143 ? 14.620 -11.259 -5.889 1.00 98.06 143 GLY A C 1
ATOM 1019 O O . GLY A 1 143 ? 13.398 -11.082 -5.872 1.00 98.06 143 GLY A O 1
ATOM 1020 N N . ASP A 1 144 ? 15.491 -10.372 -5.422 1.00 98.56 144 ASP A N 1
ATOM 1021 C CA . ASP A 1 144 ? 15.161 -9.041 -4.916 1.00 98.56 144 ASP A CA 1
ATOM 1022 C C . ASP A 1 144 ? 15.199 -7.992 -6.061 1.00 98.56 144 ASP A C 1
ATOM 1024 O O . ASP A 1 144 ? 15.894 -8.160 -7.066 1.00 98.56 144 ASP A O 1
ATOM 1028 N N . VAL A 1 145 ? 14.454 -6.890 -5.916 1.00 98.62 145 VAL A N 1
ATOM 1029 C CA . VAL A 1 145 ? 14.529 -5.710 -6.799 1.00 98.62 145 VAL A CA 1
ATOM 1030 C C . VAL A 1 145 ? 15.028 -4.525 -5.981 1.00 98.62 145 VAL A C 1
ATOM 1032 O O . VAL A 1 145 ? 14.359 -4.100 -5.044 1.00 98.62 145 VAL A O 1
ATOM 1035 N N . SER A 1 146 ? 16.190 -3.979 -6.331 1.00 98.19 146 SER A N 1
ATOM 1036 C CA . SER A 1 146 ? 16.824 -2.855 -5.645 1.00 98.19 146 SER A CA 1
ATOM 1037 C C . SER A 1 146 ? 17.127 -1.718 -6.613 1.00 98.19 146 SER A C 1
ATOM 1039 O O . SER A 1 146 ? 17.781 -1.913 -7.633 1.00 98.19 146 SER A O 1
ATOM 1041 N N . VAL A 1 147 ? 16.708 -0.507 -6.266 1.00 97.12 147 VAL A N 1
ATOM 1042 C CA . VAL A 1 147 ? 16.997 0.709 -7.032 1.00 97.12 147 VAL A CA 1
ATOM 1043 C C . VAL A 1 147 ? 17.562 1.757 -6.088 1.00 97.12 147 VAL A C 1
ATOM 1045 O O . VAL A 1 147 ? 16.896 2.133 -5.129 1.00 97.12 147 VAL A O 1
ATOM 1048 N N . ASP A 1 148 ? 18.782 2.223 -6.344 1.00 95.19 148 ASP A N 1
ATOM 1049 C CA . ASP A 1 148 ? 19.439 3.285 -5.583 1.00 95.19 148 ASP A CA 1
ATOM 1050 C C . ASP A 1 148 ? 19.839 4.431 -6.516 1.00 95.19 148 ASP A C 1
ATOM 1052 O O . ASP A 1 148 ? 20.659 4.264 -7.418 1.00 95.19 148 ASP A O 1
ATOM 1056 N N . SER A 1 149 ? 19.253 5.606 -6.305 1.00 91.81 149 SER A N 1
ATOM 1057 C CA . SER A 1 149 ? 19.489 6.807 -7.102 1.00 91.81 149 SER A CA 1
ATOM 1058 C C . SER A 1 149 ? 20.024 7.937 -6.227 1.00 91.81 149 SER A C 1
ATOM 1060 O O . SER A 1 149 ? 19.450 8.280 -5.190 1.00 91.81 149 SER A O 1
ATOM 1062 N N . ASN A 1 150 ? 21.121 8.570 -6.651 1.00 88.75 150 ASN A N 1
ATOM 1063 C CA . ASN A 1 150 ? 21.641 9.781 -6.006 1.00 88.75 150 ASN A CA 1
ATOM 1064 C C . ASN A 1 150 ? 21.063 11.092 -6.581 1.00 88.75 150 ASN A C 1
ATOM 1066 O O . ASN A 1 150 ? 21.488 12.178 -6.165 1.00 88.75 150 ASN A O 1
ATOM 1070 N N . VAL A 1 151 ? 20.158 10.980 -7.556 1.00 79.62 151 VAL A N 1
ATOM 1071 C CA . VAL A 1 151 ? 19.338 12.078 -8.064 1.00 79.62 151 VAL A CA 1
ATOM 1072 C C . VAL A 1 151 ? 17.884 11.828 -7.689 1.00 79.62 151 VAL A C 1
ATOM 1074 O O . VAL A 1 151 ? 17.407 10.692 -7.722 1.00 79.62 151 VAL A O 1
ATOM 1077 N N . SER A 1 152 ? 17.173 12.895 -7.342 1.00 68.19 152 SER A N 1
ATOM 1078 C CA . SER A 1 152 ? 15.819 12.800 -6.807 1.00 68.19 152 SER A CA 1
ATOM 1079 C C . SER A 1 152 ? 14.758 13.161 -7.830 1.00 68.19 152 SER A C 1
ATOM 1081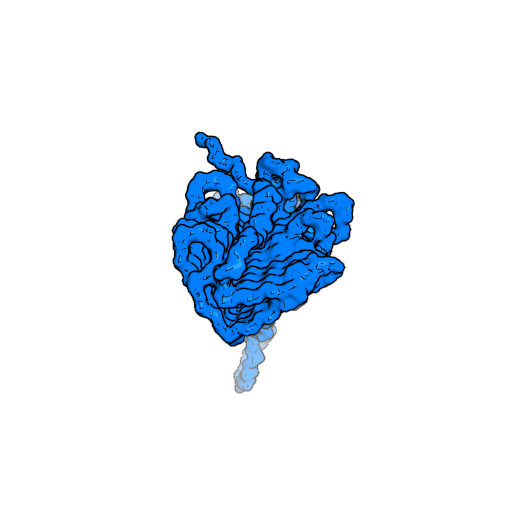 O O . SER A 1 152 ? 13.947 14.055 -7.594 1.00 68.19 152 SER A O 1
ATOM 1083 N N . ASN A 1 153 ? 14.808 12.495 -8.974 1.00 79.19 153 ASN A N 1
ATOM 1084 C CA . ASN A 1 153 ? 13.689 12.466 -9.906 1.00 79.19 153 ASN A CA 1
ATOM 1085 C C . ASN A 1 153 ? 12.974 11.118 -9.777 1.00 79.19 153 ASN A C 1
ATOM 1087 O O . ASN A 1 153 ? 13.131 10.448 -8.750 1.00 79.19 153 ASN A O 1
ATOM 1091 N N . ASP A 1 154 ? 12.197 10.731 -10.783 1.00 86.00 154 ASP A N 1
ATOM 1092 C CA . ASP A 1 154 ? 11.364 9.534 -10.717 1.00 86.00 154 ASP A CA 1
ATOM 1093 C C . ASP A 1 154 ? 12.228 8.299 -10.461 1.00 86.00 154 ASP A C 1
ATOM 1095 O O . ASP A 1 154 ? 13.083 7.945 -11.264 1.00 86.00 154 ASP A O 1
ATOM 1099 N N . THR A 1 155 ? 12.081 7.702 -9.282 1.00 91.06 155 THR A N 1
ATOM 1100 C CA . THR A 1 155 ? 12.873 6.570 -8.807 1.00 91.06 155 THR A CA 1
ATOM 1101 C C . THR A 1 155 ? 11.919 5.449 -8.433 1.00 91.06 155 THR A C 1
ATOM 1103 O O . THR A 1 155 ? 11.256 5.516 -7.397 1.00 91.06 155 THR A O 1
ATOM 1106 N N . GLU A 1 156 ? 11.835 4.418 -9.264 1.00 93.81 156 GLU A N 1
ATOM 1107 C CA . GLU A 1 156 ? 10.825 3.371 -9.121 1.00 93.81 156 GLU A CA 1
ATOM 1108 C C . GLU A 1 156 ? 11.441 1.976 -9.114 1.00 93.81 156 GLU A C 1
ATOM 1110 O O . GLU A 1 156 ? 12.326 1.666 -9.909 1.00 93.81 156 GLU A O 1
ATOM 1115 N N . GLY A 1 157 ? 10.961 1.103 -8.230 1.00 96.00 157 GLY A N 1
ATOM 1116 C CA . GLY A 1 157 ? 11.366 -0.301 -8.223 1.00 96.00 157 GLY A CA 1
ATOM 1117 C C . GLY A 1 157 ? 10.793 -1.025 -9.436 1.00 96.00 157 GLY A C 1
ATOM 1118 O O . GLY A 1 157 ? 11.532 -1.522 -10.290 1.00 96.00 157 GLY A O 1
ATOM 1119 N N . ILE A 1 158 ? 9.462 -1.058 -9.512 1.00 95.38 158 ILE A N 1
ATOM 1120 C CA . ILE A 1 158 ? 8.712 -1.691 -10.599 1.00 95.38 158 ILE A CA 1
ATOM 1121 C C . ILE A 1 158 ? 7.574 -0.771 -11.032 1.00 95.38 158 ILE A C 1
ATOM 1123 O O . ILE A 1 158 ? 6.725 -0.418 -10.213 1.00 95.38 158 ILE A O 1
ATOM 1127 N N . ALA A 1 159 ? 7.529 -0.464 -12.325 1.00 91.94 159 ALA A N 1
ATOM 1128 C CA . ALA A 1 159 ? 6.433 0.237 -12.977 1.00 91.94 159 ALA A CA 1
ATOM 1129 C C . ALA A 1 159 ? 5.731 -0.707 -13.961 1.00 91.94 159 ALA A C 1
ATOM 1131 O O . ALA A 1 159 ? 6.372 -1.302 -14.836 1.00 91.94 159 ALA A O 1
ATOM 1132 N N . VAL A 1 160 ? 4.413 -0.855 -13.819 1.00 89.50 160 VAL A N 1
ATOM 1133 C CA . VAL A 1 160 ? 3.595 -1.674 -14.720 1.00 89.50 160 VAL A CA 1
ATOM 1134 C C . VAL A 1 160 ? 2.330 -0.935 -15.140 1.00 89.50 160 VAL A C 1
ATOM 1136 O O . VAL A 1 160 ? 1.676 -0.281 -14.323 1.00 89.50 160 VAL A O 1
ATOM 1139 N N . ILE A 1 161 ? 1.975 -1.063 -16.420 1.00 85.12 161 ILE A N 1
ATOM 1140 C CA . ILE A 1 161 ? 0.769 -0.453 -16.984 1.00 85.12 161 ILE A CA 1
ATOM 1141 C C . ILE A 1 161 ? -0.171 -1.531 -17.535 1.00 85.12 161 ILE A C 1
ATOM 1143 O O . ILE A 1 161 ? 0.235 -2.361 -18.350 1.00 85.12 161 ILE A O 1
ATOM 1147 N N . ALA A 1 162 ? -1.436 -1.496 -17.115 1.00 82.62 162 ALA A N 1
ATOM 1148 C CA . ALA A 1 162 ? -2.536 -2.257 -17.706 1.00 82.62 162 ALA A CA 1
ATOM 1149 C C . ALA A 1 162 ? -3.478 -1.295 -18.439 1.00 82.62 162 ALA A C 1
ATOM 1151 O O . ALA A 1 162 ? -3.996 -0.355 -17.842 1.00 82.62 162 ALA A O 1
ATOM 1152 N N . ASN A 1 163 ? -3.704 -1.516 -19.734 1.00 79.94 163 ASN A N 1
ATOM 1153 C CA . ASN A 1 163 ? -4.551 -0.659 -20.564 1.00 79.94 163 ASN A CA 1
ATOM 1154 C C . ASN A 1 163 ? -5.627 -1.500 -21.271 1.00 79.94 163 ASN A C 1
ATOM 1156 O O . ASN A 1 163 ? -5.309 -2.495 -21.907 1.00 79.94 163 ASN A O 1
ATOM 1160 N N . GLY A 1 164 ? -6.898 -1.095 -21.217 1.00 76.44 164 GLY A N 1
ATOM 1161 C CA . GLY A 1 164 ? -8.009 -1.761 -21.918 1.00 76.44 164 GLY A CA 1
ATOM 1162 C C . GLY A 1 164 ? -8.699 -2.884 -21.126 1.00 76.44 164 GLY A C 1
ATOM 1163 O O . GLY A 1 164 ? -8.142 -3.441 -20.192 1.00 76.44 164 GLY A O 1
ATOM 1164 N N . SER A 1 165 ? -9.944 -3.235 -21.484 1.00 75.69 165 SER A N 1
ATOM 1165 C CA . SER A 1 165 ? -10.793 -4.128 -20.659 1.00 75.69 165 SER A CA 1
ATOM 1166 C C . SER A 1 165 ? -10.280 -5.542 -20.468 1.00 75.69 165 SER A C 1
ATOM 1168 O O . SER A 1 165 ? -10.622 -6.165 -19.471 1.00 75.69 165 SER A O 1
ATOM 1170 N N . ASP A 1 166 ? -9.557 -6.089 -21.444 1.00 79.75 166 ASP A N 1
ATOM 1171 C CA . ASP A 1 166 ? -9.102 -7.477 -21.386 1.00 79.75 166 ASP A CA 1
ATOM 1172 C C . ASP A 1 166 ? -7.590 -7.575 -21.149 1.00 79.75 166 ASP A C 1
ATOM 1174 O O . ASP A 1 166 ? -7.001 -8.634 -21.434 1.00 79.75 166 ASP A O 1
ATOM 1178 N N . ALA A 1 167 ? -6.974 -6.475 -20.706 1.00 85.06 167 ALA A N 1
ATOM 1179 C CA . ALA A 1 167 ? -5.591 -6.437 -20.275 1.00 85.06 167 ALA A CA 1
ATOM 1180 C C . ALA A 1 167 ? -5.397 -7.226 -18.987 1.00 85.06 167 ALA A C 1
ATOM 1182 O O . ALA A 1 167 ? -6.329 -7.433 -18.207 1.00 85.06 167 ALA A O 1
ATOM 1183 N N . LYS A 1 168 ? -4.163 -7.686 -18.791 1.00 88.94 168 LYS A N 1
ATOM 1184 C CA . LYS A 1 168 ? -3.715 -8.299 -17.544 1.00 88.94 168 LYS A CA 1
ATOM 1185 C C . LYS A 1 168 ? -2.313 -7.813 -17.228 1.00 88.94 168 LYS A C 1
ATOM 1187 O O . LYS A 1 168 ? -1.421 -8.051 -18.037 1.00 88.94 168 LYS A O 1
ATOM 1192 N N . ALA A 1 169 ? -2.110 -7.183 -16.081 1.00 91.75 169 ALA A N 1
ATOM 1193 C CA . ALA A 1 169 ? -0.781 -6.922 -15.544 1.00 91.75 169 ALA A CA 1
ATOM 1194 C C . ALA A 1 169 ? -0.473 -7.895 -14.405 1.00 91.75 169 ALA A C 1
ATOM 1196 O O . ALA A 1 169 ? -1.273 -8.049 -13.489 1.00 91.75 169 ALA A O 1
ATOM 1197 N N . GLU A 1 170 ? 0.688 -8.542 -14.448 1.00 95.19 170 GLU A N 1
ATOM 1198 C CA . GLU A 1 170 ? 1.145 -9.439 -13.387 1.00 95.19 170 GLU A CA 1
ATOM 1199 C C . GLU A 1 170 ? 2.537 -9.035 -12.892 1.00 95.19 170 GLU A C 1
ATOM 1201 O O . GLU A 1 170 ? 3.490 -9.008 -13.662 1.00 95.19 170 GLU A O 1
ATOM 1206 N N . VAL A 1 171 ? 2.694 -8.774 -11.598 1.00 97.00 171 VAL A N 1
ATOM 1207 C CA . VAL A 1 171 ? 4.003 -8.547 -10.971 1.00 97.00 171 VAL A CA 1
ATOM 1208 C C . VAL A 1 171 ? 4.231 -9.620 -9.919 1.00 97.00 171 VAL A C 1
ATOM 1210 O O . VAL A 1 171 ? 3.420 -9.787 -9.017 1.00 97.00 171 VAL A O 1
ATOM 1213 N N . LYS A 1 172 ? 5.340 -10.354 -10.003 1.00 98.06 172 LYS A N 1
ATOM 1214 C CA . LYS A 1 172 ? 5.735 -11.359 -9.008 1.00 98.06 172 LYS A CA 1
ATOM 1215 C C . LYS A 1 172 ? 7.176 -11.140 -8.595 1.00 98.06 172 LYS A C 1
ATOM 1217 O O . LYS A 1 172 ? 8.059 -11.213 -9.440 1.00 98.06 172 LYS A O 1
ATOM 1222 N N . VAL A 1 173 ? 7.413 -10.932 -7.306 1.00 98.56 173 VAL A N 1
ATOM 1223 C CA . VAL A 1 173 ? 8.758 -10.806 -6.737 1.00 98.56 173 VAL A CA 1
ATOM 1224 C C . VAL A 1 173 ? 8.890 -11.768 -5.566 1.00 98.56 173 VAL A C 1
ATOM 1226 O O . VAL A 1 173 ? 8.165 -11.673 -4.574 1.00 98.56 173 VAL A O 1
ATOM 1229 N N . ASP A 1 174 ? 9.817 -12.714 -5.674 1.00 98.56 174 ASP A N 1
ATOM 1230 C CA . ASP A 1 174 ? 10.094 -13.683 -4.609 1.00 98.56 174 ASP A CA 1
ATOM 1231 C C . ASP A 1 174 ? 10.884 -13.072 -3.442 1.00 98.56 174 ASP A C 1
ATOM 1233 O O . ASP A 1 174 ? 10.874 -13.591 -2.317 1.00 98.56 174 ASP A O 1
ATOM 1237 N N . GLY A 1 175 ? 11.583 -11.982 -3.732 1.00 98.19 175 GLY A N 1
ATOM 1238 C CA . GLY A 1 175 ? 12.395 -11.208 -2.823 1.00 98.19 175 GLY A CA 1
ATOM 1239 C C . GLY A 1 175 ? 11.714 -9.992 -2.201 1.00 98.19 175 GLY A C 1
ATOM 1240 O O . GLY A 1 175 ? 10.491 -9.932 -2.050 1.00 98.19 175 GLY A O 1
ATOM 1241 N N . GLU A 1 176 ? 12.553 -9.049 -1.781 1.00 98.12 176 GLU A N 1
ATOM 1242 C CA . GLU A 1 176 ? 12.164 -7.699 -1.364 1.00 98.12 176 GLU A CA 1
ATOM 1243 C C . GLU A 1 176 ? 12.185 -6.719 -2.543 1.00 98.12 176 GLU A C 1
ATOM 1245 O O . GLU A 1 176 ? 12.918 -6.914 -3.511 1.00 98.12 176 GLU A O 1
ATOM 1250 N N . VAL A 1 177 ? 11.394 -5.650 -2.444 1.00 98.62 177 VAL A N 1
ATOM 1251 C CA . VAL A 1 177 ? 11.493 -4.484 -3.330 1.00 98.62 177 VAL A CA 1
ATOM 1252 C C . VAL A 1 177 ? 12.021 -3.319 -2.509 1.00 98.62 177 VAL A C 1
ATOM 1254 O O . VAL A 1 177 ? 11.385 -2.897 -1.542 1.00 98.62 177 VAL A O 1
ATOM 1257 N N . LYS A 1 178 ? 13.187 -2.794 -2.876 1.00 98.44 178 LYS A N 1
ATOM 1258 C CA . LYS A 1 178 ? 13.867 -1.729 -2.148 1.00 98.44 178 LYS A CA 1
ATOM 1259 C C . LYS A 1 178 ? 14.211 -0.573 -3.070 1.00 98.44 178 LYS A C 1
ATOM 1261 O O . LYS A 1 178 ? 14.909 -0.745 -4.061 1.00 98.44 178 LYS A O 1
ATOM 1266 N N . VAL A 1 179 ? 13.761 0.618 -2.710 1.00 97.50 179 VAL A N 1
ATOM 1267 C CA . VAL A 1 179 ? 13.979 1.824 -3.504 1.00 97.50 179 VAL A CA 1
ATOM 1268 C C . VAL A 1 179 ? 14.544 2.913 -2.613 1.00 97.50 179 VAL A C 1
ATOM 1270 O O . VAL A 1 179 ? 13.956 3.260 -1.587 1.00 97.50 179 VAL A O 1
ATOM 1273 N N . SER A 1 180 ? 15.692 3.458 -2.989 1.00 95.38 180 SER A N 1
ATOM 1274 C CA . SER A 1 180 ? 16.271 4.639 -2.369 1.00 95.38 180 SER A CA 1
ATOM 1275 C C . SER A 1 180 ? 16.516 5.725 -3.398 1.00 95.38 180 SER A C 1
ATOM 1277 O O . SER A 1 180 ? 17.090 5.499 -4.456 1.00 95.38 180 SER A O 1
ATOM 1279 N N . SER A 1 181 ? 16.085 6.932 -3.056 1.00 92.19 181 SER A N 1
ATOM 1280 C CA . SER A 1 181 ? 16.366 8.138 -3.818 1.00 92.19 181 SER A CA 1
ATOM 1281 C C . SER A 1 181 ? 16.996 9.172 -2.896 1.00 92.19 181 SER A C 1
ATOM 1283 O O . SER A 1 181 ? 16.658 9.277 -1.713 1.00 92.19 181 SER A O 1
ATOM 1285 N N . SER A 1 182 ? 17.954 9.929 -3.401 1.00 88.25 182 SER A N 1
ATOM 1286 C CA . SER A 1 182 ? 18.577 11.052 -2.708 1.00 88.25 182 SER A CA 1
ATOM 1287 C C . SER A 1 182 ? 18.942 12.128 -3.721 1.00 88.25 182 SER A C 1
ATOM 1289 O O . SER A 1 182 ? 18.913 11.876 -4.914 1.00 88.25 182 SER A O 1
ATOM 1291 N N . GLY A 1 183 ? 19.254 13.342 -3.270 1.00 82.06 183 GLY A N 1
ATOM 1292 C CA . GLY A 1 183 ? 19.637 14.439 -4.165 1.00 82.06 183 GLY A CA 1
ATOM 1293 C C . GLY A 1 183 ? 18.633 15.587 -4.187 1.00 82.06 183 GLY A C 1
ATOM 1294 O O . GLY A 1 183 ? 17.807 15.732 -3.288 1.00 82.06 183 GLY A O 1
ATOM 1295 N N . THR A 1 184 ? 18.778 16.482 -5.161 1.00 74.56 184 THR A N 1
ATOM 1296 C CA . THR A 1 184 ? 17.874 17.623 -5.375 1.00 74.56 184 THR A CA 1
ATOM 1297 C C . THR A 1 184 ? 17.162 17.425 -6.710 1.00 74.56 184 THR A C 1
ATOM 1299 O O . THR A 1 184 ? 17.858 17.166 -7.693 1.00 74.56 184 THR A O 1
ATOM 1302 N N . PRO A 1 185 ? 15.822 17.522 -6.770 1.00 69.94 185 PRO A N 1
ATOM 1303 C CA . PRO A 1 185 ? 15.090 17.247 -7.993 1.00 69.94 185 PRO A CA 1
ATOM 1304 C C . PRO A 1 185 ? 15.423 18.316 -9.015 1.00 69.94 185 PRO A C 1
ATOM 1306 O O . PRO A 1 185 ? 15.566 19.493 -8.671 1.00 69.94 185 PRO A O 1
ATOM 1309 N N . THR A 1 186 ? 15.526 17.905 -10.267 1.00 66.19 186 THR A N 1
ATOM 1310 C CA . THR A 1 186 ? 15.640 18.816 -11.407 1.00 66.19 186 THR A CA 1
ATOM 1311 C C . THR A 1 186 ? 14.296 18.991 -12.120 1.00 66.19 186 THR A C 1
ATOM 1313 O O . THR A 1 186 ? 14.147 19.963 -12.858 1.00 66.19 186 THR A O 1
ATOM 1316 N N . GLY A 1 187 ? 13.323 18.101 -11.868 1.00 63.91 187 GLY A N 1
ATOM 1317 C CA . GLY A 1 187 ? 11.962 18.135 -12.416 1.00 63.91 187 GLY A CA 1
ATOM 1318 C C . GLY A 1 187 ? 10.872 18.662 -11.469 1.00 63.91 187 GLY A C 1
ATOM 1319 O O . GLY A 1 187 ? 11.090 18.874 -10.274 1.00 63.91 187 GLY A O 1
ATOM 1320 N N . ASP A 1 188 ? 9.673 18.853 -12.031 1.00 63.28 188 ASP A N 1
ATOM 1321 C CA . ASP A 1 188 ? 8.545 19.541 -11.383 1.00 63.28 188 ASP A CA 1
ATOM 1322 C C . ASP A 1 188 ? 7.687 18.647 -10.460 1.00 63.28 188 ASP A C 1
ATOM 1324 O O . ASP A 1 188 ? 6.888 19.191 -9.694 1.00 63.28 188 ASP A O 1
ATOM 1328 N N . THR A 1 189 ? 7.848 17.313 -10.486 1.00 75.50 189 THR A N 1
ATOM 1329 C CA . THR A 1 189 ? 7.074 16.364 -9.651 1.00 75.50 189 THR A CA 1
ATOM 1330 C C . THR A 1 189 ? 7.775 15.007 -9.424 1.00 75.50 189 THR A C 1
ATOM 1332 O O . THR A 1 189 ? 7.315 13.997 -9.950 1.00 75.50 189 THR A O 1
ATOM 1335 N N . PRO A 1 190 ? 8.884 14.929 -8.667 1.00 81.50 190 PRO A N 1
ATOM 1336 C CA . PRO A 1 190 ? 9.585 13.661 -8.465 1.00 81.50 190 PRO A CA 1
ATOM 1337 C C . PRO A 1 190 ? 8.747 12.631 -7.695 1.00 81.50 190 PRO A C 1
ATOM 1339 O O . PRO A 1 190 ? 8.181 12.934 -6.636 1.00 81.50 190 PRO A O 1
ATOM 1342 N N . VAL A 1 191 ? 8.736 11.401 -8.206 1.00 87.06 191 VAL A N 1
ATOM 1343 C CA . VAL A 1 191 ? 8.105 10.229 -7.588 1.00 87.06 191 VAL A CA 1
ATOM 1344 C C . VAL A 1 191 ? 9.177 9.265 -7.076 1.00 87.06 191 VAL A C 1
ATOM 1346 O O . VAL A 1 191 ? 10.169 8.994 -7.737 1.00 87.06 191 VAL A O 1
ATOM 1349 N N . THR A 1 192 ? 9.024 8.730 -5.870 1.00 92.50 192 THR A N 1
ATOM 1350 C CA . THR A 1 192 ? 9.849 7.627 -5.363 1.00 92.50 192 THR A CA 1
ATOM 1351 C C . THR A 1 192 ? 8.929 6.492 -4.938 1.00 92.50 192 THR A C 1
ATOM 1353 O O . THR A 1 192 ? 8.308 6.585 -3.882 1.00 92.50 192 THR A O 1
ATOM 1356 N N . SER A 1 193 ? 8.835 5.427 -5.732 1.00 94.56 193 SER A N 1
ATOM 1357 C CA . SER A 1 193 ? 7.845 4.366 -5.510 1.00 94.56 193 SER A CA 1
ATOM 1358 C C . SER A 1 193 ? 8.458 2.975 -5.479 1.00 94.56 193 SER A C 1
ATOM 1360 O O . SER A 1 193 ? 9.305 2.640 -6.299 1.00 94.56 193 SER A O 1
ATOM 1362 N N . GLY A 1 194 ? 8.006 2.130 -4.552 1.00 96.38 194 GLY A N 1
ATOM 1363 C CA . GLY A 1 194 ? 8.370 0.712 -4.541 1.00 96.38 194 GLY A CA 1
ATOM 1364 C C . GLY A 1 194 ? 7.750 -0.011 -5.734 1.00 96.38 194 GLY A C 1
ATOM 1365 O O . GLY A 1 194 ? 8.456 -0.542 -6.593 1.00 96.38 194 GLY A O 1
ATOM 1366 N N . VAL A 1 195 ? 6.418 0.022 -5.791 1.00 94.94 195 VAL A N 1
ATOM 1367 C CA . VAL A 1 195 ? 5.619 -0.521 -6.893 1.00 94.94 195 VAL A CA 1
ATOM 1368 C C . VAL A 1 195 ? 4.615 0.526 -7.362 1.00 94.94 195 VAL A C 1
ATOM 1370 O O . VAL A 1 195 ? 3.824 1.022 -6.557 1.00 94.94 195 VAL A O 1
ATOM 1373 N N . THR A 1 196 ? 4.620 0.801 -8.663 1.00 93.19 196 THR A N 1
ATOM 1374 C CA . THR A 1 196 ? 3.660 1.679 -9.335 1.00 93.19 196 THR A CA 1
ATOM 1375 C C . THR A 1 196 ? 2.798 0.859 -10.288 1.00 93.19 196 THR A C 1
ATOM 1377 O O . THR A 1 196 ? 3.303 0.192 -11.195 1.00 93.19 196 THR A O 1
ATOM 1380 N N . VAL A 1 197 ? 1.483 0.928 -10.091 1.00 89.00 197 VAL A N 1
ATOM 1381 C CA . VAL A 1 197 ? 0.475 0.338 -10.973 1.00 89.00 197 VAL A CA 1
ATOM 1382 C C . VAL A 1 197 ? -0.334 1.462 -11.600 1.00 89.00 197 VAL A C 1
ATOM 1384 O O . VAL A 1 197 ? -1.013 2.205 -10.891 1.00 89.00 197 VAL A O 1
ATOM 1387 N N . ILE A 1 198 ? -0.307 1.545 -12.928 1.00 86.00 198 ILE A N 1
ATOM 1388 C CA . ILE A 1 198 ? -1.197 2.415 -13.701 1.00 86.00 198 ILE A CA 1
ATOM 1389 C C . ILE A 1 198 ? -2.195 1.525 -14.431 1.00 86.00 198 ILE A C 1
ATOM 1391 O O . ILE A 1 198 ? -1.808 0.671 -15.228 1.00 86.00 198 ILE A O 1
ATOM 1395 N N . GLN A 1 199 ? -3.480 1.708 -14.159 1.00 81.12 199 GLN A N 1
ATOM 1396 C CA . GLN A 1 199 ? -4.520 0.817 -14.652 1.00 81.12 199 GLN A CA 1
ATOM 1397 C C . GLN A 1 199 ? -5.662 1.596 -15.291 1.00 81.12 199 GLN A C 1
ATOM 1399 O O . GLN A 1 199 ? -6.479 2.224 -14.625 1.00 81.12 199 GLN A O 1
ATOM 1404 N N . ASN A 1 200 ? -5.752 1.470 -16.608 1.00 79.56 200 ASN A N 1
ATOM 1405 C CA . ASN A 1 200 ? -6.785 2.058 -17.451 1.00 79.56 200 ASN A CA 1
ATOM 1406 C C . ASN A 1 200 ? -7.674 0.933 -18.014 1.00 79.56 200 ASN A C 1
ATOM 1408 O O . ASN A 1 200 ? -7.858 0.800 -19.228 1.00 79.56 200 ASN A O 1
ATOM 1412 N N . GLY A 1 201 ? -8.149 0.063 -17.116 1.00 77.88 201 GLY A N 1
ATOM 1413 C CA . GLY A 1 201 ? -8.834 -1.200 -17.412 1.00 77.88 201 GLY A CA 1
ATOM 1414 C C . GLY A 1 201 ? -7.959 -2.444 -17.200 1.00 77.88 201 GLY A C 1
ATOM 1415 O O . GLY A 1 201 ? -6.754 -2.337 -16.977 1.00 77.88 201 GLY A O 1
ATOM 1416 N N . GLY A 1 202 ? -8.582 -3.625 -17.284 1.00 83.06 202 GLY A N 1
ATOM 1417 C CA . GLY A 1 202 ? -7.899 -4.922 -17.231 1.00 83.06 202 GLY A CA 1
ATOM 1418 C C . GLY A 1 202 ? -7.457 -5.337 -15.828 1.00 83.06 202 GLY A C 1
ATOM 1419 O O . GLY A 1 202 ? -7.289 -4.503 -14.947 1.00 83.06 202 GLY A O 1
ATOM 1420 N N . ASP A 1 203 ? -7.265 -6.634 -15.605 1.00 89.88 203 ASP A N 1
ATOM 1421 C CA . ASP A 1 203 ? -6.944 -7.151 -14.271 1.00 89.88 203 ASP A CA 1
ATOM 1422 C C . ASP A 1 203 ? -5.484 -6.852 -13.898 1.00 89.88 203 ASP A C 1
ATOM 1424 O O . ASP A 1 203 ? -4.589 -6.969 -14.737 1.00 89.88 203 ASP A O 1
ATOM 1428 N N . VAL A 1 204 ? -5.212 -6.553 -12.632 1.00 91.69 204 VAL A N 1
ATOM 1429 C CA . VAL A 1 204 ? -3.849 -6.421 -12.103 1.00 91.69 204 VAL A CA 1
ATOM 1430 C C . VAL A 1 204 ? -3.655 -7.395 -10.941 1.00 91.69 204 VAL A C 1
ATOM 1432 O O . VAL A 1 204 ? -4.454 -7.412 -10.014 1.00 91.69 204 VAL A O 1
ATOM 1435 N N . ASP A 1 205 ? -2.581 -8.184 -10.963 1.00 95.69 205 ASP A N 1
ATOM 1436 C CA . ASP A 1 205 ? -2.161 -9.057 -9.856 1.00 95.69 205 ASP A CA 1
ATOM 1437 C C . ASP A 1 205 ? -0.699 -8.767 -9.491 1.00 95.69 205 ASP A C 1
ATOM 1439 O O . ASP A 1 205 ? 0.214 -9.005 -10.282 1.00 95.69 205 ASP A O 1
ATOM 1443 N N . VAL A 1 206 ? -0.463 -8.231 -8.297 1.00 97.19 206 VAL A N 1
ATOM 1444 C CA . VAL A 1 206 ? 0.871 -7.958 -7.750 1.00 97.19 206 VAL A CA 1
ATOM 1445 C C . VAL A 1 206 ? 1.106 -8.863 -6.546 1.00 97.19 206 VAL A C 1
ATOM 1447 O O . VAL A 1 206 ? 0.348 -8.846 -5.582 1.00 97.19 206 VAL A O 1
ATOM 1450 N N . ASN A 1 207 ? 2.201 -9.616 -6.547 1.00 98.12 207 ASN A N 1
ATOM 1451 C CA . ASN A 1 207 ? 2.588 -10.504 -5.459 1.00 98.12 207 ASN A CA 1
ATOM 1452 C C . ASN A 1 207 ? 4.066 -10.320 -5.097 1.00 98.12 207 ASN A C 1
ATOM 1454 O O . ASN A 1 207 ? 4.957 -10.754 -5.827 1.00 98.12 207 ASN A O 1
ATOM 1458 N N . ILE A 1 208 ? 4.324 -9.698 -3.949 1.00 98.44 208 ILE A N 1
ATOM 1459 C CA . ILE A 1 208 ? 5.660 -9.511 -3.378 1.00 98.44 208 ILE A CA 1
ATOM 1460 C C . ILE A 1 208 ? 5.772 -10.406 -2.145 1.00 98.44 208 ILE A C 1
ATOM 1462 O O . ILE A 1 208 ? 5.039 -10.229 -1.174 1.00 98.44 208 ILE A O 1
ATOM 1466 N N . LYS A 1 209 ? 6.677 -11.389 -2.143 1.00 98.38 209 LYS A N 1
ATOM 1467 C CA . LYS A 1 209 ? 6.749 -12.372 -1.047 1.00 98.38 209 LYS A CA 1
ATOM 1468 C C . LYS A 1 209 ? 7.332 -11.809 0.250 1.00 98.38 209 LYS A C 1
ATOM 1470 O O . LYS A 1 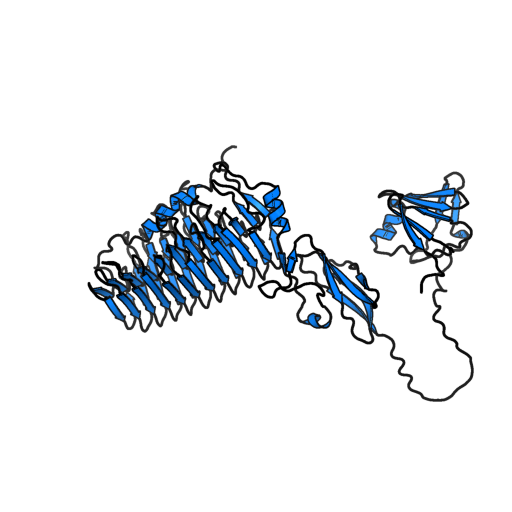209 ? 7.013 -12.342 1.315 1.00 98.38 209 LYS A O 1
ATOM 1475 N N . LYS A 1 210 ? 8.199 -10.794 0.176 1.00 98.62 210 LYS A N 1
ATOM 1476 C CA . LYS A 1 210 ? 8.836 -10.164 1.344 1.00 98.62 210 LYS A CA 1
ATOM 1477 C C . LYS A 1 210 ? 8.395 -8.702 1.502 1.00 98.62 210 LYS A C 1
ATOM 1479 O O . LYS A 1 210 ? 7.212 -8.404 1.361 1.00 98.62 210 LYS A O 1
ATOM 1484 N N . ASP A 1 211 ? 9.327 -7.827 1.869 1.00 98.56 211 ASP A N 1
ATOM 1485 C CA . ASP A 1 211 ? 9.087 -6.435 2.231 1.00 98.56 211 ASP A CA 1
ATOM 1486 C C . ASP A 1 211 ? 9.132 -5.510 1.002 1.00 98.56 211 ASP A C 1
ATOM 1488 O O . ASP A 1 211 ? 9.857 -5.764 0.038 1.00 98.56 211 ASP A O 1
ATOM 1492 N N . VAL A 1 212 ? 8.399 -4.399 1.079 1.00 98.62 212 VAL A N 1
ATOM 1493 C CA . VAL A 1 212 ? 8.535 -3.237 0.192 1.00 98.62 212 VAL A CA 1
ATOM 1494 C C . VAL A 1 212 ? 9.078 -2.079 1.025 1.00 98.62 212 VAL A C 1
ATOM 1496 O O . VAL A 1 212 ? 8.436 -1.648 1.983 1.00 98.62 212 VAL A O 1
ATOM 1499 N N . THR A 1 213 ? 10.271 -1.586 0.694 1.00 98.38 213 THR A N 1
ATOM 1500 C CA . THR A 1 213 ? 10.954 -0.516 1.435 1.00 98.38 213 THR A CA 1
ATOM 1501 C C . THR A 1 213 ? 11.306 0.647 0.522 1.00 98.38 213 THR A C 1
ATOM 1503 O O . THR A 1 213 ? 12.015 0.470 -0.463 1.00 98.38 213 THR A O 1
ATOM 1506 N N . VAL A 1 214 ? 10.881 1.851 0.895 1.00 97.44 214 VAL A N 1
ATOM 1507 C CA . VAL A 1 214 ? 11.126 3.080 0.139 1.00 97.44 214 VAL A CA 1
ATOM 1508 C C . VAL A 1 214 ? 11.753 4.141 1.037 1.00 97.44 214 VAL A C 1
ATOM 1510 O O . VAL A 1 214 ? 11.268 4.426 2.132 1.00 97.44 214 VAL A O 1
ATOM 1513 N N . VAL A 1 215 ? 12.855 4.730 0.583 1.00 96.25 215 VAL A N 1
ATOM 1514 C CA . VAL A 1 215 ? 13.588 5.775 1.304 1.00 96.25 215 VAL A CA 1
ATOM 1515 C C . VAL A 1 215 ? 13.857 6.943 0.365 1.00 96.25 215 VAL A C 1
ATOM 1517 O O . VAL A 1 215 ? 14.692 6.837 -0.528 1.00 96.25 215 VAL A O 1
ATOM 1520 N N . SER A 1 216 ? 13.209 8.084 0.593 1.00 92.12 216 SER A N 1
ATOM 1521 C CA . SER A 1 216 ? 13.477 9.316 -0.152 1.00 92.12 216 SER A CA 1
ATOM 1522 C C . SER A 1 216 ? 14.202 10.341 0.727 1.00 92.12 216 SER A C 1
ATOM 1524 O O . SER A 1 216 ? 13.653 10.950 1.644 1.00 92.12 216 SER A O 1
ATOM 1526 N N . ASN A 1 217 ? 15.488 10.538 0.454 1.00 87.69 217 ASN A N 1
ATOM 1527 C CA . ASN A 1 217 ? 16.342 11.554 1.077 1.00 87.69 217 ASN A CA 1
ATOM 1528 C C . ASN A 1 217 ? 16.529 12.775 0.174 1.00 87.69 217 ASN A C 1
ATOM 1530 O O . ASN A 1 217 ? 17.560 13.451 0.210 1.00 87.69 217 ASN A O 1
ATOM 1534 N N . SER A 1 218 ? 15.533 13.010 -0.664 1.00 77.50 218 SER A N 1
ATOM 1535 C CA . SER A 1 218 ? 15.466 14.118 -1.597 1.00 77.50 218 SER A CA 1
ATOM 1536 C C . SER A 1 218 ? 15.313 15.439 -0.844 1.00 77.50 218 SER A C 1
ATOM 1538 O O . SER A 1 218 ? 14.767 15.485 0.257 1.00 77.50 218 SER A O 1
ATOM 1540 N N . SER A 1 219 ? 15.832 16.524 -1.409 1.00 72.81 219 SER A N 1
ATOM 1541 C CA . SER A 1 219 ? 15.558 17.875 -0.929 1.00 72.81 219 SER A CA 1
ATOM 1542 C C . SER A 1 219 ? 15.054 18.721 -2.087 1.00 72.81 219 SER A C 1
ATOM 1544 O O . SER A 1 219 ? 15.853 19.264 -2.844 1.00 72.81 219 SER A O 1
ATOM 1546 N N . ILE A 1 220 ? 13.739 18.871 -2.203 1.00 65.50 220 ILE A N 1
ATOM 1547 C CA . ILE A 1 220 ? 13.053 19.666 -3.231 1.00 65.50 220 ILE A CA 1
ATOM 1548 C C . ILE A 1 220 ? 13.385 21.164 -3.099 1.00 65.50 220 ILE A C 1
ATOM 1550 O O . ILE A 1 220 ? 13.168 21.956 -4.010 1.00 65.50 220 ILE A O 1
ATOM 1554 N N . GLY A 1 221 ? 13.992 21.591 -1.987 1.00 58.66 221 GLY A N 1
ATOM 1555 C CA . GLY A 1 221 ? 14.158 23.010 -1.686 1.00 58.66 221 GLY A CA 1
ATOM 1556 C C . GLY A 1 221 ? 12.797 23.667 -1.429 1.00 58.66 221 GLY A C 1
ATOM 1557 O O . GLY A 1 221 ? 11.749 23.039 -1.524 1.00 58.66 221 GLY A O 1
ATOM 1558 N N . ASN A 1 222 ? 12.775 24.947 -1.051 1.00 54.47 222 ASN A N 1
ATOM 1559 C CA . ASN A 1 222 ? 11.517 25.671 -0.804 1.00 54.47 222 ASN A CA 1
ATOM 1560 C C . ASN A 1 222 ? 10.805 26.046 -2.121 1.00 54.47 222 ASN A C 1
ATOM 1562 O O . ASN A 1 222 ? 10.506 27.221 -2.339 1.00 54.47 222 ASN A O 1
ATOM 1566 N N . VAL A 1 223 ? 10.585 25.095 -3.026 1.00 55.75 223 VAL A N 1
ATOM 1567 C CA . VAL A 1 223 ? 9.761 25.329 -4.211 1.00 55.75 223 VAL A CA 1
ATOM 1568 C C . VAL A 1 223 ? 8.314 25.176 -3.753 1.00 55.75 223 VAL A C 1
ATOM 1570 O O . VAL A 1 223 ? 7.873 24.093 -3.388 1.00 55.75 223 VAL A O 1
ATOM 1573 N N . GLU A 1 224 ? 7.595 26.296 -3.647 1.00 54.16 224 GLU A N 1
ATOM 1574 C CA . GLU A 1 224 ? 6.257 26.355 -3.033 1.00 54.16 224 GLU A CA 1
ATOM 1575 C C . GLU A 1 224 ? 5.168 25.582 -3.818 1.00 54.16 224 GLU A C 1
ATOM 1577 O O . GLU A 1 224 ? 4.027 25.557 -3.360 1.00 54.16 224 GLU A O 1
ATOM 1582 N N . GLU A 1 225 ? 5.492 24.936 -4.950 1.00 54.41 225 GLU A N 1
ATOM 1583 C CA . GLU A 1 225 ? 4.504 24.449 -5.934 1.00 54.41 225 GLU A CA 1
ATOM 1584 C C . GLU A 1 225 ? 4.782 23.050 -6.541 1.00 54.41 225 GLU A C 1
ATOM 1586 O O . GLU A 1 225 ? 4.016 22.603 -7.388 1.00 54.41 225 GLU A O 1
ATOM 1591 N N . THR A 1 226 ? 5.826 22.334 -6.111 1.00 59.06 226 THR A N 1
ATOM 1592 C CA . THR A 1 226 ? 6.186 21.003 -6.650 1.00 59.06 226 THR A CA 1
ATOM 1593 C C . THR A 1 226 ? 5.463 19.895 -5.871 1.00 59.06 226 THR A C 1
ATOM 1595 O O . THR A 1 226 ? 5.608 19.807 -4.650 1.00 59.06 226 THR A O 1
ATOM 1598 N N . TYR A 1 227 ? 4.678 19.056 -6.557 1.00 71.31 227 TYR A N 1
ATOM 1599 C CA . TYR A 1 227 ? 4.031 17.874 -5.967 1.00 71.31 227 TYR A CA 1
ATOM 1600 C C . TYR A 1 227 ? 4.977 16.686 -6.065 1.00 71.31 227 TYR A C 1
ATOM 1602 O O . TYR A 1 227 ? 5.247 16.197 -7.153 1.00 71.31 227 TYR A O 1
ATOM 1610 N N . SER A 1 228 ? 5.506 16.236 -4.938 1.00 83.06 228 SER A N 1
ATOM 1611 C CA . SER A 1 228 ? 6.439 15.112 -4.900 1.00 83.06 228 SER A CA 1
ATOM 1612 C C . SER A 1 228 ? 5.906 14.016 -4.009 1.00 83.06 228 SER A C 1
ATOM 1614 O O . SER A 1 228 ? 5.290 14.316 -2.984 1.00 83.06 228 SER A O 1
ATOM 1616 N N . TYR A 1 229 ? 6.182 12.771 -4.376 1.00 88.56 229 TYR A N 1
ATOM 1617 C CA . TYR A 1 229 ? 5.579 11.608 -3.740 1.00 88.56 229 TYR A CA 1
ATOM 1618 C C . TYR A 1 229 ? 6.636 10.578 -3.358 1.00 88.56 229 TYR A C 1
ATOM 1620 O O . TYR A 1 229 ? 7.559 10.315 -4.124 1.00 88.56 229 TYR A O 1
ATOM 1628 N N . ALA A 1 230 ? 6.483 9.979 -2.182 1.00 92.81 230 ALA A N 1
ATOM 1629 C CA . ALA A 1 230 ? 7.181 8.767 -1.784 1.00 92.81 230 ALA A CA 1
ATOM 1630 C C . ALA A 1 230 ? 6.149 7.718 -1.367 1.00 92.81 230 ALA A C 1
ATOM 1632 O O . ALA A 1 230 ? 5.478 7.896 -0.350 1.00 92.81 230 ALA A O 1
ATOM 1633 N N . ASN A 1 231 ? 6.029 6.640 -2.141 1.00 95.31 231 ASN A N 1
ATOM 1634 C CA . ASN A 1 231 ? 4.978 5.641 -1.975 1.00 95.31 231 ASN A CA 1
ATOM 1635 C C . ASN A 1 231 ? 5.553 4.232 -1.866 1.00 95.31 231 ASN A C 1
ATOM 1637 O O . ASN A 1 231 ? 6.408 3.836 -2.649 1.00 95.31 231 ASN A O 1
ATOM 1641 N N . GLY A 1 232 ? 5.058 3.428 -0.929 1.00 96.62 232 GLY A N 1
ATOM 1642 C CA . GLY A 1 232 ? 5.400 2.005 -0.890 1.00 96.62 232 GLY A CA 1
ATOM 1643 C C . GLY A 1 232 ? 4.742 1.289 -2.065 1.00 96.62 232 GLY A C 1
ATOM 1644 O O . GLY A 1 232 ? 5.415 0.719 -2.924 1.00 96.62 232 GLY A O 1
ATOM 1645 N N . ILE A 1 233 ? 3.415 1.392 -2.107 1.00 95.75 233 ILE A N 1
ATOM 1646 C CA . ILE A 1 233 ? 2.556 0.898 -3.181 1.00 95.75 233 ILE A CA 1
ATOM 1647 C C . ILE A 1 233 ? 1.718 2.069 -3.681 1.00 95.75 233 ILE A C 1
ATOM 1649 O O . ILE A 1 233 ? 1.034 2.710 -2.884 1.00 95.75 233 ILE A O 1
ATOM 1653 N N . MET A 1 234 ? 1.749 2.317 -4.987 1.00 93.88 234 MET A N 1
ATOM 1654 C CA . MET A 1 234 ? 0.925 3.324 -5.642 1.00 93.88 234 MET A CA 1
ATOM 1655 C C . MET A 1 234 ? 0.037 2.661 -6.694 1.00 93.88 234 MET A C 1
ATOM 1657 O O . MET A 1 234 ? 0.539 2.020 -7.617 1.00 93.88 234 MET A O 1
ATOM 1661 N N . ILE A 1 235 ? -1.279 2.823 -6.555 1.00 90.31 235 ILE A N 1
ATOM 1662 C CA . ILE A 1 235 ? -2.273 2.386 -7.537 1.00 90.31 235 ILE A CA 1
ATOM 1663 C C . ILE A 1 235 ? -2.970 3.621 -8.082 1.00 90.31 235 ILE A C 1
ATOM 1665 O O . ILE A 1 235 ? -3.629 4.356 -7.340 1.00 90.31 235 ILE A O 1
ATOM 1669 N N . TYR A 1 236 ? -2.858 3.810 -9.389 1.00 85.69 236 TYR A N 1
ATOM 1670 C CA . TYR A 1 236 ? -3.519 4.887 -10.094 1.00 85.69 236 TYR A CA 1
ATOM 1671 C C . TYR A 1 236 ? -4.426 4.339 -11.190 1.00 85.69 236 TYR A C 1
ATOM 1673 O O . TYR A 1 236 ? -3.972 3.613 -12.075 1.00 85.69 236 TYR A O 1
ATOM 1681 N N . GLN A 1 237 ? -5.705 4.704 -11.136 1.00 77.75 237 GLN A N 1
ATOM 1682 C CA . GLN A 1 237 ? -6.649 4.448 -12.217 1.00 77.75 237 GLN A CA 1
ATOM 1683 C C . GLN A 1 237 ? -7.148 5.777 -12.783 1.00 77.75 237 GLN A C 1
ATOM 1685 O O . GLN A 1 237 ? -7.833 6.527 -12.080 1.00 77.75 237 GLN A O 1
ATOM 1690 N N . ASP A 1 238 ? -6.794 6.061 -14.038 1.00 68.31 238 ASP A N 1
ATOM 1691 C CA . ASP A 1 238 ? -7.127 7.321 -14.699 1.00 68.31 238 ASP A CA 1
ATOM 1692 C C . ASP A 1 238 ? -8.566 7.334 -15.232 1.00 68.31 238 ASP A C 1
ATOM 1694 O O . ASP A 1 238 ? -9.116 6.309 -15.638 1.00 68.31 238 ASP A O 1
ATOM 1698 N N . SER A 1 239 ? -9.166 8.523 -15.291 1.00 56.06 239 SER A N 1
ATOM 1699 C CA . SER A 1 239 ? -10.536 8.748 -15.769 1.00 56.06 239 SER A CA 1
ATOM 1700 C C . SER A 1 239 ? -10.626 8.915 -17.293 1.00 56.06 239 SER A C 1
ATOM 1702 O O . SER A 1 239 ? -11.477 9.664 -17.776 1.00 56.06 239 SER A O 1
ATOM 1704 N N . GLY A 1 240 ? -9.714 8.310 -18.063 1.00 60.12 240 GLY A N 1
ATOM 1705 C CA . GLY A 1 240 ? -9.676 8.456 -19.522 1.00 60.12 240 GLY A CA 1
ATOM 1706 C C . GLY A 1 240 ? -10.987 8.036 -20.213 1.00 60.12 240 GLY A C 1
ATOM 1707 O O . GLY A 1 240 ? -11.849 7.406 -19.605 1.00 60.12 240 GLY A O 1
ATOM 1708 N N . ASP A 1 241 ? -11.123 8.337 -21.514 1.00 52.62 241 ASP A N 1
ATOM 1709 C CA . ASP A 1 241 ? -12.351 8.175 -22.335 1.00 52.62 241 ASP A CA 1
ATOM 1710 C C . ASP A 1 241 ? -13.017 6.774 -22.307 1.00 52.62 241 ASP A C 1
ATOM 1712 O O . ASP A 1 241 ? -14.116 6.593 -22.839 1.00 52.62 241 ASP A O 1
ATOM 1716 N N . ILE A 1 242 ? -12.362 5.759 -21.740 1.00 55.66 242 ILE A N 1
ATOM 1717 C CA . ILE A 1 242 ? -12.861 4.388 -21.655 1.00 55.66 242 ILE A CA 1
ATOM 1718 C C . ILE A 1 242 ? -12.705 3.885 -20.215 1.00 55.66 242 ILE A C 1
ATOM 1720 O O . ILE A 1 242 ? -11.658 3.361 -19.841 1.00 55.66 242 ILE A O 1
ATOM 1724 N N . GLN A 1 243 ? -13.774 4.000 -19.425 1.00 61.09 243 GLN A N 1
ATOM 1725 C CA . GLN A 1 243 ? -13.858 3.380 -18.106 1.00 61.09 243 GLN A CA 1
ATOM 1726 C C . GLN A 1 243 ? -14.376 1.945 -18.236 1.00 61.09 243 GLN A C 1
ATOM 1728 O O . GLN A 1 243 ? -15.515 1.717 -18.656 1.00 61.09 243 GLN A O 1
ATOM 1733 N N . LEU A 1 244 ? -13.541 0.961 -17.907 1.00 65.69 244 LEU A N 1
ATOM 1734 C CA . LEU A 1 244 ? -13.941 -0.443 -17.879 1.00 65.69 244 LEU A CA 1
ATOM 1735 C C . LEU A 1 244 ? -13.647 -1.004 -16.484 1.00 65.69 244 LEU A C 1
ATOM 1737 O O . LEU A 1 244 ? -12.545 -0.770 -15.984 1.00 65.69 244 LEU A O 1
ATOM 1741 N N . PRO A 1 245 ? -14.604 -1.727 -15.866 1.00 68.69 245 PRO A N 1
ATOM 1742 C CA . PRO A 1 245 ? -14.395 -2.351 -14.567 1.00 68.69 245 PRO A CA 1
ATOM 1743 C C . PRO A 1 245 ? -13.140 -3.211 -14.588 1.00 68.69 245 PRO A C 1
ATOM 1745 O O . PRO A 1 245 ? -12.901 -3.935 -15.561 1.00 68.69 245 PRO A O 1
ATOM 1748 N N . ALA A 1 246 ? -12.365 -3.131 -13.517 1.00 80.88 246 ALA A N 1
ATOM 1749 C CA . ALA A 1 246 ? -11.099 -3.822 -13.420 1.00 80.88 246 ALA A CA 1
ATOM 1750 C C . ALA A 1 246 ? -10.870 -4.356 -12.004 1.00 80.88 246 ALA A C 1
ATOM 1752 O O . ALA A 1 246 ? -11.154 -3.665 -11.021 1.00 80.88 246 ALA A O 1
ATOM 1753 N N . ASP A 1 247 ? -10.354 -5.581 -11.913 1.00 88.44 247 ASP A N 1
ATOM 1754 C CA . ASP A 1 247 ? -9.999 -6.200 -10.640 1.00 88.44 247 ASP A CA 1
ATOM 1755 C C . ASP A 1 247 ? -8.498 -6.016 -10.386 1.00 88.44 247 ASP A C 1
ATOM 1757 O O . ASP A 1 247 ? -7.667 -6.346 -11.232 1.00 88.44 247 ASP A O 1
ATOM 1761 N N . THR A 1 248 ? -8.144 -5.507 -9.212 1.00 92.19 248 THR A N 1
ATOM 1762 C CA . THR A 1 248 ? -6.758 -5.316 -8.777 1.00 92.19 248 THR A CA 1
ATOM 1763 C C . THR A 1 248 ? -6.533 -6.048 -7.482 1.00 92.19 248 THR A C 1
ATOM 1765 O O . THR A 1 248 ? -7.205 -5.781 -6.494 1.00 92.19 248 THR A O 1
ATOM 1768 N N . GLU A 1 249 ? -5.558 -6.939 -7.472 1.00 96.56 249 GLU A N 1
ATOM 1769 C CA . GLU A 1 249 ? -5.146 -7.697 -6.306 1.00 96.56 249 GLU A CA 1
ATOM 1770 C C . GLU A 1 249 ? -3.670 -7.401 -6.035 1.00 96.56 249 GLU A C 1
ATOM 1772 O O . GLU A 1 249 ? -2.814 -7.632 -6.884 1.00 96.56 249 GLU A O 1
ATOM 1777 N N . ILE A 1 250 ? -3.350 -6.885 -4.850 1.00 97.38 250 ILE A N 1
ATOM 1778 C CA . ILE A 1 250 ? -1.971 -6.668 -4.408 1.00 97.38 250 ILE A CA 1
ATOM 1779 C C . ILE A 1 250 ? -1.740 -7.431 -3.115 1.00 97.38 250 ILE A C 1
ATOM 1781 O O . ILE A 1 250 ? -2.433 -7.221 -2.128 1.00 97.38 250 ILE A O 1
ATOM 1785 N N . ASN A 1 251 ? -0.730 -8.291 -3.102 1.00 98.31 251 ASN A N 1
ATOM 1786 C CA . ASN A 1 251 ? -0.338 -9.108 -1.966 1.00 98.31 251 ASN A CA 1
ATOM 1787 C C . ASN A 1 251 ? 1.125 -8.836 -1.606 1.00 98.31 251 ASN A C 1
ATOM 1789 O O . ASN A 1 251 ? 2.021 -9.083 -2.412 1.00 98.31 251 ASN A O 1
ATOM 1793 N N . VAL A 1 252 ? 1.374 -8.387 -0.377 1.00 98.56 252 VAL A N 1
ATOM 1794 C CA . VAL A 1 252 ? 2.718 -8.230 0.195 1.00 98.56 252 VAL A CA 1
ATOM 1795 C C . VAL A 1 252 ? 2.862 -9.156 1.398 1.00 98.56 252 VAL A C 1
ATOM 1797 O O . VAL A 1 252 ? 2.171 -9.008 2.405 1.00 98.56 252 VAL A O 1
ATOM 1800 N N . GLY A 1 253 ? 3.759 -10.137 1.304 1.00 98.19 253 GLY A N 1
ATOM 1801 C CA . GLY A 1 253 ? 4.001 -11.130 2.355 1.00 98.19 253 GLY A CA 1
ATOM 1802 C C . GLY A 1 253 ? 4.758 -10.580 3.569 1.00 98.19 253 GLY A C 1
ATOM 1803 O O . GLY A 1 253 ? 4.713 -11.178 4.647 1.00 98.19 253 GLY A O 1
ATOM 1804 N N . GLY A 1 254 ? 5.438 -9.446 3.404 1.00 98.31 254 GLY A N 1
ATOM 1805 C CA . GLY A 1 254 ? 6.171 -8.732 4.441 1.00 98.31 254 GLY A CA 1
ATOM 1806 C C . GLY A 1 254 ? 5.539 -7.396 4.833 1.00 98.31 254 GLY A C 1
ATOM 1807 O O . GLY A 1 254 ? 4.319 -7.236 4.846 1.00 98.31 254 GLY A O 1
ATOM 1808 N N . ASN A 1 255 ? 6.387 -6.445 5.214 1.00 98.69 255 ASN A N 1
ATOM 1809 C CA . ASN A 1 255 ? 6.012 -5.091 5.609 1.00 98.69 255 ASN A CA 1
ATOM 1810 C C . ASN A 1 255 ? 6.069 -4.128 4.418 1.00 98.69 255 ASN A C 1
ATOM 1812 O O . ASN A 1 255 ? 6.853 -4.320 3.491 1.00 98.69 255 ASN A O 1
ATOM 1816 N N . VAL A 1 256 ? 5.314 -3.036 4.507 1.00 98.75 256 VAL A N 1
ATOM 1817 C CA . VAL A 1 256 ? 5.467 -1.865 3.637 1.00 98.75 256 VAL A CA 1
ATOM 1818 C C . VAL A 1 256 ? 6.030 -0.729 4.485 1.00 98.75 256 VAL A C 1
ATOM 1820 O O . VAL A 1 256 ? 5.412 -0.319 5.465 1.00 98.75 256 VAL A O 1
ATOM 1823 N N . SER A 1 257 ? 7.235 -0.261 4.168 1.00 98.50 257 SER A N 1
ATOM 1824 C CA . SER A 1 257 ? 7.944 0.767 4.938 1.00 98.50 257 SER A CA 1
ATOM 1825 C C . SER A 1 257 ? 8.381 1.908 4.039 1.00 98.50 257 SER A C 1
ATOM 1827 O O . SER A 1 257 ? 9.128 1.696 3.089 1.00 98.50 257 SER A O 1
ATOM 1829 N N . VAL A 1 258 ? 7.953 3.123 4.355 1.00 97.94 258 VAL A N 1
ATOM 1830 C CA . VAL A 1 258 ? 8.243 4.311 3.554 1.00 97.94 258 VAL A CA 1
ATOM 1831 C C . VAL A 1 258 ? 8.781 5.397 4.463 1.00 97.94 258 VAL A C 1
ATOM 1833 O O . VAL A 1 258 ? 8.205 5.685 5.511 1.00 97.94 258 VAL A O 1
ATOM 1836 N N . SER A 1 259 ? 9.896 6.006 4.074 1.00 96.81 259 SER A N 1
ATOM 1837 C CA . SER A 1 259 ? 10.460 7.134 4.804 1.00 96.81 259 SER A CA 1
ATOM 1838 C C . SER A 1 259 ? 10.877 8.266 3.876 1.00 96.81 259 SER A C 1
ATOM 1840 O O . SER A 1 259 ? 11.481 8.028 2.831 1.00 96.81 259 SER A O 1
ATOM 1842 N N . SER A 1 260 ? 10.580 9.502 4.271 1.00 93.38 260 SER A N 1
ATOM 1843 C CA . SER A 1 260 ? 11.031 10.709 3.590 1.00 93.38 260 SER A CA 1
ATOM 1844 C C . SER A 1 260 ? 11.556 11.743 4.576 1.00 93.38 260 SER A C 1
ATOM 1846 O O . SER A 1 260 ? 10.942 12.051 5.601 1.00 93.38 260 SER A O 1
ATOM 1848 N N . THR A 1 261 ? 12.711 12.328 4.267 1.00 90.44 261 THR A N 1
ATOM 1849 C CA . THR A 1 261 ? 13.269 13.421 5.078 1.00 90.44 261 THR A CA 1
ATOM 1850 C C . THR A 1 261 ? 12.905 14.812 4.557 1.00 90.44 261 THR A C 1
ATOM 1852 O O . THR A 1 261 ? 13.294 15.803 5.196 1.00 90.44 261 THR A O 1
ATOM 1855 N N . ASP A 1 262 ? 12.140 14.885 3.464 1.00 85.88 262 ASP A N 1
ATOM 1856 C CA . ASP A 1 262 ? 11.751 16.113 2.778 1.00 85.88 262 ASP A CA 1
ATOM 1857 C C . ASP A 1 262 ? 10.412 16.670 3.302 1.00 85.88 262 ASP A C 1
ATOM 1859 O O . ASP A 1 262 ? 9.397 15.974 3.262 1.00 85.88 262 ASP A O 1
ATOM 1863 N N . PRO A 1 263 ? 10.354 17.925 3.787 1.00 83.75 263 PRO A N 1
ATOM 1864 C CA . PRO A 1 263 ? 9.093 18.556 4.181 1.00 83.75 263 PRO A CA 1
ATOM 1865 C C . PRO A 1 263 ? 8.150 18.907 3.012 1.00 83.75 263 PRO A C 1
ATOM 1867 O O . PRO A 1 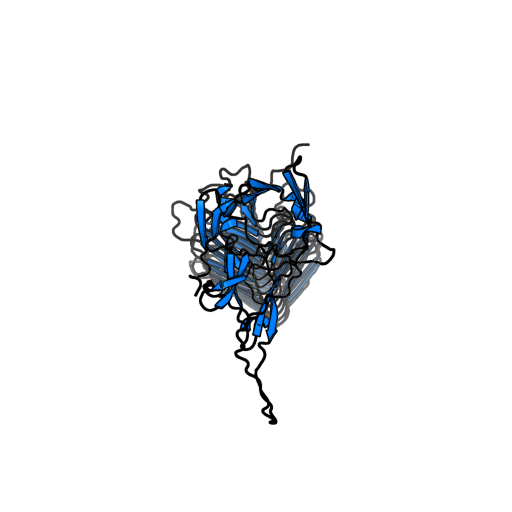263 ? 6.992 19.245 3.258 1.00 83.75 263 PRO A O 1
ATOM 1870 N N . GLY A 1 264 ? 8.631 18.910 1.766 1.00 80.56 264 GLY A N 1
ATOM 1871 C CA . GLY A 1 264 ? 7.838 19.176 0.561 1.00 80.56 264 GLY A CA 1
ATOM 1872 C C . GLY A 1 264 ? 7.177 17.937 -0.046 1.00 80.56 264 GLY A C 1
ATOM 1873 O O . GLY A 1 264 ? 6.263 18.081 -0.852 1.00 80.56 264 GLY A O 1
ATOM 1874 N N . MET A 1 265 ? 7.604 16.741 0.359 1.00 85.12 265 MET A N 1
ATOM 1875 C CA . MET A 1 265 ? 7.164 15.475 -0.222 1.00 85.12 265 MET A CA 1
ATOM 1876 C C . MET A 1 265 ? 5.980 14.881 0.540 1.00 85.12 265 MET A C 1
ATOM 1878 O O . MET A 1 265 ? 5.993 14.803 1.770 1.00 85.12 265 MET A O 1
ATOM 1882 N N . GLN A 1 266 ? 4.967 14.442 -0.201 1.00 89.75 266 GLN A N 1
ATOM 1883 C CA . GLN A 1 266 ? 3.880 13.628 0.328 1.00 89.75 266 GLN A CA 1
ATOM 1884 C C . GLN A 1 266 ? 4.355 12.186 0.447 1.00 89.75 266 GLN A C 1
ATOM 1886 O O . GLN A 1 266 ? 5.002 11.672 -0.461 1.00 89.75 266 GLN A O 1
ATOM 1891 N N . THR A 1 267 ? 4.084 11.547 1.578 1.00 92.88 267 THR A N 1
ATOM 1892 C CA . THR A 1 267 ? 4.596 10.201 1.854 1.00 92.88 267 THR A CA 1
ATOM 1893 C C . THR A 1 267 ? 3.450 9.284 2.251 1.00 92.88 267 THR A C 1
ATOM 1895 O O . THR A 1 267 ? 2.750 9.587 3.214 1.00 92.88 267 THR A O 1
ATOM 1898 N N . SER A 1 268 ? 3.278 8.161 1.557 1.00 96.38 268 SER A N 1
ATOM 1899 C CA . SER A 1 268 ? 2.214 7.197 1.846 1.00 96.38 268 SER A CA 1
ATOM 1900 C C . SER A 1 268 ? 2.740 5.767 1.832 1.00 96.38 268 SER A C 1
ATOM 1902 O O . SER A 1 268 ? 3.537 5.390 0.977 1.00 96.38 268 SER A O 1
ATOM 1904 N N . GLY A 1 269 ? 2.293 4.935 2.772 1.00 96.94 269 GLY A N 1
ATOM 1905 C CA . GLY A 1 269 ? 2.611 3.505 2.747 1.00 96.94 269 GLY A CA 1
ATOM 1906 C C . GLY A 1 269 ? 1.919 2.823 1.566 1.00 96.94 269 GLY A C 1
ATOM 1907 O O . GLY A 1 269 ? 2.561 2.198 0.722 1.00 96.94 269 GLY A O 1
ATOM 1908 N N . ILE A 1 270 ? 0.604 3.013 1.500 1.00 97.44 270 ILE A N 1
ATOM 1909 C CA . ILE A 1 270 ? -0.270 2.587 0.406 1.00 97.44 270 ILE A CA 1
ATOM 1910 C C . ILE A 1 270 ? -1.013 3.829 -0.084 1.00 97.44 270 ILE A C 1
ATOM 1912 O O . ILE A 1 270 ? -1.612 4.521 0.735 1.00 97.44 270 ILE A O 1
ATOM 1916 N N . ASP A 1 271 ? -0.987 4.098 -1.385 1.00 94.81 271 ASP A N 1
ATOM 1917 C CA . ASP A 1 271 ? -1.736 5.190 -2.007 1.00 94.81 271 ASP A CA 1
ATOM 1918 C C . ASP A 1 271 ? -2.594 4.658 -3.157 1.00 94.81 271 ASP A C 1
ATOM 1920 O O . ASP A 1 271 ? -2.084 4.062 -4.108 1.00 94.81 271 ASP A O 1
ATOM 1924 N N . ILE A 1 272 ? -3.909 4.833 -3.041 1.00 91.81 272 ILE A N 1
ATOM 1925 C CA . ILE A 1 272 ? -4.896 4.369 -4.016 1.00 91.81 272 ILE A CA 1
ATOM 1926 C C . ILE A 1 272 ? -5.723 5.561 -4.460 1.00 91.81 272 ILE A C 1
ATOM 1928 O O . ILE A 1 272 ? -6.461 6.150 -3.668 1.00 91.81 272 ILE A O 1
ATOM 1932 N N . THR A 1 273 ? -5.663 5.858 -5.752 1.00 87.19 273 THR A N 1
ATOM 1933 C CA . THR A 1 273 ? -6.549 6.827 -6.391 1.00 87.19 273 THR A CA 1
ATOM 1934 C C . THR A 1 273 ? -7.241 6.154 -7.563 1.00 87.19 273 THR A C 1
ATOM 1936 O O . THR A 1 273 ? -6.595 5.771 -8.538 1.00 87.19 273 THR A O 1
ATOM 1939 N N . THR A 1 274 ? -8.561 5.996 -7.461 1.00 81.38 274 THR A N 1
ATOM 1940 C CA . THR A 1 274 ? -9.380 5.415 -8.528 1.00 81.38 274 THR A CA 1
ATOM 1941 C C . THR A 1 274 ? -10.489 6.352 -8.967 1.00 81.38 274 THR A C 1
ATOM 1943 O O . THR A 1 274 ? -11.250 6.854 -8.142 1.00 81.38 274 THR A O 1
ATOM 1946 N N . ALA A 1 275 ? -10.591 6.547 -10.281 1.00 69.81 275 ALA A N 1
ATOM 1947 C CA . ALA A 1 275 ? -11.714 7.206 -10.934 1.00 69.81 275 ALA A CA 1
ATOM 1948 C C . ALA A 1 275 ? -12.586 6.240 -11.762 1.00 69.81 275 ALA A C 1
ATOM 1950 O O . ALA A 1 275 ? -13.523 6.688 -12.410 1.00 69.81 275 ALA A O 1
ATOM 1951 N N . LEU A 1 276 ? -12.280 4.935 -11.773 1.00 65.06 276 LEU A N 1
ATOM 1952 C CA . LEU A 1 276 ? -12.998 3.963 -12.599 1.00 65.06 276 LEU A CA 1
ATOM 1953 C C . LEU A 1 276 ? -14.233 3.428 -11.889 1.00 65.06 276 LEU A C 1
ATOM 1955 O O . LEU A 1 276 ? -14.155 2.950 -10.755 1.00 65.06 276 LEU A O 1
ATOM 1959 N N . ASP A 1 277 ? -15.342 3.429 -12.615 1.00 72.62 277 ASP A N 1
ATOM 1960 C CA . ASP A 1 277 ? -16.597 2.828 -12.206 1.00 72.62 277 ASP A CA 1
ATOM 1961 C C . ASP A 1 277 ? -16.549 1.282 -12.188 1.00 72.62 277 ASP A C 1
ATOM 1963 O O . ASP A 1 277 ? -16.147 0.626 -13.152 1.00 72.62 277 ASP A O 1
ATOM 1967 N N . GLY A 1 278 ? -17.004 0.685 -11.082 1.00 78.06 278 GLY A N 1
ATOM 1968 C CA . GLY A 1 278 ? -17.220 -0.759 -10.944 1.00 78.06 278 GLY A CA 1
ATOM 1969 C C . GLY A 1 278 ? -15.972 -1.610 -10.689 1.00 78.06 278 GLY A C 1
ATOM 1970 O O . GLY A 1 278 ? -16.079 -2.836 -10.718 1.00 78.06 278 GLY A O 1
ATOM 1971 N N . SER A 1 279 ? -14.816 -0.993 -10.437 1.00 84.44 279 SER A N 1
ATOM 1972 C CA . SER A 1 279 ? -13.560 -1.696 -10.141 1.00 84.44 279 SER A CA 1
ATOM 1973 C C . SER A 1 279 ? -13.521 -2.268 -8.720 1.00 84.44 279 SER A C 1
ATOM 1975 O O . SER A 1 279 ? -14.062 -1.674 -7.785 1.00 84.44 279 SER A O 1
ATOM 1977 N N . VAL A 1 280 ? -12.835 -3.397 -8.531 1.00 90.81 280 VAL A N 1
ATOM 1978 C CA . VAL A 1 280 ? -12.557 -3.971 -7.205 1.00 90.81 280 VAL A CA 1
ATOM 1979 C C . VAL A 1 280 ? -11.054 -3.964 -6.970 1.00 90.81 280 VAL A C 1
ATOM 1981 O O . VAL A 1 280 ? -10.308 -4.612 -7.688 1.00 90.81 280 VAL A O 1
ATOM 1984 N N . ILE A 1 281 ? -10.605 -3.245 -5.948 1.00 93.62 281 ILE A N 1
ATOM 1985 C CA . ILE A 1 281 ? -9.199 -3.133 -5.567 1.00 93.62 281 ILE A CA 1
ATOM 1986 C C . ILE A 1 281 ? -9.029 -3.792 -4.202 1.00 93.62 281 ILE A C 1
ATOM 1988 O O . ILE A 1 281 ? -9.610 -3.331 -3.225 1.00 93.62 281 ILE A O 1
ATOM 1992 N N . ASN A 1 282 ? -8.223 -4.844 -4.124 1.00 96.56 282 ASN A N 1
ATOM 1993 C CA . ASN A 1 282 ? -7.851 -5.534 -2.898 1.00 96.56 282 ASN A CA 1
ATOM 1994 C C . ASN A 1 282 ? -6.351 -5.354 -2.654 1.00 96.56 282 ASN A C 1
ATOM 1996 O O . ASN A 1 282 ? -5.531 -5.704 -3.503 1.00 96.56 282 ASN A O 1
ATOM 2000 N N . VAL A 1 283 ? -5.980 -4.843 -1.483 1.00 98.06 283 VAL A N 1
ATOM 2001 C CA . VAL A 1 283 ? -4.582 -4.730 -1.055 1.00 98.06 283 VAL A CA 1
ATOM 2002 C C . VAL A 1 283 ? -4.403 -5.462 0.267 1.00 98.06 283 VA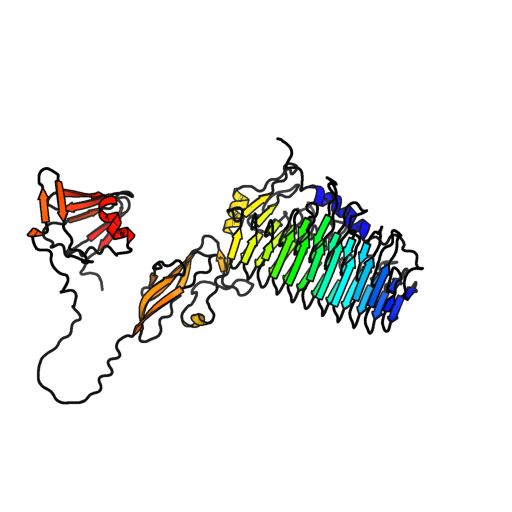L A C 1
ATOM 2004 O O . VAL A 1 283 ? -4.934 -5.038 1.288 1.00 98.06 283 VAL A O 1
ATOM 2007 N N . ASN A 1 284 ? -3.628 -6.542 0.259 1.00 98.31 284 ASN A N 1
ATOM 2008 C CA . ASN A 1 284 ? -3.327 -7.372 1.418 1.00 98.31 284 ASN A CA 1
ATOM 2009 C C . ASN A 1 284 ? -1.844 -7.245 1.787 1.00 98.31 284 ASN A C 1
ATOM 2011 O O . ASN A 1 284 ? -0.961 -7.660 1.036 1.00 98.31 284 ASN A O 1
ATOM 2015 N N . VAL A 1 285 ? -1.557 -6.723 2.976 1.00 98.69 285 VAL A N 1
ATOM 2016 C CA . VAL A 1 285 ? -0.209 -6.652 3.555 1.00 98.69 285 VAL A CA 1
ATOM 2017 C C . VAL A 1 285 ? -0.166 -7.554 4.781 1.00 98.69 285 VAL A C 1
ATOM 2019 O O . VAL A 1 285 ? -0.798 -7.267 5.792 1.00 98.69 285 VAL A O 1
ATOM 2022 N N . ALA A 1 286 ? 0.587 -8.651 4.730 1.00 98.31 286 ALA A N 1
ATOM 2023 C CA . ALA A 1 286 ? 0.675 -9.597 5.846 1.00 98.31 286 ALA A CA 1
ATOM 2024 C C . ALA A 1 286 ? 1.460 -9.035 7.051 1.00 98.31 286 ALA A C 1
ATOM 2026 O O . ALA A 1 286 ? 1.274 -9.477 8.190 1.00 98.31 286 ALA A O 1
ATOM 2027 N N . GLY A 1 287 ? 2.369 -8.088 6.805 1.00 98.50 287 GLY A N 1
ATOM 2028 C CA . GLY A 1 287 ? 3.136 -7.373 7.818 1.00 98.50 287 GLY A CA 1
ATOM 2029 C C . GLY A 1 287 ? 2.479 -6.075 8.284 1.00 98.50 287 GLY A C 1
ATOM 2030 O O . GLY A 1 287 ? 1.257 -5.944 8.326 1.00 98.50 287 GLY A O 1
ATOM 2031 N N . SER A 1 288 ? 3.325 -5.132 8.697 1.00 98.75 288 SER A N 1
ATOM 2032 C CA . SER A 1 288 ? 2.918 -3.782 9.095 1.00 98.75 288 SER A CA 1
ATOM 2033 C C . SER A 1 288 ? 3.073 -2.793 7.938 1.00 98.75 288 SER A C 1
ATOM 2035 O O . SER A 1 288 ? 3.916 -2.987 7.060 1.00 98.75 288 SER A O 1
ATOM 2037 N N . VAL A 1 289 ? 2.326 -1.691 7.995 1.00 98.81 289 VAL A N 1
ATOM 2038 C CA . VAL A 1 289 ? 2.564 -0.492 7.180 1.00 98.81 289 VAL A CA 1
ATOM 2039 C C . VAL A 1 289 ? 3.182 0.574 8.081 1.00 98.81 289 VAL A C 1
ATOM 2041 O O . VAL A 1 289 ? 2.632 0.894 9.133 1.00 98.81 289 VAL A O 1
ATOM 2044 N N . THR A 1 290 ? 4.357 1.090 7.728 1.00 98.56 290 THR A N 1
ATOM 2045 C CA . THR A 1 290 ? 5.035 2.154 8.484 1.00 98.56 290 THR A CA 1
ATOM 2046 C C . THR A 1 290 ? 5.437 3.286 7.557 1.00 98.56 290 THR A C 1
ATOM 2048 O O . THR A 1 290 ? 6.198 3.069 6.617 1.00 98.56 290 THR A O 1
ATOM 2051 N N . THR A 1 291 ? 4.969 4.491 7.863 1.00 98.06 291 THR A N 1
ATOM 2052 C CA . THR A 1 291 ? 5.250 5.690 7.077 1.00 98.06 291 THR A CA 1
ATOM 2053 C C . THR A 1 291 ? 5.845 6.774 7.969 1.00 98.06 291 THR A C 1
ATOM 2055 O O . THR A 1 291 ? 5.246 7.165 8.971 1.00 98.06 291 THR A O 1
ATOM 2058 N N . GLU A 1 292 ? 7.027 7.272 7.616 1.00 97.00 292 GLU A N 1
ATOM 2059 C CA . GLU A 1 292 ? 7.707 8.349 8.341 1.00 97.00 292 GLU A CA 1
ATOM 2060 C C . GLU A 1 292 ? 8.097 9.473 7.376 1.00 97.00 292 GLU A C 1
ATOM 2062 O O . GLU A 1 292 ? 8.997 9.316 6.560 1.00 97.00 292 GLU A O 1
ATOM 2067 N N . GLY A 1 293 ? 7.451 10.630 7.466 1.00 91.94 293 GLY A N 1
ATOM 2068 C CA . GLY A 1 293 ? 7.697 11.772 6.587 1.00 91.94 293 GLY A CA 1
ATOM 2069 C C . GLY A 1 293 ? 7.769 13.091 7.350 1.00 91.94 293 GLY A C 1
ATOM 2070 O O . GLY A 1 293 ? 7.221 13.236 8.442 1.00 91.94 293 GLY A O 1
ATOM 2071 N N . LYS A 1 294 ? 8.476 14.081 6.786 1.00 87.81 294 LYS A N 1
ATOM 2072 C CA . LYS A 1 294 ? 8.442 15.470 7.292 1.00 87.81 294 LYS A CA 1
ATOM 2073 C C . LYS A 1 294 ? 7.384 16.341 6.612 1.00 87.81 294 LYS A C 1
ATOM 2075 O O . LYS A 1 294 ? 7.113 17.437 7.109 1.00 87.81 294 LYS A O 1
ATOM 2080 N N . GLY A 1 295 ? 6.890 15.915 5.449 1.00 84.88 295 GLY A N 1
ATOM 2081 C CA . GLY A 1 295 ? 5.771 16.529 4.739 1.00 84.88 295 GLY A CA 1
ATOM 2082 C C . GLY A 1 295 ? 4.436 15.904 5.146 1.00 84.88 295 GLY A C 1
ATOM 2083 O O . GLY A 1 295 ? 4.349 15.249 6.184 1.00 84.88 295 GLY A O 1
ATOM 2084 N N . ALA A 1 296 ? 3.403 16.104 4.324 1.00 87.38 296 ALA A N 1
ATOM 2085 C CA . ALA A 1 296 ? 2.112 15.448 4.533 1.00 87.38 296 ALA A CA 1
ATOM 2086 C C . ALA A 1 296 ? 2.299 13.930 4.437 1.00 87.38 296 ALA A C 1
ATOM 2088 O O . ALA A 1 296 ? 2.796 13.435 3.423 1.00 87.38 296 ALA A O 1
ATOM 2089 N N . THR A 1 297 ? 1.953 13.209 5.499 1.00 92.06 297 THR A N 1
ATOM 2090 C CA . THR A 1 297 ? 2.263 11.781 5.610 1.00 92.06 297 THR A CA 1
ATOM 2091 C C . THR A 1 297 ? 1.007 10.987 5.932 1.00 92.06 297 THR A C 1
ATOM 2093 O O . THR A 1 297 ? 0.233 11.378 6.798 1.00 92.06 297 THR A O 1
ATOM 2096 N N . SER A 1 298 ? 0.807 9.858 5.255 1.00 95.31 298 SER A N 1
ATOM 2097 C CA . SER A 1 298 ? -0.278 8.934 5.568 1.00 95.31 298 SER A CA 1
ATOM 2098 C C . SER A 1 298 ? 0.218 7.493 5.697 1.00 95.31 298 SER A C 1
ATOM 2100 O O . SER A 1 298 ? 1.128 7.049 4.995 1.00 95.31 298 SER A O 1
ATOM 2102 N N . GLY A 1 299 ? -0.368 6.720 6.608 1.00 96.06 299 GLY A N 1
ATOM 2103 C CA . GLY A 1 299 ? -0.198 5.267 6.584 1.00 96.06 299 GLY A CA 1
ATOM 2104 C C . GLY A 1 299 ? -0.803 4.700 5.300 1.00 96.06 299 GLY A C 1
ATOM 2105 O O . GLY A 1 299 ? -0.127 4.028 4.519 1.00 96.06 299 GLY A O 1
ATOM 2106 N N . ILE A 1 300 ? -2.077 5.026 5.081 1.00 97.88 300 ILE A N 1
ATOM 2107 C CA . ILE A 1 300 ? -2.873 4.596 3.930 1.00 97.88 300 ILE A CA 1
ATOM 2108 C C . ILE A 1 300 ? -3.673 5.788 3.390 1.00 97.88 300 ILE A C 1
ATOM 2110 O O . ILE A 1 300 ? -4.459 6.390 4.125 1.00 97.88 300 ILE A O 1
ATOM 2114 N N . GLY A 1 301 ? -3.516 6.078 2.101 1.00 95.75 301 GLY A N 1
ATOM 2115 C CA . GLY A 1 301 ? -4.347 6.990 1.321 1.00 95.75 301 GLY A CA 1
ATOM 2116 C C . GLY A 1 301 ? -5.282 6.209 0.399 1.00 95.75 301 GLY A C 1
ATOM 2117 O O . GLY A 1 301 ? -4.829 5.343 -0.347 1.00 95.75 301 GLY A O 1
ATOM 2118 N N . ALA A 1 302 ? -6.587 6.482 0.452 1.00 92.75 302 ALA A N 1
ATOM 2119 C CA . ALA A 1 302 ? -7.563 5.828 -0.420 1.00 92.75 302 ALA A CA 1
ATOM 2120 C C . ALA A 1 302 ? -8.649 6.800 -0.887 1.00 92.75 302 ALA A C 1
ATOM 2122 O O . ALA A 1 302 ? -9.400 7.360 -0.086 1.00 92.75 302 ALA A O 1
ATOM 2123 N N . VAL A 1 303 ? -8.751 6.971 -2.201 1.00 88.88 303 VAL A N 1
ATOM 2124 C CA . VAL A 1 303 ? -9.666 7.905 -2.857 1.00 88.88 303 VAL A CA 1
ATOM 2125 C C . VAL A 1 303 ? -10.422 7.167 -3.952 1.00 88.88 303 VAL A C 1
ATOM 2127 O O . VAL A 1 303 ? -9.820 6.531 -4.815 1.00 88.88 303 VAL A O 1
ATOM 2130 N N . THR A 1 304 ? -11.748 7.271 -3.920 1.00 86.62 304 THR A N 1
ATOM 2131 C CA . THR A 1 304 ? -12.635 6.738 -4.963 1.00 86.62 304 THR A CA 1
ATOM 2132 C C . THR A 1 304 ? -13.370 7.861 -5.684 1.00 86.62 304 THR A C 1
ATOM 2134 O O . THR A 1 304 ? -13.668 8.897 -5.084 1.00 86.62 304 THR A O 1
ATOM 2137 N N . GLY A 1 305 ? -13.646 7.641 -6.969 1.00 74.31 305 GLY A N 1
ATOM 2138 C CA . GLY A 1 305 ? -14.263 8.609 -7.866 1.00 74.31 305 GLY A CA 1
ATOM 2139 C C . GLY A 1 305 ? -15.653 9.070 -7.430 1.00 74.31 305 GLY A C 1
ATOM 2140 O O . GLY A 1 305 ? -16.327 8.454 -6.598 1.00 74.31 305 GLY A O 1
ATOM 2141 N N . ILE A 1 306 ? -16.074 10.190 -8.011 1.00 66.44 306 ILE A N 1
ATOM 2142 C CA . ILE A 1 306 ? -17.422 10.745 -7.879 1.00 66.44 306 ILE A CA 1
ATOM 2143 C C . ILE A 1 306 ? -18.182 10.399 -9.155 1.00 66.44 306 ILE A C 1
ATOM 2145 O O . ILE A 1 306 ? -17.599 10.408 -10.233 1.00 66.44 306 ILE A O 1
ATOM 2149 N N . LYS A 1 307 ? -19.472 10.108 -9.004 1.00 63.31 307 LYS A N 1
ATOM 2150 C CA . LYS A 1 307 ? -20.336 9.649 -10.081 1.00 63.31 307 LYS A CA 1
ATOM 2151 C C . LYS A 1 307 ? -20.447 10.663 -11.221 1.00 63.31 307 LYS A C 1
ATOM 2153 O O . LYS A 1 307 ? -20.930 11.769 -10.979 1.00 63.31 307 LYS A O 1
ATOM 2158 N N . ASP A 1 308 ? -20.158 10.246 -12.451 1.00 62.50 308 ASP A N 1
ATOM 2159 C CA . ASP A 1 308 ? -20.684 10.916 -13.650 1.00 62.50 308 ASP A CA 1
ATOM 2160 C C . ASP A 1 308 ? -22.065 10.331 -14.038 1.00 62.50 308 ASP A C 1
ATOM 2162 O O . ASP A 1 308 ? -22.397 9.189 -13.700 1.00 62.50 308 ASP A O 1
ATOM 2166 N N . GLU A 1 309 ? -22.923 11.106 -14.715 1.00 56.34 309 GLU A N 1
ATOM 2167 C CA . GLU A 1 309 ? -24.358 10.787 -14.914 1.00 56.34 309 GLU A CA 1
ATOM 2168 C C . GLU A 1 309 ? -24.622 9.417 -15.592 1.00 56.34 309 GLU A C 1
ATOM 2170 O O . GLU A 1 309 ? -25.718 8.857 -15.457 1.00 56.34 309 GLU A O 1
ATOM 2175 N N . ASP A 1 310 ? -23.619 8.850 -16.270 1.00 58.38 310 ASP A N 1
ATOM 2176 C CA . ASP A 1 310 ? -23.696 7.612 -17.053 1.00 58.38 310 ASP A CA 1
ATOM 2177 C C . ASP A 1 310 ? -23.094 6.357 -16.369 1.00 58.38 310 ASP A C 1
ATOM 2179 O O . ASP A 1 310 ? -23.206 5.250 -16.915 1.00 58.38 310 ASP A O 1
ATOM 2183 N N . GLU A 1 311 ? -22.534 6.482 -15.160 1.00 61.88 311 GLU A N 1
ATOM 2184 C CA . GLU A 1 311 ? -21.856 5.400 -14.421 1.00 61.88 311 GLU A CA 1
ATOM 2185 C C . GLU A 1 311 ? -22.842 4.447 -13.693 1.00 61.88 311 GLU A C 1
ATOM 2187 O O . GLU A 1 311 ? -23.889 4.844 -13.152 1.00 61.88 311 GLU A O 1
ATOM 2192 N N . LYS A 1 312 ? -22.547 3.139 -13.721 1.00 56.72 312 LYS A N 1
ATOM 2193 C CA . LYS A 1 312 ? -23.439 2.021 -13.352 1.00 56.72 312 LYS A CA 1
ATOM 2194 C C . LYS A 1 312 ? -22.875 1.015 -12.340 1.00 56.72 312 LYS A C 1
ATOM 2196 O O . LYS A 1 312 ? -23.666 0.187 -11.879 1.00 56.72 312 LYS A O 1
ATOM 2201 N N . GLY A 1 313 ? -21.584 1.017 -12.039 1.00 66.75 313 GLY A N 1
ATOM 2202 C CA . GLY A 1 313 ? -20.941 0.144 -11.056 1.00 66.75 313 GLY A CA 1
ATOM 2203 C C . GLY A 1 313 ? -20.786 0.793 -9.675 1.00 66.75 313 GLY A C 1
ATOM 2204 O O . GLY A 1 313 ? -20.987 1.987 -9.494 1.00 66.75 313 GLY A O 1
ATOM 2205 N N . ASP A 1 314 ? -20.467 -0.031 -8.676 1.00 80.38 314 ASP A N 1
ATOM 2206 C CA . ASP A 1 314 ? -19.968 0.445 -7.383 1.00 80.38 314 ASP A CA 1
ATOM 2207 C C . ASP A 1 314 ? -18.499 0.017 -7.293 1.00 80.38 314 ASP A C 1
ATOM 2209 O O . ASP A 1 314 ? -18.209 -1.184 -7.270 1.00 80.38 314 ASP A O 1
ATOM 2213 N N . THR A 1 315 ? -17.582 0.975 -7.240 1.00 86.31 315 THR A N 1
ATOM 2214 C CA . THR A 1 315 ? -16.152 0.745 -7.022 1.00 86.31 315 THR A CA 1
ATOM 2215 C C . THR A 1 315 ? -15.919 0.312 -5.579 1.00 86.31 315 THR A C 1
ATOM 2217 O O . THR A 1 315 ? -16.518 0.851 -4.648 1.00 86.31 315 THR A O 1
ATOM 2220 N N . ARG A 1 316 ? -15.057 -0.677 -5.347 1.00 91.44 316 ARG A N 1
ATOM 2221 C CA . ARG A 1 316 ? -14.764 -1.190 -4.003 1.00 91.44 316 ARG A CA 1
ATOM 2222 C C . ARG A 1 316 ? -13.272 -1.220 -3.765 1.00 91.44 316 ARG A C 1
ATOM 2224 O O . ARG A 1 316 ? -12.547 -1.839 -4.530 1.00 91.44 316 ARG A O 1
ATOM 2231 N N . VAL A 1 317 ? -12.832 -0.598 -2.682 1.00 94.25 317 VAL A N 1
ATOM 2232 C CA . VAL A 1 317 ? -11.448 -0.637 -2.217 1.00 94.25 317 VAL A CA 1
ATOM 2233 C C . VAL A 1 317 ? -11.424 -1.380 -0.889 1.00 94.25 317 VAL A C 1
ATOM 2235 O O . VAL A 1 317 ? -12.004 -0.911 0.084 1.00 94.25 317 VAL A O 1
ATOM 2238 N N . ASN A 1 318 ? -10.766 -2.533 -0.853 1.00 96.31 318 ASN A N 1
ATOM 2239 C CA . ASN A 1 318 ? -10.584 -3.357 0.333 1.00 96.31 318 ASN A CA 1
ATOM 2240 C C . ASN A 1 318 ? -9.094 -3.380 0.683 1.00 96.31 318 ASN A C 1
ATOM 2242 O O . ASN A 1 318 ? -8.263 -3.765 -0.139 1.00 96.31 318 ASN A O 1
ATOM 2246 N N . ILE A 1 319 ? -8.740 -2.970 1.896 1.00 98.25 319 ILE A N 1
ATOM 2247 C CA . ILE A 1 319 ? -7.350 -2.930 2.358 1.00 98.25 319 ILE A CA 1
ATOM 2248 C C . ILE A 1 319 ? -7.246 -3.744 3.641 1.00 98.25 319 ILE A C 1
ATOM 2250 O O . ILE A 1 319 ? -7.882 -3.411 4.637 1.00 98.25 319 ILE A O 1
ATOM 2254 N N . HIS A 1 320 ? -6.424 -4.791 3.646 1.00 98.19 320 HIS A N 1
ATOM 2255 C CA . HIS A 1 320 ? -6.167 -5.633 4.812 1.00 98.19 320 HIS A CA 1
ATOM 2256 C C . HIS A 1 320 ? -4.694 -5.553 5.213 1.00 98.19 320 HIS A C 1
ATOM 2258 O O . HIS A 1 320 ? -3.802 -5.901 4.445 1.00 98.19 320 HIS A O 1
ATOM 2264 N N . VAL A 1 321 ? -4.434 -5.116 6.444 1.00 98.62 321 VAL A N 1
ATOM 2265 C CA . VAL A 1 321 ? -3.109 -5.110 7.069 1.00 98.62 321 VAL A CA 1
ATOM 2266 C C . VAL A 1 321 ? -3.107 -6.096 8.236 1.00 98.62 321 VAL A C 1
ATOM 2268 O O . VAL A 1 321 ? -3.842 -5.934 9.210 1.00 98.62 321 VAL A O 1
ATOM 2271 N N . GLY A 1 322 ? -2.266 -7.127 8.151 1.00 97.38 322 GLY A N 1
ATOM 2272 C CA . GLY A 1 322 ? -2.175 -8.216 9.129 1.00 97.38 322 GLY A CA 1
ATOM 2273 C C . GLY A 1 322 ? -1.544 -7.809 10.465 1.00 97.38 322 GLY A C 1
ATOM 2274 O O . GLY A 1 322 ? -1.668 -8.526 11.461 1.00 97.38 322 GLY A O 1
ATOM 2275 N N . LYS A 1 323 ? -0.867 -6.657 10.515 1.00 97.56 323 LYS A N 1
ATOM 2276 C CA . LYS A 1 323 ? -0.289 -6.083 11.738 1.00 97.56 323 LYS A CA 1
ATOM 2277 C C . LYS A 1 323 ? -0.634 -4.598 11.866 1.00 97.56 323 LYS A C 1
ATOM 2279 O O . LYS A 1 323 ? -1.777 -4.211 11.651 1.00 97.56 323 LYS A O 1
ATOM 2284 N N . ASP A 1 324 ? 0.319 -3.788 12.312 1.00 98.25 324 ASP A N 1
ATOM 2285 C CA . ASP A 1 324 ? 0.101 -2.395 12.683 1.00 98.25 324 ASP A CA 1
ATOM 2286 C C . ASP A 1 324 ? 0.178 -1.470 11.461 1.00 98.25 324 ASP A C 1
ATOM 2288 O O . ASP A 1 324 ? 0.935 -1.725 10.522 1.00 98.25 324 ASP A O 1
ATOM 2292 N N . VAL A 1 325 ? -0.556 -0.361 11.517 1.00 98.62 325 VAL A N 1
ATOM 2293 C CA . VAL A 1 325 ? -0.381 0.794 10.631 1.00 98.62 325 VAL A CA 1
ATOM 2294 C C . VAL A 1 325 ? 0.145 1.938 11.484 1.00 98.62 325 VAL A C 1
ATOM 2296 O O . VAL A 1 325 ? -0.533 2.375 12.413 1.00 98.62 325 VAL A O 1
ATOM 2299 N N . LYS A 1 326 ? 1.355 2.415 11.191 1.00 98.25 326 LYS A N 1
ATOM 2300 C CA . LYS A 1 326 ? 2.000 3.506 11.925 1.00 98.25 326 LYS A CA 1
ATOM 2301 C C . LYS A 1 326 ? 2.367 4.647 10.983 1.00 98.25 326 LYS A C 1
ATOM 2303 O O . LYS A 1 326 ? 3.078 4.418 10.010 1.00 98.25 326 LYS A O 1
ATOM 2308 N N . SER A 1 327 ? 1.950 5.864 11.315 1.00 97.62 327 SER A N 1
ATOM 2309 C CA . SER A 1 327 ? 2.279 7.073 10.554 1.00 97.62 327 SER A CA 1
ATOM 2310 C C . SER A 1 327 ? 2.807 8.189 11.454 1.00 97.62 327 SER A C 1
ATOM 2312 O O . SER A 1 327 ? 2.337 8.353 12.582 1.00 97.62 327 SER A O 1
ATOM 2314 N N . SER A 1 328 ? 3.778 8.959 10.955 1.00 96.44 328 SER A N 1
ATOM 2315 C CA . SER A 1 328 ? 4.300 10.162 11.621 1.00 96.44 328 SER A CA 1
ATOM 2316 C C . SER A 1 328 ? 3.407 11.401 11.476 1.00 96.44 328 SER A C 1
ATOM 2318 O O . SER A 1 328 ? 3.765 12.457 11.987 1.00 96.44 328 SER A O 1
ATOM 2320 N N . ASP A 1 329 ? 2.290 11.296 10.760 1.00 94.81 329 ASP A N 1
ATOM 2321 C CA . ASP A 1 329 ? 1.272 12.347 10.649 1.00 94.81 329 ASP A CA 1
ATOM 2322 C C . ASP A 1 329 ? -0.108 11.678 10.727 1.00 94.81 329 ASP A C 1
ATOM 2324 O O . ASP A 1 329 ? -0.446 11.156 11.795 1.00 94.81 329 ASP A O 1
ATOM 2328 N N . ASP A 1 330 ? -0.850 11.579 9.622 1.00 95.81 330 ASP A N 1
ATOM 2329 C CA . ASP A 1 330 ? -2.172 10.958 9.592 1.00 95.81 330 ASP A CA 1
ATOM 2330 C C . ASP A 1 330 ? -2.100 9.436 9.416 1.00 95.81 330 ASP A C 1
ATOM 2332 O O . ASP A 1 330 ? -1.282 8.906 8.666 1.00 95.81 330 ASP A O 1
ATOM 2336 N N . GLY A 1 331 ? -2.967 8.690 10.097 1.00 96.81 331 GLY A N 1
ATOM 2337 C CA . GLY A 1 331 ? -3.026 7.231 9.977 1.00 96.81 331 GLY A CA 1
ATOM 2338 C C . GLY A 1 331 ? -3.642 6.802 8.647 1.00 96.81 331 GLY A C 1
ATOM 2339 O O . GLY A 1 331 ? -2.977 6.185 7.814 1.00 96.81 331 GLY A O 1
ATOM 2340 N N . LEU A 1 332 ? -4.913 7.153 8.456 1.00 97.62 332 LEU A N 1
ATOM 2341 C CA . LEU A 1 332 ? -5.685 6.926 7.240 1.00 97.62 332 LEU A CA 1
ATOM 2342 C C . LEU A 1 332 ? -6.157 8.261 6.666 1.00 97.62 332 LEU A C 1
ATOM 2344 O O . LEU A 1 332 ? -6.687 9.093 7.399 1.00 97.62 332 LEU A O 1
ATOM 2348 N N . THR A 1 333 ? -6.060 8.426 5.353 1.00 95.19 333 THR A N 1
ATOM 2349 C CA . THR A 1 333 ? -6.615 9.570 4.628 1.00 95.19 333 THR A CA 1
ATOM 2350 C C . THR A 1 333 ? -7.562 9.058 3.550 1.00 95.19 333 THR A C 1
ATOM 2352 O O . THR A 1 333 ? -7.124 8.485 2.554 1.00 95.19 333 THR A O 1
ATOM 2355 N N . ILE A 1 334 ? -8.870 9.221 3.760 1.00 93.38 334 ILE A N 1
ATOM 2356 C CA . ILE A 1 334 ? -9.893 8.484 3.007 1.00 93.38 334 ILE A CA 1
ATOM 2357 C C . ILE A 1 334 ? -10.919 9.428 2.368 1.00 93.38 334 ILE A C 1
ATOM 2359 O O . ILE A 1 334 ? -11.380 10.384 2.995 1.00 93.38 334 ILE A O 1
ATOM 2363 N N . MET A 1 335 ? -11.314 9.121 1.129 1.00 89.81 335 MET A N 1
ATOM 2364 C CA . MET A 1 335 ? -12.433 9.747 0.421 1.00 89.81 335 MET A CA 1
ATOM 2365 C C . MET A 1 335 ? -13.266 8.698 -0.328 1.00 89.81 335 MET A C 1
ATOM 2367 O O . MET A 1 335 ? -12.836 8.153 -1.347 1.00 89.81 335 MET A O 1
ATOM 2371 N N . ALA A 1 336 ? -14.487 8.447 0.149 1.00 85.81 336 ALA A N 1
ATOM 2372 C CA . ALA A 1 336 ? -15.472 7.634 -0.565 1.00 85.81 336 ALA A CA 1
ATOM 2373 C C . ALA A 1 336 ? -16.398 8.532 -1.414 1.00 85.81 336 ALA A C 1
ATOM 2375 O O . ALA A 1 336 ? -17.356 9.097 -0.884 1.00 85.81 336 ALA A O 1
ATOM 2376 N N . GLY A 1 337 ? -16.101 8.716 -2.704 1.00 77.44 337 GLY A N 1
ATOM 2377 C CA . GLY A 1 337 ? -16.961 9.475 -3.625 1.00 77.44 337 GLY A CA 1
ATOM 2378 C C . GLY A 1 337 ? -18.219 8.692 -4.015 1.00 77.44 337 GLY A C 1
ATOM 2379 O O . GLY A 1 337 ? -18.336 7.524 -3.660 1.00 77.44 337 GLY A O 1
ATOM 2380 N N . ASP A 1 338 ? -19.179 9.304 -4.725 1.00 74.88 338 ASP A N 1
ATOM 2381 C CA . ASP A 1 338 ? -20.533 8.773 -5.019 1.00 74.88 338 ASP A CA 1
ATOM 2382 C C . ASP A 1 338 ? -20.610 7.362 -5.647 1.00 74.88 338 ASP A C 1
ATOM 2384 O O . ASP A 1 338 ? -21.639 6.699 -5.514 1.00 74.88 338 ASP A O 1
ATOM 2388 N N . ILE A 1 339 ? -19.515 6.815 -6.181 1.00 73.12 339 ILE A N 1
ATOM 2389 C CA . ILE A 1 339 ? -19.447 5.445 -6.732 1.00 73.12 339 ILE A CA 1
ATOM 2390 C C . ILE A 1 339 ? -18.592 4.455 -5.922 1.00 73.12 339 ILE A C 1
ATOM 2392 O O . ILE A 1 339 ? -18.682 3.260 -6.164 1.00 73.12 339 ILE A O 1
ATOM 2396 N N . GLY A 1 340 ? -17.821 4.886 -4.917 1.00 83.81 340 GLY A N 1
ATOM 2397 C CA . GLY A 1 340 ? -16.914 4.013 -4.162 1.00 83.81 340 GLY A CA 1
ATOM 2398 C C . GLY A 1 340 ? -17.351 3.578 -2.757 1.00 83.81 340 GLY A C 1
ATOM 2399 O O . GLY A 1 340 ? -17.930 4.347 -1.996 1.00 83.81 340 GLY A O 1
ATOM 2400 N N . THR A 1 341 ? -17.001 2.360 -2.347 1.00 90.81 341 THR A N 1
ATOM 2401 C CA . THR A 1 341 ? -16.907 1.964 -0.930 1.00 90.81 341 THR A CA 1
ATOM 2402 C C . THR A 1 341 ? -15.467 1.638 -0.567 1.00 90.81 341 THR A C 1
ATOM 2404 O O . THR A 1 341 ? -14.747 1.063 -1.380 1.00 90.81 341 THR A O 1
ATOM 2407 N N . ILE A 1 342 ? -15.067 1.955 0.659 1.00 93.50 342 ILE A N 1
ATOM 2408 C CA . ILE A 1 342 ? -13.729 1.718 1.194 1.00 93.50 342 ILE A CA 1
ATOM 2409 C C . ILE A 1 342 ? -13.864 0.905 2.487 1.00 93.50 342 ILE A C 1
ATOM 2411 O O . ILE A 1 342 ? -14.486 1.366 3.443 1.00 93.50 342 ILE A O 1
ATOM 2415 N N . ASP A 1 343 ? -13.293 -0.296 2.515 1.00 95.31 343 ASP A N 1
ATOM 2416 C CA . ASP A 1 343 ? -13.193 -1.155 3.697 1.00 95.31 343 ASP A CA 1
ATOM 2417 C C . ASP A 1 343 ? -11.723 -1.334 4.082 1.00 95.31 343 ASP A C 1
ATOM 2419 O O . ASP A 1 343 ? -10.902 -1.766 3.273 1.00 95.31 343 ASP A O 1
ATOM 2423 N N . VAL A 1 344 ? -11.375 -0.977 5.317 1.00 97.38 344 VAL A N 1
ATOM 2424 C CA . VAL A 1 344 ? -10.006 -1.070 5.836 1.00 97.38 344 VAL A CA 1
ATOM 2425 C C . VAL A 1 344 ? -9.996 -1.951 7.077 1.00 97.38 344 VAL A C 1
ATOM 2427 O O . VAL A 1 344 ? -10.605 -1.616 8.090 1.00 97.38 344 VAL A O 1
ATOM 2430 N N . VAL A 1 345 ? -9.259 -3.057 7.027 1.00 97.00 345 VAL A N 1
ATOM 2431 C CA . VAL A 1 345 ? -9.089 -4.010 8.126 1.00 97.00 345 VAL A CA 1
ATOM 2432 C C . VAL A 1 345 ? -7.639 -3.986 8.590 1.00 97.00 345 VAL A C 1
ATOM 2434 O O . VAL A 1 345 ? -6.731 -4.362 7.859 1.00 97.00 345 VAL A O 1
ATOM 2437 N N . ILE A 1 346 ? -7.412 -3.570 9.830 1.00 97.31 346 ILE A N 1
ATOM 2438 C CA . ILE A 1 346 ? -6.102 -3.510 10.475 1.00 97.31 346 ILE A CA 1
ATOM 2439 C C . ILE A 1 346 ? -6.134 -4.465 11.659 1.00 97.31 346 ILE A C 1
ATOM 2441 O O . ILE A 1 346 ? -6.710 -4.188 12.711 1.00 97.31 346 ILE A O 1
ATOM 2445 N N . GLU A 1 347 ? -5.504 -5.622 11.512 1.00 94.38 347 GLU A N 1
ATOM 2446 C CA . GLU A 1 347 ? -5.440 -6.585 12.603 1.00 94.38 347 GLU A CA 1
ATOM 2447 C C . GLU A 1 347 ? -4.617 -6.053 13.786 1.00 94.38 347 GLU A C 1
ATOM 2449 O O . GLU A 1 347 ? -4.830 -6.461 14.924 1.00 94.38 347 GLU A O 1
ATOM 2454 N N . GLY A 1 348 ? -3.679 -5.140 13.571 1.00 93.25 348 GLY A N 1
ATOM 2455 C CA . GLY A 1 348 ? -2.910 -4.495 14.630 1.00 93.25 348 GLY A CA 1
ATOM 2456 C C . GLY A 1 348 ? -3.503 -3.178 15.132 1.00 93.25 348 GLY A C 1
ATOM 2457 O O . GLY A 1 348 ? -4.714 -2.951 15.171 1.00 93.25 348 GLY A O 1
ATOM 2458 N N . THR A 1 349 ? -2.601 -2.312 15.574 1.00 94.44 349 THR A N 1
ATOM 2459 C CA . THR A 1 349 ? -2.907 -0.950 16.003 1.00 94.44 349 THR A CA 1
ATOM 2460 C C . THR A 1 349 ? -2.792 0.002 14.818 1.00 94.44 349 THR A C 1
ATOM 2462 O O . THR A 1 349 ? -1.792 -0.022 14.105 1.00 94.44 349 THR A O 1
ATOM 2465 N N . LEU A 1 350 ? -3.791 0.861 14.639 1.00 96.50 350 LEU A N 1
ATOM 2466 C CA . LEU A 1 350 ? -3.684 2.077 13.838 1.00 96.50 350 LEU A CA 1
ATOM 2467 C C . LEU A 1 350 ? -3.155 3.198 14.740 1.00 96.50 350 LEU A C 1
ATOM 2469 O O . LEU A 1 350 ? -3.894 3.683 15.596 1.00 96.50 350 LEU A O 1
ATOM 2473 N N . SER A 1 351 ? -1.894 3.588 14.572 1.00 95.94 351 SER A N 1
ATOM 2474 C CA . SER A 1 351 ? -1.240 4.637 15.363 1.00 95.94 351 SER A CA 1
ATOM 2475 C C . SER A 1 351 ? -0.792 5.794 14.471 1.00 95.94 351 SER A C 1
ATOM 2477 O O . SER A 1 351 ? -0.030 5.601 13.523 1.00 95.94 351 SER A O 1
ATOM 2479 N N . ALA A 1 352 ? -1.216 7.004 14.819 1.00 96.06 352 ALA A N 1
ATOM 2480 C CA . ALA A 1 352 ? -0.892 8.234 14.102 1.00 96.06 352 ALA A CA 1
ATOM 2481 C C . ALA A 1 352 ? -0.428 9.328 15.075 1.00 96.06 352 ALA A C 1
ATOM 2483 O O . ALA A 1 352 ? -0.985 9.456 16.173 1.00 96.06 352 ALA A O 1
ATOM 2484 N N . GLU A 1 353 ? 0.586 10.112 14.696 1.00 94.75 353 GLU A N 1
ATOM 2485 C CA . GLU A 1 353 ? 1.052 11.240 15.517 1.00 94.75 353 GLU A CA 1
ATOM 2486 C C . GLU A 1 353 ? 0.091 12.439 15.481 1.00 94.75 353 GLU A C 1
ATOM 2488 O O . GLU A 1 353 ? 0.014 13.158 16.479 1.00 94.75 353 GLU A O 1
ATOM 2493 N N . ASP A 1 354 ? -0.686 12.619 14.404 1.00 93.00 354 ASP A N 1
ATOM 2494 C CA . ASP A 1 354 ? -1.809 13.563 14.355 1.00 93.00 354 ASP A CA 1
ATOM 2495 C C . ASP A 1 354 ? -3.156 12.824 14.400 1.00 93.00 354 ASP A C 1
ATOM 2497 O O . ASP A 1 354 ? -3.551 12.302 15.455 1.00 93.00 354 ASP A O 1
ATOM 2501 N N . SER A 1 355 ? -3.885 12.772 13.287 1.00 93.94 355 SER A N 1
ATOM 2502 C CA . SER A 1 355 ? -5.223 12.196 13.224 1.00 93.94 355 SER A CA 1
ATOM 2503 C C . SER A 1 355 ? -5.153 10.728 12.814 1.00 93.94 355 SER A C 1
ATOM 2505 O O . SER A 1 355 ? -4.492 10.363 11.848 1.00 93.94 355 SER A O 1
ATOM 2507 N N . ALA A 1 356 ? -5.848 9.841 13.533 1.00 95.00 356 ALA A N 1
ATOM 2508 C CA . ALA A 1 356 ? -5.858 8.431 13.136 1.00 95.00 356 ALA A CA 1
ATOM 2509 C C . ALA A 1 356 ? -6.586 8.231 11.802 1.00 95.00 356 ALA A C 1
ATOM 2511 O O . ALA A 1 356 ? -6.157 7.418 10.987 1.00 95.00 356 ALA A O 1
ATOM 2512 N N . ILE A 1 357 ? -7.677 8.969 11.585 1.00 96.38 357 ILE A N 1
ATOM 2513 C CA . ILE A 1 357 ? -8.501 8.907 10.380 1.00 96.38 357 ILE A CA 1
ATOM 2514 C C . ILE A 1 357 ? -8.852 10.335 9.959 1.00 96.38 357 ILE A C 1
ATOM 2516 O O . ILE A 1 357 ? -9.420 11.092 10.747 1.00 96.38 357 ILE A O 1
ATOM 2520 N N . VAL A 1 358 ? -8.571 10.675 8.705 1.00 95.44 358 VAL A N 1
ATOM 2521 C CA . VAL A 1 358 ? -8.940 11.943 8.074 1.00 95.44 358 VAL A CA 1
ATOM 2522 C C . VAL A 1 358 ? -9.905 11.676 6.932 1.00 95.44 358 VAL A C 1
ATOM 2524 O O . VAL A 1 358 ? -9.580 10.961 5.983 1.00 95.44 358 VAL A O 1
ATOM 2527 N N . LEU A 1 359 ? -11.092 12.275 7.015 1.00 93.06 359 LEU A N 1
ATOM 2528 C CA . LEU A 1 359 ? -12.087 12.254 5.947 1.00 93.06 359 LEU A CA 1
ATOM 2529 C C . LEU A 1 359 ? -11.892 13.457 5.034 1.00 93.06 359 LEU A C 1
ATOM 2531 O O . LEU A 1 359 ? -11.945 14.598 5.498 1.00 93.06 359 LEU A O 1
ATOM 2535 N N . LYS A 1 360 ? -11.703 13.206 3.741 1.00 88.25 360 LYS A N 1
ATOM 2536 C CA . LYS A 1 360 ? -11.579 14.255 2.725 1.00 88.25 360 LYS A CA 1
ATOM 2537 C C . LYS A 1 360 ? -12.911 14.523 2.041 1.00 88.25 360 LYS A C 1
ATOM 2539 O O . LYS A 1 360 ? -13.668 13.597 1.751 1.00 88.25 360 LYS A O 1
ATOM 2544 N N . ALA A 1 361 ? -13.183 15.795 1.769 1.00 80.44 361 ALA A N 1
ATOM 2545 C CA . ALA A 1 361 ? -14.301 16.198 0.926 1.00 80.44 361 ALA A CA 1
ATOM 2546 C C . ALA A 1 361 ? -13.927 16.046 -0.565 1.00 80.44 361 ALA A C 1
ATOM 2548 O O . ALA A 1 361 ? -12.827 16.459 -0.943 1.00 80.44 361 ALA A O 1
ATOM 2549 N N . PRO A 1 362 ? -14.808 15.499 -1.423 1.00 74.12 362 PRO A N 1
ATOM 2550 C CA . PRO A 1 362 ? -14.629 15.571 -2.867 1.00 74.12 362 PRO A CA 1
ATOM 2551 C C . PRO A 1 362 ? -14.667 17.029 -3.339 1.00 74.12 362 PRO A C 1
ATOM 2553 O O . PRO A 1 362 ? -15.174 17.906 -2.641 1.00 74.12 362 PRO A O 1
ATOM 2556 N N . TYR A 1 363 ? -14.132 17.313 -4.524 1.00 66.75 363 TYR A N 1
ATOM 2557 C CA . TYR A 1 363 ? -14.170 18.674 -5.073 1.00 66.75 363 TYR A CA 1
ATOM 2558 C C . TYR A 1 363 ? -15.599 19.111 -5.445 1.00 66.75 363 TYR A C 1
ATOM 2560 O O . TYR A 1 363 ? -16.005 20.236 -5.154 1.00 66.75 363 TYR A O 1
ATOM 2568 N N . GLU A 1 364 ? -16.368 18.185 -6.019 1.00 64.81 364 GLU A N 1
ATOM 2569 C CA . GLU A 1 364 ? -17.756 18.345 -6.463 1.00 64.81 364 GLU A CA 1
ATOM 2570 C C . GLU A 1 364 ? -18.555 17.065 -6.132 1.00 64.81 364 GLU A C 1
ATOM 2572 O O . GLU A 1 364 ? -17.962 16.023 -5.853 1.00 64.81 364 GLU A O 1
ATOM 2577 N N . GLY A 1 365 ? -19.891 17.125 -6.157 1.00 63.75 365 GLY A N 1
ATOM 2578 C CA . GLY A 1 365 ? -20.777 15.970 -5.922 1.00 63.75 365 GLY A CA 1
ATOM 2579 C C . GLY A 1 365 ? -21.431 15.922 -4.538 1.00 63.75 365 GLY A C 1
ATOM 2580 O O . GLY A 1 365 ? -21.188 16.781 -3.687 1.00 63.75 365 GLY A O 1
ATOM 2581 N N . ASP A 1 366 ? -22.298 14.929 -4.320 1.00 61.31 366 ASP A N 1
ATOM 2582 C CA . ASP A 1 366 ? -22.925 14.721 -3.016 1.00 61.31 366 ASP A CA 1
ATOM 2583 C C . ASP A 1 366 ? -21.988 13.902 -2.108 1.00 61.31 366 ASP A C 1
ATOM 2585 O O . ASP A 1 366 ? -21.241 13.019 -2.524 1.00 61.31 366 ASP A O 1
ATOM 2589 N N . LEU A 1 367 ? -21.997 14.226 -0.817 1.00 67.12 367 LEU A N 1
ATOM 2590 C CA . LEU A 1 367 ? -21.209 13.536 0.201 1.00 67.12 367 LEU A CA 1
ATOM 2591 C C . LEU A 1 367 ? -22.109 12.543 0.935 1.00 67.12 367 LEU A C 1
ATOM 2593 O O . LEU A 1 367 ? -22.863 12.943 1.817 1.00 67.12 367 LEU A O 1
ATOM 2597 N N . ASN A 1 368 ? -22.002 11.259 0.590 1.00 69.44 368 ASN A N 1
ATOM 2598 C CA . ASN A 1 368 ? -22.679 10.159 1.293 1.00 69.44 368 ASN A CA 1
ATOM 2599 C C . ASN A 1 368 ? -21.662 9.153 1.868 1.00 69.44 368 ASN A C 1
ATOM 2601 O O . ASN A 1 368 ? -21.775 7.944 1.656 1.00 69.44 368 ASN A O 1
ATOM 2605 N N . GLN A 1 369 ? -20.604 9.634 2.531 1.00 75.38 369 GLN A N 1
ATOM 2606 C CA . GLN A 1 369 ? -19.499 8.783 3.009 1.00 75.38 369 GLN A CA 1
ATOM 2607 C C . GLN A 1 369 ? -19.881 7.874 4.186 1.00 75.38 369 GLN A C 1
ATOM 2609 O O . GLN A 1 369 ? -19.255 6.835 4.398 1.00 75.38 369 GLN A O 1
ATOM 2614 N N . GLU A 1 370 ? -20.911 8.235 4.949 1.00 77.50 370 GLU A N 1
ATOM 2615 C CA . GLU A 1 370 ? -21.244 7.635 6.241 1.00 77.50 370 GLU A CA 1
ATOM 2616 C C . GLU A 1 370 ? -21.532 6.130 6.187 1.00 77.50 370 GLU A C 1
ATOM 2618 O O . GLU A 1 370 ? -21.273 5.428 7.160 1.00 77.50 370 GLU A O 1
ATOM 2623 N N . ASN A 1 371 ? -22.019 5.615 5.055 1.00 81.19 371 ASN A N 1
ATOM 2624 C CA . ASN A 1 371 ? -22.349 4.195 4.873 1.00 81.19 371 ASN A CA 1
ATOM 2625 C C . ASN A 1 371 ? -21.392 3.468 3.922 1.00 81.19 371 ASN A C 1
ATOM 2627 O O . ASN A 1 371 ? -21.701 2.382 3.434 1.00 81.19 371 ASN A O 1
ATOM 2631 N N . ARG A 1 372 ? -20.264 4.098 3.599 1.00 87.31 372 ARG A N 1
ATOM 2632 C CA . ARG A 1 372 ? -19.380 3.672 2.506 1.00 87.31 372 ARG A CA 1
ATOM 2633 C C . ARG A 1 372 ? -17.949 3.492 2.939 1.00 87.31 372 ARG A C 1
ATOM 2635 O O . ARG A 1 372 ? -17.167 2.923 2.191 1.00 87.31 372 ARG A O 1
ATOM 2642 N N . ILE A 1 373 ? -17.634 3.966 4.135 1.00 91.44 373 ILE A N 1
ATOM 2643 C CA . ILE A 1 373 ? -16.361 3.762 4.794 1.00 91.44 373 ILE A CA 1
ATOM 2644 C C . ILE A 1 373 ? -16.602 2.797 5.952 1.00 91.44 373 ILE A C 1
ATOM 2646 O O . ILE A 1 373 ? -17.396 3.075 6.851 1.00 91.44 373 ILE A O 1
ATOM 2650 N N . SER A 1 374 ? -15.916 1.661 5.915 1.00 92.25 374 SER A N 1
ATOM 2651 C CA . SER A 1 374 ? -15.848 0.683 6.995 1.00 92.25 374 SER A CA 1
ATOM 2652 C C . SER A 1 374 ? -14.399 0.585 7.452 1.00 92.25 374 SER A C 1
ATOM 2654 O O . SER A 1 374 ? -13.485 0.448 6.643 1.00 92.25 374 SER A O 1
ATOM 2656 N N . ILE A 1 375 ? -14.173 0.716 8.756 1.00 94.44 375 ILE A N 1
ATOM 2657 C CA . ILE A 1 375 ? -12.839 0.621 9.350 1.00 94.44 375 ILE A CA 1
ATOM 2658 C C . ILE A 1 375 ? -12.924 -0.378 10.489 1.00 94.44 375 ILE A C 1
ATOM 2660 O O . ILE A 1 375 ? -13.717 -0.201 11.412 1.00 94.44 375 ILE A O 1
ATOM 2664 N N . THR A 1 376 ? -12.095 -1.412 10.432 1.00 94.06 376 THR A N 1
ATOM 2665 C CA . THR A 1 376 ? -11.965 -2.441 11.458 1.00 94.06 376 THR A CA 1
ATOM 2666 C C . THR A 1 376 ? -10.541 -2.429 11.988 1.00 94.06 376 THR A C 1
ATOM 2668 O O . THR A 1 376 ? -9.611 -2.652 11.224 1.00 94.06 376 THR A O 1
ATOM 2671 N N . ALA A 1 377 ? -10.339 -2.195 13.285 1.00 93.62 377 ALA A N 1
ATOM 2672 C CA . ALA A 1 377 ? -9.000 -2.187 13.885 1.00 93.62 377 ALA A CA 1
ATOM 2673 C C . ALA A 1 377 ? -8.964 -2.904 15.240 1.00 93.62 377 ALA A C 1
ATOM 2675 O O . ALA A 1 377 ? -9.958 -2.917 15.964 1.00 93.62 377 ALA A O 1
ATOM 2676 N N . TRP A 1 378 ? -7.828 -3.479 15.652 1.00 88.56 378 TRP A N 1
ATOM 2677 C CA . TRP A 1 378 ? -7.712 -3.968 17.038 1.00 88.56 378 TRP A CA 1
ATOM 2678 C C . TRP A 1 378 ? -7.654 -2.813 18.036 1.00 88.56 378 TRP A C 1
ATOM 2680 O O . TRP A 1 378 ? -8.310 -2.851 19.080 1.00 88.56 378 TRP A O 1
ATOM 2690 N N . LYS A 1 379 ? -6.890 -1.774 17.706 1.00 88.81 379 LYS A N 1
ATOM 2691 C CA . LYS A 1 379 ? -6.760 -0.566 18.517 1.00 88.81 379 LYS A CA 1
ATOM 2692 C C . LYS A 1 379 ? -6.505 0.635 17.612 1.00 88.81 379 LYS A C 1
ATOM 2694 O O . LYS A 1 379 ? -5.853 0.493 16.584 1.00 88.81 379 LYS A O 1
ATOM 2699 N N . ILE A 1 380 ? -6.997 1.806 18.010 1.00 92.12 380 ILE A N 1
ATOM 2700 C CA . ILE A 1 380 ? -6.727 3.073 17.324 1.00 92.12 380 ILE A CA 1
ATOM 2701 C C . ILE A 1 380 ? -6.123 4.060 18.326 1.00 92.12 380 ILE A C 1
ATOM 2703 O O . ILE A 1 380 ? -6.643 4.232 19.429 1.00 92.12 380 ILE A O 1
ATOM 2707 N N . GLU A 1 381 ? -5.019 4.693 17.944 1.00 92.12 381 GLU A N 1
ATOM 2708 C CA . GLU A 1 381 ? -4.301 5.705 18.709 1.00 92.12 381 GLU A CA 1
ATOM 2709 C C . GLU A 1 381 ? -4.085 6.947 17.838 1.00 92.12 381 GLU A C 1
ATOM 2711 O O . GLU A 1 381 ? -3.560 6.860 16.731 1.00 92.12 381 GLU A O 1
ATOM 2716 N N . SER A 1 382 ? -4.470 8.111 18.360 1.00 92.06 382 SER A N 1
ATOM 2717 C CA . SER A 1 382 ? -4.287 9.409 17.706 1.00 92.06 382 SER A CA 1
ATOM 2718 C C . SER A 1 382 ? -3.585 10.373 18.657 1.00 92.06 382 SER A C 1
ATOM 2720 O O . SER A 1 382 ? -3.921 10.433 19.846 1.00 92.06 382 SER A O 1
ATOM 2722 N N . GLY A 1 383 ? -2.629 11.144 18.136 1.00 88.94 383 GLY A N 1
ATOM 2723 C CA . GLY A 1 383 ? -1.966 12.211 18.883 1.00 88.94 383 GLY A CA 1
ATOM 2724 C C . GLY A 1 383 ? -2.758 13.523 18.948 1.00 88.94 383 GLY A C 1
ATOM 2725 O O . GLY A 1 383 ? -2.575 14.285 19.901 1.00 88.94 383 GLY A O 1
ATOM 2726 N N . SER A 1 384 ? -3.694 13.766 18.021 1.00 84.56 384 SER A N 1
ATOM 2727 C CA . SER A 1 384 ? -4.560 14.959 18.009 1.00 84.56 384 SER A CA 1
ATOM 2728 C C . SER A 1 384 ? -5.676 14.919 19.070 1.00 84.56 384 SER A C 1
ATOM 2730 O O . SER A 1 384 ? -6.269 15.946 19.415 1.00 84.56 384 SER A O 1
ATOM 2732 N N . GLY A 1 385 ? -5.947 13.737 19.634 1.00 75.44 385 GLY A N 1
ATOM 2733 C CA . GLY A 1 385 ? -6.966 13.501 20.659 1.00 75.44 385 GLY A CA 1
ATOM 2734 C C . GLY A 1 385 ? -8.377 13.254 20.112 1.00 75.44 385 GLY A C 1
ATOM 2735 O O . GLY A 1 385 ? -9.255 12.900 20.898 1.00 75.44 385 GLY A O 1
ATOM 2736 N N . SER A 1 386 ? -8.592 13.399 18.800 1.00 83.06 386 SER A N 1
ATOM 2737 C CA . SER A 1 386 ? -9.813 12.967 18.100 1.00 83.06 386 SER A CA 1
ATOM 2738 C C . SER A 1 386 ? -9.474 11.824 17.146 1.00 83.06 386 SER A C 1
ATOM 2740 O O . SER A 1 386 ? -8.494 11.913 16.416 1.00 83.06 386 SER A O 1
ATOM 2742 N N . LEU A 1 387 ? -10.274 10.753 17.134 1.00 89.12 387 LEU A N 1
ATOM 2743 C CA . LEU A 1 387 ? -10.004 9.596 16.270 1.00 89.12 387 LEU A CA 1
ATOM 2744 C C . LEU A 1 387 ? -10.235 9.923 14.791 1.00 89.12 387 LEU A C 1
ATOM 2746 O O . LEU A 1 387 ? -9.416 9.560 13.951 1.00 89.12 387 LEU A O 1
ATOM 2750 N N . VAL A 1 388 ? -11.340 10.617 14.503 1.00 92.69 388 VAL A N 1
ATOM 2751 C CA . VAL A 1 388 ? -11.756 10.994 13.148 1.00 92.69 388 VAL A CA 1
ATOM 2752 C C . VAL A 1 388 ? -11.806 12.512 13.024 1.00 92.69 388 VAL A C 1
ATOM 2754 O O . VAL A 1 388 ? -12.564 13.172 13.746 1.00 92.69 388 VAL A O 1
ATOM 2757 N N . THR A 1 389 ? -11.044 13.056 12.082 1.00 93.50 389 THR A N 1
ATOM 2758 C CA . THR A 1 389 ? -11.047 14.473 11.703 1.00 93.50 389 THR A CA 1
ATOM 2759 C C . THR A 1 389 ? -11.474 14.642 10.243 1.00 93.50 389 THR A C 1
ATOM 2761 O O . THR A 1 389 ? -11.665 13.671 9.508 1.00 93.50 389 THR A O 1
ATOM 2764 N N . THR A 1 390 ? -11.712 15.886 9.832 1.00 91.62 390 THR A N 1
ATOM 2765 C CA . THR A 1 390 ? -12.136 16.227 8.469 1.00 91.62 390 THR A CA 1
ATOM 2766 C C . THR A 1 390 ? -11.146 17.196 7.850 1.00 91.62 390 THR A C 1
ATOM 2768 O O . THR A 1 390 ? -10.850 18.226 8.462 1.00 91.62 390 THR A O 1
ATOM 2771 N N . ASP A 1 391 ? -10.727 16.922 6.623 1.00 88.62 391 ASP A N 1
ATOM 2772 C CA . ASP A 1 391 ? -9.981 17.856 5.790 1.00 88.62 391 ASP A CA 1
ATOM 2773 C C . ASP A 1 391 ? -10.918 18.424 4.719 1.00 88.62 391 ASP A C 1
ATOM 2775 O O . ASP A 1 391 ? -11.240 17.786 3.713 1.00 88.62 391 ASP A O 1
ATOM 2779 N N . ASN A 1 392 ? -11.430 19.620 5.010 1.00 80.81 392 ASN A N 1
ATOM 2780 C CA . ASN A 1 392 ? -12.304 20.367 4.118 1.00 80.81 392 ASN A CA 1
ATOM 2781 C C . ASN A 1 392 ? -11.456 21.382 3.364 1.00 80.81 392 ASN A C 1
ATOM 2783 O O . ASN A 1 392 ? -11.061 22.405 3.937 1.00 80.81 392 ASN A O 1
ATOM 2787 N N . ASP A 1 393 ? -11.198 21.109 2.088 1.00 76.62 393 ASP A N 1
ATOM 2788 C CA . ASP A 1 393 ? -10.491 22.064 1.251 1.00 76.62 393 ASP A CA 1
ATOM 2789 C C . ASP A 1 393 ? -11.341 23.343 1.118 1.00 76.62 393 ASP A C 1
ATOM 2791 O O . ASP A 1 393 ? -12.494 23.272 0.691 1.00 76.62 393 ASP A O 1
ATOM 2795 N N . PRO A 1 394 ? -10.817 24.527 1.485 1.00 72.50 394 PRO A N 1
ATOM 2796 C CA . PRO A 1 394 ? -11.561 25.781 1.380 1.00 72.50 394 PRO A CA 1
ATOM 2797 C C . PRO A 1 394 ? -11.922 26.167 -0.061 1.00 72.50 394 PRO A C 1
ATOM 2799 O O . PRO A 1 394 ? -12.713 27.093 -0.251 1.00 72.50 394 PRO A O 1
ATOM 2802 N N . GLU A 1 395 ? -11.296 25.535 -1.054 1.00 74.88 395 GLU A N 1
ATOM 2803 C CA . GLU A 1 395 ? -11.582 25.709 -2.475 1.00 74.88 395 GLU A CA 1
ATOM 2804 C C . GLU A 1 395 ? -12.586 24.667 -3.003 1.00 74.88 395 GLU A C 1
ATOM 2806 O O . GLU A 1 395 ? -13.081 24.849 -4.113 1.00 74.88 395 GLU A O 1
ATOM 2811 N N . SER A 1 396 ? -12.931 23.633 -2.221 1.00 74.19 396 SER A N 1
ATOM 2812 C CA . SER A 1 396 ? -14.002 22.685 -2.556 1.00 74.19 396 SER A CA 1
ATOM 2813 C C . SER A 1 396 ? -15.390 23.308 -2.364 1.00 74.19 396 SER A C 1
ATOM 2815 O O . SER A 1 396 ? -15.626 24.084 -1.433 1.00 74.19 396 SER A O 1
ATOM 2817 N N . GLU A 1 397 ? -16.335 22.946 -3.238 1.00 75.00 397 GLU A N 1
ATOM 2818 C CA . GLU A 1 397 ? -17.752 23.292 -3.067 1.00 75.00 397 GLU A CA 1
ATOM 2819 C C . GLU A 1 397 ? -18.443 22.418 -2.012 1.00 75.00 397 GLU A C 1
ATOM 2821 O O . GLU A 1 397 ? -19.532 22.755 -1.535 1.00 75.00 397 GLU A O 1
ATOM 2826 N N . THR A 1 398 ? -17.804 21.314 -1.618 1.00 77.94 398 THR A N 1
ATOM 2827 C CA . THR A 1 398 ? -18.338 20.349 -0.664 1.00 77.94 398 THR A CA 1
ATOM 2828 C C . THR A 1 398 ? -17.523 20.354 0.628 1.00 77.94 398 THR A C 1
ATOM 2830 O O . THR A 1 398 ? -16.338 20.681 0.668 1.00 77.94 398 THR A O 1
ATOM 2833 N N . THR A 1 399 ? -18.174 20.006 1.733 1.00 84.31 399 THR A N 1
ATOM 2834 C CA . THR A 1 399 ? -17.511 19.859 3.031 1.00 84.31 399 THR A CA 1
ATOM 2835 C C . THR A 1 399 ? -18.047 18.624 3.725 1.00 84.31 399 THR A C 1
ATOM 2837 O O . THR A 1 399 ? -19.267 18.456 3.800 1.00 84.31 399 THR A O 1
ATOM 2840 N N . VAL A 1 400 ? -17.169 17.815 4.310 1.00 85.69 400 VAL A N 1
ATOM 2841 C CA . VAL A 1 400 ? -17.559 16.742 5.221 1.00 85.69 400 VAL A CA 1
ATOM 2842 C C . VAL A 1 400 ? -18.258 17.371 6.421 1.00 85.69 400 VAL A C 1
ATOM 2844 O O . VAL A 1 400 ? -17.676 18.167 7.165 1.00 85.69 400 VAL A O 1
ATOM 2847 N N . SER A 1 401 ? -19.539 17.044 6.580 1.00 87.25 401 SER A N 1
ATOM 2848 C CA . SER A 1 401 ? -20.341 17.541 7.690 1.00 87.25 401 SER A CA 1
ATOM 2849 C C . SER A 1 401 ? -19.936 16.860 8.997 1.00 87.25 401 SER A C 1
ATOM 2851 O O . SER A 1 401 ? -19.478 15.717 9.014 1.00 87.25 401 SER A O 1
ATOM 2853 N N . GLU A 1 402 ? -20.172 17.536 10.121 1.00 88.75 402 GLU A N 1
ATOM 2854 C CA . GLU A 1 402 ? -19.964 16.946 11.449 1.00 88.75 402 GLU A CA 1
ATOM 2855 C C . GLU A 1 402 ? -20.823 15.687 11.666 1.00 88.75 402 GLU A C 1
ATOM 2857 O O . GLU A 1 402 ? -20.405 14.761 12.354 1.00 88.75 402 GLU A O 1
ATOM 2862 N N . GLU A 1 403 ? -22.005 15.627 11.043 1.00 88.62 403 GLU A N 1
ATOM 2863 C CA . GLU A 1 403 ? -22.874 14.446 11.062 1.00 88.62 403 GLU A CA 1
ATOM 2864 C C . GLU A 1 403 ? -22.230 13.260 10.333 1.00 88.62 403 GLU A C 1
ATOM 2866 O O . GLU A 1 403 ? -22.205 12.160 10.879 1.00 88.62 403 GLU A O 1
ATOM 2871 N N . THR A 1 404 ? -21.633 13.498 9.160 1.00 88.44 404 THR A N 1
ATOM 2872 C CA . THR A 1 404 ? -20.901 12.471 8.397 1.00 88.44 404 THR A CA 1
ATOM 2873 C C . THR A 1 404 ? -19.701 11.967 9.192 1.00 88.44 404 THR A C 1
ATOM 2875 O O . THR A 1 404 ? -19.533 10.763 9.369 1.00 88.44 404 THR A O 1
ATOM 2878 N N . ARG A 1 405 ? -18.900 12.890 9.743 1.00 91.44 405 ARG A N 1
ATOM 2879 C CA . ARG A 1 405 ? -17.739 12.570 10.586 1.00 91.44 405 ARG A CA 1
ATOM 2880 C C . ARG A 1 405 ? -18.135 11.692 11.775 1.00 91.44 405 ARG A C 1
ATOM 2882 O O . ARG A 1 405 ? -17.522 10.652 12.002 1.00 91.44 405 ARG A O 1
ATOM 2889 N N . ALA A 1 406 ? -19.176 12.090 12.509 1.00 89.62 406 ALA A N 1
ATOM 2890 C CA . ALA A 1 406 ? -19.672 11.348 13.664 1.00 89.62 406 ALA A CA 1
ATOM 2891 C C . ALA A 1 406 ? -20.260 9.980 13.279 1.00 89.62 406 ALA A C 1
ATOM 2893 O O . ALA A 1 406 ? -20.103 9.013 14.024 1.00 89.62 406 ALA A O 1
ATOM 2894 N N . ALA A 1 407 ? -20.922 9.878 12.123 1.00 89.00 407 ALA A N 1
ATOM 2895 C CA . ALA A 1 407 ? -21.452 8.615 11.626 1.00 89.00 407 ALA A CA 1
ATOM 2896 C C . ALA A 1 407 ? -20.330 7.630 11.258 1.00 89.00 407 ALA A C 1
ATOM 2898 O O . ALA A 1 407 ? -20.395 6.472 11.666 1.00 89.00 407 ALA A O 1
ATOM 2899 N N . VAL A 1 408 ? -19.270 8.091 10.582 1.00 89.94 408 VAL A N 1
ATOM 2900 C CA . VAL A 1 408 ? -18.090 7.256 10.297 1.00 89.94 408 VAL A CA 1
ATOM 2901 C C . VAL A 1 408 ? -17.403 6.820 11.591 1.00 89.94 408 VAL A C 1
ATOM 2903 O O . VAL A 1 408 ? -17.117 5.639 11.751 1.00 89.94 408 VAL A O 1
ATOM 2906 N N . GLU A 1 409 ? -17.197 7.734 12.546 1.00 89.69 409 GLU A N 1
ATOM 2907 C CA . GLU A 1 409 ? -16.594 7.406 13.848 1.00 89.69 409 GLU A CA 1
ATOM 2908 C C . GLU A 1 409 ? -17.389 6.328 14.600 1.00 89.69 409 GLU A C 1
ATOM 2910 O O . GLU A 1 409 ? -16.813 5.398 15.162 1.00 89.69 409 GLU A O 1
ATOM 2915 N N . LYS A 1 410 ? -18.723 6.401 14.555 1.00 86.56 410 LYS A N 1
ATOM 2916 C CA . LYS A 1 410 ? -19.609 5.397 15.151 1.00 86.56 410 LYS A CA 1
ATOM 2917 C C . LYS A 1 410 ? -19.572 4.050 14.420 1.00 86.56 410 LYS A C 1
ATOM 2919 O O . LYS A 1 410 ? -19.773 3.013 15.053 1.00 86.56 410 LYS A O 1
ATOM 2924 N N . ASN A 1 411 ? -19.318 4.061 13.114 1.00 86.69 411 ASN A N 1
ATOM 2925 C CA . ASN A 1 411 ? -19.256 2.860 12.283 1.00 86.69 411 ASN A CA 1
ATOM 2926 C C . ASN A 1 411 ? -17.912 2.122 12.377 1.00 86.69 411 ASN A C 1
ATOM 2928 O O . ASN A 1 411 ? -17.809 1.009 11.861 1.00 86.69 411 ASN A O 1
ATOM 2932 N N . ILE A 1 412 ? -16.915 2.674 13.081 1.00 90.81 412 ILE A N 1
ATOM 2933 C CA . ILE A 1 412 ? -15.658 1.973 13.366 1.00 90.81 412 ILE A CA 1
ATOM 2934 C C . ILE A 1 412 ? -15.950 0.678 14.131 1.00 90.81 412 ILE A C 1
ATOM 2936 O O . ILE A 1 412 ? -16.589 0.677 15.186 1.00 90.81 412 ILE A O 1
ATOM 2940 N N . ASN A 1 413 ? -15.436 -0.424 13.599 1.00 90.44 413 ASN A N 1
ATOM 2941 C CA . ASN A 1 413 ? -15.451 -1.742 14.202 1.00 90.44 413 ASN A CA 1
ATOM 2942 C C . ASN A 1 413 ? -14.136 -2.010 14.928 1.00 90.44 413 ASN A C 1
ATOM 2944 O O . ASN A 1 413 ? -13.044 -1.717 14.442 1.00 90.44 413 ASN A O 1
ATOM 2948 N N . TYR A 1 414 ? -14.236 -2.646 16.086 1.00 89.56 414 TYR A N 1
ATOM 2949 C CA . TYR A 1 414 ? -13.080 -3.044 16.862 1.00 89.56 414 TYR A CA 1
ATOM 2950 C C . TYR A 1 414 ? -12.966 -4.551 16.991 1.00 89.56 414 TYR A C 1
ATOM 2952 O O . TYR A 1 414 ? -13.929 -5.226 17.357 1.00 89.56 414 TYR A O 1
ATOM 2960 N N . ILE A 1 415 ? -11.762 -5.069 16.752 1.00 87.75 415 ILE A N 1
ATOM 2961 C CA . ILE A 1 415 ? -11.464 -6.498 16.852 1.00 87.75 415 ILE A CA 1
ATOM 2962 C C . ILE A 1 415 ? -11.403 -6.910 18.325 1.00 87.75 415 ILE A C 1
ATOM 2964 O O . ILE A 1 415 ? -10.586 -6.420 19.108 1.00 87.75 415 ILE A O 1
ATOM 2968 N N . ILE A 1 416 ? -12.225 -7.889 18.690 1.00 82.06 416 ILE A N 1
ATOM 2969 C CA . ILE A 1 416 ? -12.258 -8.498 20.015 1.00 82.06 416 ILE A CA 1
ATOM 2970 C C . ILE A 1 416 ? -11.351 -9.728 20.022 1.00 82.06 416 ILE A C 1
ATOM 2972 O O . ILE A 1 416 ? -11.660 -10.770 19.441 1.00 82.06 416 ILE A O 1
ATOM 2976 N N . ARG A 1 417 ? -10.215 -9.617 20.717 1.00 77.50 417 ARG A N 1
ATOM 2977 C CA . ARG A 1 417 ? -9.243 -10.705 20.876 1.00 77.50 417 ARG A CA 1
ATOM 2978 C C . ARG A 1 417 ? -9.348 -11.340 22.253 1.00 77.50 417 ARG A C 1
ATOM 2980 O O . ARG A 1 417 ? -9.387 -10.651 23.268 1.00 77.50 417 ARG A O 1
ATOM 2987 N N . ILE A 1 418 ? -9.335 -12.667 22.278 1.00 73.38 418 ILE A N 1
ATOM 2988 C CA . ILE A 1 418 ? -9.141 -13.452 23.496 1.00 73.38 418 ILE A CA 1
ATOM 2989 C C . ILE A 1 418 ? -7.730 -14.018 23.425 1.00 73.38 418 ILE A C 1
ATOM 2991 O O . ILE A 1 418 ? -7.375 -14.635 22.422 1.00 73.38 418 ILE A O 1
ATOM 2995 N N . ASP A 1 419 ? -6.949 -13.821 24.486 1.00 71.31 419 ASP A N 1
ATOM 2996 C CA . ASP A 1 419 ? -5.655 -14.485 24.640 1.00 71.31 419 ASP A CA 1
ATOM 2997 C C . ASP A 1 419 ? -5.828 -15.994 24.413 1.00 71.31 419 ASP A C 1
ATOM 2999 O O . ASP A 1 419 ? -6.706 -16.632 25.003 1.00 71.31 419 ASP A O 1
ATOM 3003 N N . GLU A 1 420 ? -4.993 -16.571 23.555 1.00 73.50 420 GLU A N 1
ATOM 3004 C CA . GLU A 1 420 ? -5.058 -17.977 23.173 1.00 73.50 420 GLU A CA 1
ATOM 3005 C C . GLU A 1 420 ? -5.045 -18.908 24.403 1.00 73.50 420 GLU A C 1
ATOM 3007 O O . GLU A 1 420 ? -5.781 -19.901 24.450 1.00 73.50 420 GLU A O 1
ATOM 3012 N N . ALA A 1 421 ? -4.315 -18.525 25.460 1.00 73.06 421 ALA A N 1
ATOM 3013 C CA . ALA A 1 421 ? -4.259 -19.239 26.734 1.00 73.06 421 ALA A CA 1
ATOM 3014 C C . ALA A 1 421 ? -5.597 -19.250 27.502 1.00 73.06 421 ALA A C 1
ATOM 3016 O O . ALA A 1 421 ? -5.817 -20.117 28.352 1.00 73.06 421 ALA A O 1
ATOM 3017 N N . GLN A 1 422 ? -6.500 -18.313 27.207 1.00 72.06 422 GLN A N 1
ATOM 3018 C CA . GLN A 1 422 ? -7.790 -18.128 27.877 1.00 72.06 422 GLN A CA 1
ATOM 3019 C C . GLN A 1 422 ? -8.994 -18.610 27.060 1.00 72.06 422 GLN A C 1
ATOM 3021 O O . GLN A 1 422 ? -10.109 -18.620 27.578 1.00 72.06 422 GLN A O 1
ATOM 3026 N N . THR A 1 423 ? -8.801 -19.093 25.831 1.00 74.00 423 THR A N 1
ATOM 3027 C CA . THR A 1 423 ? -9.883 -19.554 24.930 1.00 74.00 423 THR A CA 1
ATOM 3028 C C . THR A 1 423 ? -10.783 -20.655 25.509 1.00 74.00 423 THR A C 1
ATOM 3030 O O . THR A 1 423 ? -11.932 -20.803 25.103 1.00 74.00 423 THR A O 1
ATOM 3033 N N . LYS A 1 424 ? -10.302 -21.428 26.493 1.00 78.19 424 LYS A N 1
ATOM 3034 C CA . LYS A 1 424 ? -11.116 -22.420 27.227 1.00 78.19 424 LYS A CA 1
ATOM 3035 C C . LYS A 1 424 ? -11.968 -21.798 28.334 1.00 78.19 424 LYS A C 1
ATOM 3037 O O . LYS A 1 424 ? -13.024 -22.329 28.673 1.00 78.19 424 LYS A O 1
ATOM 3042 N N . ASN A 1 425 ? -11.504 -20.685 28.889 1.00 75.69 425 ASN A N 1
ATOM 3043 C CA . ASN A 1 425 ? -12.090 -20.011 30.045 1.00 75.69 425 ASN A CA 1
ATOM 3044 C C . ASN A 1 425 ? -12.985 -18.837 29.635 1.00 75.69 425 ASN A C 1
ATOM 3046 O O . ASN A 1 425 ? -13.703 -18.299 30.471 1.00 75.69 425 ASN A O 1
ATOM 3050 N N . ILE A 1 426 ? -12.944 -18.429 28.367 1.00 76.25 426 ILE A N 1
ATOM 3051 C CA . ILE A 1 426 ? -13.647 -17.258 27.857 1.00 76.25 426 ILE A CA 1
ATOM 3052 C C . ILE A 1 426 ? -14.351 -17.616 26.547 1.00 76.25 426 ILE A C 1
ATOM 3054 O O . ILE A 1 426 ? -13.785 -18.286 25.690 1.00 76.25 426 ILE A O 1
ATOM 3058 N N . SER A 1 427 ? -15.595 -17.168 26.390 1.00 79.50 427 SER A N 1
ATOM 3059 C CA . SER A 1 427 ? -16.346 -17.267 25.133 1.00 79.50 427 SER A CA 1
ATOM 3060 C C . SER A 1 427 ? -17.116 -15.977 24.847 1.00 79.50 427 SER A C 1
ATOM 3062 O O . SER A 1 427 ? -17.433 -15.233 25.774 1.00 79.50 427 SER A O 1
ATOM 3064 N N . LEU A 1 428 ? -17.431 -15.724 23.573 1.00 78.50 428 LEU A N 1
ATOM 3065 C CA . LEU A 1 428 ? -18.163 -14.538 23.100 1.00 78.50 428 LEU A CA 1
ATOM 3066 C C . LEU A 1 428 ? -19.554 -14.943 22.582 1.00 78.50 428 LEU A C 1
ATOM 3068 O O . LEU A 1 428 ? -19.785 -14.954 21.374 1.00 78.50 428 LEU A O 1
ATOM 3072 N N . PRO A 1 429 ? -20.478 -15.386 23.453 1.00 75.31 429 PRO A N 1
ATOM 3073 C CA . PRO A 1 429 ? -21.796 -15.806 23.000 1.00 75.31 429 PRO A CA 1
ATOM 3074 C C . PRO A 1 429 ? -22.567 -14.620 22.414 1.00 75.31 429 PRO A C 1
ATOM 3076 O O . PRO A 1 429 ? -22.675 -13.574 23.047 1.00 75.31 429 PRO A O 1
ATOM 3079 N N . GLY A 1 430 ? -23.140 -14.815 21.227 1.00 75.31 430 GLY A N 1
ATOM 3080 C CA . GLY A 1 430 ? -23.934 -13.793 20.541 1.00 75.31 430 GLY A CA 1
ATOM 3081 C C . GLY A 1 430 ? -23.124 -12.815 19.690 1.00 75.31 430 GLY A C 1
ATOM 3082 O O . GLY A 1 430 ? -23.735 -11.976 19.039 1.00 75.31 430 GLY A O 1
ATOM 3083 N N . LEU A 1 431 ? -21.793 -12.941 19.659 1.00 80.31 431 LEU A N 1
ATOM 3084 C CA . LEU A 1 431 ? -20.954 -12.229 18.702 1.00 80.31 431 LEU A CA 1
ATOM 3085 C C . LEU A 1 431 ? -20.647 -13.158 17.525 1.00 80.31 431 LEU A C 1
ATOM 3087 O O . LEU A 1 431 ? -20.090 -14.243 17.711 1.00 80.31 431 LEU A O 1
ATOM 3091 N N . GLU A 1 432 ? -21.051 -12.754 16.327 1.00 82.50 432 GLU A N 1
ATOM 3092 C CA . GLU A 1 432 ? -20.719 -13.467 15.096 1.00 82.50 432 GLU A CA 1
ATOM 3093 C C . GLU A 1 432 ? -19.375 -12.978 14.554 1.00 82.50 432 GLU A C 1
ATOM 3095 O O . GLU A 1 432 ? -18.899 -11.896 14.900 1.00 82.50 432 GLU A O 1
ATOM 3100 N N . LYS A 1 433 ? -18.731 -13.821 13.748 1.00 83.94 433 LYS A N 1
ATOM 3101 C CA . LYS A 1 433 ? -17.537 -13.412 13.017 1.00 83.94 433 LYS A CA 1
ATOM 3102 C C . LYS A 1 433 ? -17.955 -12.617 11.785 1.00 83.94 433 LYS A C 1
ATOM 3104 O O . LYS A 1 433 ? -18.930 -12.990 11.134 1.00 83.94 433 LYS A O 1
ATOM 3109 N N . ASP A 1 434 ? -17.201 -11.577 11.462 1.00 82.75 434 ASP A N 1
ATOM 3110 C CA . ASP A 1 434 ? -17.346 -10.837 10.213 1.00 82.75 434 ASP A CA 1
ATOM 3111 C C . ASP A 1 434 ? -16.890 -11.670 8.994 1.00 82.75 434 ASP A C 1
ATOM 3113 O O . ASP A 1 434 ? -16.529 -12.850 9.105 1.00 82.75 434 ASP A O 1
ATOM 3117 N N . ALA A 1 435 ? -16.899 -11.050 7.811 1.00 79.06 435 ALA A N 1
ATOM 3118 C CA . ALA A 1 435 ? -16.457 -11.680 6.566 1.00 79.06 435 ALA A CA 1
ATOM 3119 C C . ALA A 1 435 ? -14.985 -12.144 6.601 1.00 79.06 435 ALA A C 1
ATOM 3121 O O . ALA A 1 435 ? -14.634 -13.101 5.912 1.00 79.06 435 ALA A O 1
ATOM 3122 N N . ASN A 1 436 ? -14.160 -11.529 7.453 1.00 74.62 436 ASN A N 1
ATOM 3123 C CA . ASN A 1 436 ? -12.744 -11.841 7.647 1.00 74.62 436 ASN A CA 1
ATOM 3124 C C . ASN A 1 436 ? -12.523 -12.905 8.737 1.00 74.62 436 ASN A C 1
ATOM 3126 O O . ASN A 1 436 ? -11.395 -13.285 9.050 1.00 74.62 436 ASN A O 1
ATOM 3130 N N . GLY A 1 437 ? -13.600 -13.424 9.337 1.00 84.38 437 GLY A N 1
ATOM 3131 C CA . GLY A 1 437 ? -13.517 -14.415 10.402 1.00 84.38 437 GLY A CA 1
ATOM 3132 C C . GLY A 1 437 ? -13.125 -13.826 11.762 1.00 84.38 437 GLY A C 1
ATOM 3133 O O . GLY A 1 437 ? -12.763 -14.598 12.666 1.00 84.38 437 GLY A O 1
ATOM 3134 N N . LEU A 1 438 ? -13.201 -12.505 11.925 1.00 85.75 438 LEU A N 1
ATOM 3135 C CA . LEU A 1 438 ? -12.852 -11.763 13.131 1.00 85.75 438 LEU A CA 1
ATOM 3136 C C . LEU A 1 438 ? -14.099 -11.505 13.976 1.00 85.75 438 LEU A C 1
ATOM 3138 O O . LEU A 1 438 ? -15.179 -11.242 13.460 1.00 85.75 438 LEU A O 1
ATOM 3142 N N . TYR A 1 439 ? -13.959 -11.580 15.297 1.00 86.19 439 TYR A N 1
ATOM 3143 C CA . TYR A 1 439 ? -15.004 -11.101 16.198 1.00 86.19 439 TYR A CA 1
ATOM 3144 C C . TYR A 1 439 ? -14.882 -9.586 16.315 1.00 86.19 439 TYR A C 1
ATOM 3146 O O . TYR A 1 439 ? -13.845 -9.106 16.772 1.00 86.19 439 TYR A O 1
ATOM 3154 N N . THR A 1 440 ? -15.917 -8.849 15.929 1.00 87.44 440 THR A N 1
ATOM 3155 C CA . THR A 1 440 ? -15.904 -7.382 15.910 1.00 87.44 440 THR A CA 1
ATOM 3156 C C . THR A 1 440 ? -17.110 -6.795 16.639 1.00 87.44 440 THR A C 1
ATOM 3158 O O . THR A 1 440 ? -18.121 -7.470 16.826 1.00 87.44 440 THR A O 1
ATOM 3161 N N . ALA A 1 441 ? -16.987 -5.554 17.108 1.00 85.00 441 ALA A N 1
ATOM 3162 C CA . ALA A 1 441 ? -18.085 -4.771 17.679 1.00 85.00 441 ALA A CA 1
ATOM 3163 C C . ALA A 1 441 ? -17.885 -3.278 17.376 1.00 85.00 441 ALA A C 1
ATOM 3165 O O . ALA A 1 441 ? -16.739 -2.823 17.339 1.00 85.00 441 ALA A O 1
ATOM 3166 N N . HIS A 1 442 ? -18.967 -2.516 17.194 1.00 85.00 442 HIS A N 1
ATOM 3167 C CA . HIS A 1 442 ? -18.873 -1.085 16.890 1.00 85.00 442 HIS A CA 1
ATOM 3168 C C . HIS A 1 442 ? -18.371 -0.275 18.085 1.00 85.00 442 HIS A C 1
ATOM 3170 O O . HIS A 1 442 ? -18.567 -0.684 19.221 1.00 85.00 442 HIS A O 1
ATOM 3176 N N . ALA A 1 443 ? -17.783 0.898 17.841 1.00 76.62 443 ALA A N 1
ATOM 3177 C CA . ALA A 1 443 ? -17.151 1.764 18.842 1.00 76.62 443 ALA A CA 1
ATOM 3178 C C . ALA A 1 443 ? -17.975 2.066 20.109 1.00 76.62 443 ALA A C 1
ATOM 3180 O O . ALA A 1 443 ? -17.406 2.221 21.190 1.00 76.62 443 ALA A O 1
ATOM 3181 N N . GLU A 1 444 ? -19.300 2.151 19.990 1.00 75.56 444 GLU A N 1
ATOM 3182 C CA . GLU A 1 444 ? -20.206 2.454 21.108 1.00 75.56 444 GLU A CA 1
ATOM 3183 C C . GLU A 1 444 ? -20.814 1.203 21.765 1.00 75.56 444 GLU A C 1
ATOM 3185 O O . GLU A 1 444 ? -21.552 1.310 22.755 1.00 75.56 444 GLU A O 1
ATOM 3190 N N . ASP A 1 445 ? -20.521 0.016 21.233 1.00 79.00 445 ASP A N 1
ATOM 3191 C CA . ASP A 1 445 ? -21.103 -1.227 21.706 1.00 79.00 445 ASP A CA 1
ATOM 3192 C C . ASP A 1 445 ? -20.422 -1.730 22.982 1.00 79.00 445 ASP A C 1
ATOM 3194 O O . ASP A 1 445 ? -19.246 -1.524 23.281 1.00 79.00 445 ASP A O 1
ATOM 3198 N N . ASN A 1 446 ? -21.211 -2.449 23.769 1.00 75.62 446 ASN A N 1
ATOM 3199 C CA . ASN A 1 446 ? -20.733 -3.164 24.937 1.00 75.62 446 ASN A CA 1
ATOM 3200 C C . ASN A 1 446 ? -20.731 -4.658 24.624 1.00 75.62 446 ASN A C 1
ATOM 3202 O O . ASN A 1 446 ? -21.779 -5.229 24.320 1.00 75.62 446 ASN A O 1
ATOM 3206 N N . VAL A 1 447 ? -19.577 -5.307 24.755 1.00 75.62 447 VAL A N 1
ATOM 3207 C CA . VAL A 1 447 ? -19.437 -6.736 24.468 1.00 75.62 447 VAL A CA 1
ATOM 3208 C C . VAL A 1 447 ? -19.596 -7.532 25.757 1.00 75.62 447 VAL A C 1
ATOM 3210 O O . VAL A 1 447 ? -18.867 -7.329 26.730 1.00 75.62 447 VAL A O 1
ATOM 3213 N N . ALA A 1 448 ? -20.557 -8.458 25.767 1.00 77.81 448 ALA A N 1
ATOM 3214 C CA . ALA A 1 448 ? -20.733 -9.409 26.855 1.00 77.81 448 ALA A CA 1
ATOM 3215 C C . ALA A 1 448 ? -19.833 -10.635 26.638 1.00 77.81 448 ALA A C 1
ATOM 3217 O O . ALA A 1 448 ? -20.053 -11.457 25.752 1.00 77.81 448 ALA A O 1
ATOM 3218 N N . VAL A 1 449 ? -18.828 -10.782 27.490 1.00 79.38 449 VAL A N 1
ATOM 3219 C CA . VAL A 1 449 ? -17.860 -11.873 27.468 1.00 79.38 449 VAL A CA 1
ATOM 3220 C C . VAL A 1 449 ? -18.243 -12.897 28.531 1.00 79.38 449 VAL A C 1
ATOM 3222 O O . VAL A 1 449 ? -18.280 -12.583 29.719 1.00 79.38 449 VAL A O 1
ATOM 3225 N N . LYS A 1 450 ? -18.525 -14.138 28.137 1.00 84.62 450 LYS A N 1
ATOM 3226 C CA . LYS A 1 450 ? -18.879 -15.207 29.075 1.00 84.62 450 LYS A CA 1
ATOM 3227 C C . LYS A 1 450 ? -17.634 -15.848 29.669 1.00 84.62 450 LYS A C 1
ATOM 3229 O O . LYS A 1 450 ? -16.747 -16.298 28.943 1.00 84.62 450 LYS A O 1
ATOM 3234 N N . LEU A 1 451 ? -17.628 -15.959 30.992 1.00 83.81 451 LEU A N 1
ATOM 3235 C CA . LEU A 1 451 ? -16.573 -16.583 31.775 1.00 83.81 451 LEU A CA 1
ATOM 3236 C C . LEU A 1 451 ? -16.942 -18.045 32.056 1.00 83.81 451 LEU A C 1
ATOM 3238 O O . LEU A 1 451 ? -17.897 -18.347 32.774 1.00 83.81 451 LEU A O 1
ATOM 3242 N N . ASN A 1 452 ? -16.175 -18.964 31.481 1.00 84.44 452 ASN A N 1
ATOM 3243 C CA . ASN A 1 452 ? -16.330 -20.399 31.665 1.00 84.44 452 ASN A CA 1
ATOM 3244 C C . ASN A 1 452 ? -15.559 -20.833 32.916 1.00 84.44 452 ASN A C 1
ATOM 3246 O O . ASN A 1 452 ? -14.359 -21.098 32.867 1.00 84.44 452 ASN A O 1
ATOM 3250 N N . ILE A 1 453 ? -16.261 -20.897 34.048 1.00 82.56 453 ILE A N 1
ATOM 3251 C CA . ILE A 1 453 ? -15.682 -21.333 35.322 1.00 82.56 453 ILE A CA 1
ATOM 3252 C C . ILE A 1 453 ? -15.502 -22.861 35.307 1.00 82.56 453 ILE A C 1
ATOM 3254 O O . ILE A 1 453 ? -16.487 -23.581 35.111 1.00 82.56 453 ILE A O 1
ATOM 3258 N N . PRO A 1 454 ? -14.280 -23.388 35.515 1.00 81.62 454 PRO A N 1
ATOM 3259 C CA . PRO A 1 454 ? -14.055 -24.827 35.579 1.00 81.62 454 PRO A CA 1
ATOM 3260 C C . PRO A 1 454 ? -14.872 -25.493 36.691 1.00 81.62 454 PRO A C 1
ATOM 3262 O O . PRO A 1 454 ? -15.065 -24.933 37.772 1.00 81.62 454 PRO A O 1
ATOM 3265 N N . SER A 1 455 ? -15.301 -26.736 36.462 1.00 82.44 455 SER A N 1
ATOM 3266 C CA . SER A 1 455 ? -16.012 -27.521 37.476 1.00 82.44 455 SER A CA 1
ATOM 3267 C C . SER A 1 455 ? -15.187 -27.657 38.759 1.00 82.44 455 SER A C 1
ATOM 3269 O O . SER A 1 455 ? -13.995 -27.965 38.696 1.00 82.44 455 SER A O 1
ATOM 3271 N N . GLY A 1 456 ? -15.831 -27.503 39.918 1.00 82.31 456 GLY A N 1
ATOM 3272 C CA . GLY A 1 456 ? -15.155 -27.577 41.216 1.00 82.31 456 GLY A CA 1
ATOM 3273 C C . GLY A 1 456 ? -14.552 -26.251 41.684 1.00 82.31 456 GLY A C 1
ATOM 3274 O O . GLY A 1 456 ? -13.795 -26.260 42.652 1.00 82.31 456 GLY A O 1
ATOM 3275 N N . PHE A 1 457 ? -14.885 -25.130 41.036 1.00 83.25 457 PHE A N 1
ATOM 3276 C CA . PHE A 1 457 ? -14.487 -23.784 41.449 1.00 83.25 457 PHE A CA 1
ATOM 3277 C C . PHE A 1 457 ? -15.684 -22.817 41.498 1.00 83.25 457 PHE A C 1
ATOM 3279 O O . PHE A 1 457 ? -16.661 -22.996 40.774 1.00 83.25 457 PHE A O 1
ATOM 3286 N N . THR A 1 458 ? -15.595 -21.787 42.340 1.00 82.38 458 THR A N 1
ATOM 3287 C CA . THR A 1 458 ? -16.468 -20.603 42.365 1.00 82.38 458 THR A CA 1
ATOM 3288 C C . THR A 1 458 ? -15.683 -19.373 41.931 1.00 82.38 458 THR A C 1
ATOM 3290 O O . THR A 1 458 ? -14.478 -19.296 42.163 1.00 82.38 458 THR A O 1
ATOM 3293 N N . LEU A 1 459 ? -16.357 -18.408 41.302 1.00 79.44 459 LEU A N 1
ATOM 3294 C CA . LEU A 1 459 ? -15.758 -17.124 40.948 1.00 79.44 459 LEU A CA 1
ATOM 3295 C C . LEU A 1 459 ? -15.788 -16.188 42.161 1.00 79.44 459 LEU A C 1
ATOM 3297 O O . LEU A 1 459 ? -16.865 -15.813 42.620 1.00 79.44 459 LEU A O 1
ATOM 3301 N N . ASP A 1 460 ? -14.614 -15.791 42.643 1.00 73.69 460 ASP A N 1
ATOM 3302 C CA . ASP A 1 460 ? -14.472 -14.851 43.759 1.00 73.69 460 ASP A CA 1
ATOM 3303 C C . ASP A 1 460 ? -14.390 -13.398 43.273 1.00 73.69 460 ASP A C 1
ATOM 3305 O O . ASP A 1 460 ? -14.763 -12.473 43.994 1.00 73.69 460 ASP A O 1
ATOM 3309 N N . GLY A 1 461 ? -13.912 -13.185 42.042 1.00 68.38 461 GLY A N 1
ATOM 3310 C CA . GLY A 1 461 ? -13.807 -11.864 41.428 1.00 68.38 461 GLY A CA 1
ATOM 3311 C C . GLY A 1 461 ? -13.177 -11.885 40.035 1.00 68.38 461 GLY A C 1
ATOM 3312 O O . GLY A 1 461 ? -12.535 -12.861 39.644 1.00 68.38 461 GLY A O 1
ATOM 3313 N N . ALA A 1 462 ? -13.357 -10.790 39.294 1.00 68.94 462 ALA A N 1
ATOM 3314 C CA . ALA A 1 462 ? -12.723 -10.546 38.001 1.00 68.94 462 ALA A CA 1
ATOM 3315 C C . ALA A 1 462 ? -12.069 -9.156 37.977 1.00 68.94 462 ALA A C 1
ATOM 3317 O O . ALA A 1 462 ? -12.635 -8.186 38.491 1.00 68.94 462 ALA A O 1
ATOM 3318 N N . TYR A 1 463 ? -10.891 -9.069 37.366 1.00 65.88 463 TYR A N 1
ATOM 3319 C CA . TYR A 1 463 ? -10.033 -7.882 37.369 1.00 65.88 463 TYR A CA 1
ATOM 3320 C C . TYR A 1 463 ? -9.599 -7.517 35.953 1.00 65.88 463 TYR A C 1
ATOM 3322 O O . TYR A 1 463 ? -9.357 -8.422 35.151 1.00 65.88 463 TYR A O 1
ATOM 3330 N N . SER A 1 464 ? -9.461 -6.215 35.676 1.00 64.50 464 SER A N 1
ATOM 3331 C CA . SER A 1 464 ? -8.808 -5.711 34.462 1.00 64.50 464 SER A CA 1
ATOM 3332 C C . SER A 1 464 ? -7.403 -5.177 34.741 1.00 64.50 464 SER A C 1
ATOM 3334 O O . SER A 1 464 ? -7.062 -4.826 35.873 1.00 64.50 464 SER A O 1
ATOM 3336 N N . ASP A 1 465 ? -6.603 -5.075 33.683 1.00 57.09 465 ASP A N 1
ATOM 3337 C CA . ASP A 1 465 ? -5.334 -4.333 33.620 1.00 57.09 465 ASP A CA 1
ATOM 3338 C C . ASP A 1 465 ? -5.424 -2.884 34.142 1.00 57.09 465 ASP A C 1
ATOM 3340 O O . ASP A 1 465 ? -4.467 -2.393 34.740 1.00 57.09 465 ASP A O 1
ATOM 3344 N N . ALA A 1 466 ? -6.585 -2.229 34.030 1.00 51.62 466 ALA A N 1
ATOM 3345 C CA . ALA A 1 466 ? -6.855 -0.919 34.637 1.00 51.62 466 ALA A CA 1
ATOM 3346 C C . ALA A 1 466 ? -7.001 -0.932 36.181 1.00 51.62 466 ALA A C 1
ATOM 3348 O O . ALA A 1 466 ? -7.285 0.102 36.784 1.00 51.62 466 ALA A O 1
ATOM 3349 N N . GLY A 1 467 ? -6.813 -2.076 36.851 1.00 42.06 467 GLY A N 1
ATOM 3350 C CA . GLY A 1 467 ? -6.728 -2.166 38.315 1.00 42.06 467 GLY A CA 1
ATOM 3351 C C . GLY A 1 467 ? -8.062 -2.043 39.065 1.00 42.06 467 GLY A C 1
ATOM 3352 O O . GLY A 1 467 ? -8.064 -1.851 40.283 1.00 42.06 467 GLY A O 1
ATOM 3353 N N . HIS A 1 468 ? -9.197 -2.169 38.373 1.00 49.44 468 HIS A N 1
ATOM 3354 C CA . HIS A 1 468 ? -10.533 -2.064 38.964 1.00 49.44 468 HIS A CA 1
ATOM 3355 C C . HIS A 1 468 ? -11.296 -3.402 38.930 1.00 49.44 468 HIS A C 1
ATOM 3357 O O . HIS A 1 468 ? -11.128 -4.211 38.018 1.00 49.44 468 HIS A O 1
ATOM 3363 N N . ASN A 1 469 ? -12.161 -3.623 39.932 1.00 53.97 469 ASN A N 1
ATOM 3364 C CA . ASN A 1 469 ? -13.166 -4.692 39.906 1.00 53.97 469 ASN A CA 1
ATOM 3365 C C . ASN A 1 469 ? -14.111 -4.434 38.731 1.00 53.97 469 ASN A C 1
ATOM 3367 O O . ASN A 1 469 ? -14.765 -3.388 38.688 1.00 53.97 469 ASN A O 1
ATOM 3371 N N . ILE A 1 470 ? -14.202 -5.376 37.798 1.00 63.00 470 ILE A N 1
ATOM 3372 C CA . ILE A 1 470 ? -15.072 -5.213 36.636 1.00 63.00 470 ILE A CA 1
ATOM 3373 C C . ILE A 1 470 ? -16.489 -5.683 36.989 1.00 63.00 470 ILE A C 1
ATOM 3375 O O . ILE A 1 470 ? -16.678 -6.637 37.748 1.00 63.00 470 ILE A O 1
ATOM 3379 N N . ARG A 1 471 ? -17.511 -5.010 36.450 1.00 63.59 471 ARG A N 1
ATOM 3380 C CA . ARG A 1 471 ? -18.912 -5.377 36.675 1.00 63.59 471 ARG A CA 1
ATOM 3381 C C . ARG A 1 471 ? -19.206 -6.749 36.059 1.00 63.59 471 ARG A C 1
ATOM 3383 O O . ARG A 1 471 ? -19.239 -6.890 34.840 1.00 63.59 471 ARG A O 1
ATOM 3390 N N . LEU A 1 472 ? -19.485 -7.724 36.921 1.00 70.50 472 LEU A N 1
ATOM 3391 C CA . LEU A 1 472 ? -19.948 -9.055 36.545 1.00 70.50 472 LEU A CA 1
ATOM 3392 C C . LEU A 1 472 ? -21.477 -9.101 36.523 1.00 70.50 472 LEU A C 1
ATOM 3394 O O . LEU A 1 472 ? -22.144 -8.622 37.442 1.00 70.50 472 LEU A O 1
ATOM 3398 N N . LEU A 1 473 ? -22.029 -9.691 35.472 1.00 78.06 473 LEU A N 1
ATOM 3399 C CA . LEU A 1 473 ? -23.433 -10.062 35.368 1.00 78.06 473 LEU A CA 1
ATOM 3400 C C . LEU A 1 473 ? -23.545 -11.571 35.576 1.00 78.06 473 LEU A C 1
ATOM 3402 O O . LEU A 1 473 ? -22.700 -12.322 35.096 1.00 78.06 473 LEU A O 1
ATOM 3406 N N . GLN A 1 474 ? -24.582 -12.014 36.279 1.00 79.69 474 GLN A N 1
ATOM 3407 C CA . GLN A 1 474 ? -24.906 -13.430 36.407 1.00 79.69 474 GLN A CA 1
ATOM 3408 C C . GLN A 1 474 ? -26.258 -13.684 35.739 1.00 79.69 474 GLN A C 1
ATOM 3410 O O . GLN A 1 474 ? -27.205 -12.937 35.991 1.00 79.69 474 GLN A O 1
ATOM 3415 N N . ASP A 1 475 ? -26.338 -14.690 34.867 1.00 79.62 475 ASP A N 1
ATOM 3416 C CA . ASP A 1 475 ? -27.607 -15.108 34.263 1.00 79.62 475 ASP A CA 1
ATOM 3417 C C . ASP A 1 475 ? -28.415 -16.027 35.199 1.00 79.62 475 ASP A C 1
ATOM 3419 O O . ASP A 1 475 ? -27.937 -16.481 36.242 1.00 79.62 475 ASP A O 1
ATOM 3423 N N . GLU A 1 476 ? -29.660 -16.320 34.819 1.00 77.88 476 GLU A N 1
ATOM 3424 C CA . GLU A 1 476 ? -30.564 -17.200 35.577 1.00 77.88 476 GLU A CA 1
ATOM 3425 C C . GLU A 1 476 ? -30.059 -18.651 35.678 1.00 77.88 476 GLU A C 1
ATOM 3427 O O . GLU A 1 476 ? -30.496 -19.405 36.544 1.00 77.88 476 GLU A O 1
ATOM 3432 N N . SER A 1 477 ? -29.123 -19.048 34.809 1.00 76.50 477 SER A N 1
ATOM 3433 C CA . SER A 1 477 ? -28.473 -20.365 34.820 1.00 76.50 477 SER A CA 1
ATOM 3434 C C . SER A 1 477 ? -27.182 -20.381 35.651 1.00 76.50 477 SER A C 1
ATOM 3436 O O . SER A 1 477 ? -26.498 -21.404 35.702 1.00 76.50 477 SER A O 1
ATOM 3438 N N . GLY A 1 478 ? -26.837 -19.265 36.304 1.00 73.19 478 GLY A N 1
ATOM 3439 C CA . GLY A 1 478 ? -25.640 -19.109 37.126 1.00 73.19 478 GLY A CA 1
ATOM 3440 C C . GLY A 1 478 ? -24.357 -18.803 36.345 1.00 73.19 478 GLY A C 1
ATOM 3441 O O . GLY A 1 478 ? -23.287 -18.769 36.953 1.00 73.19 478 GLY A O 1
ATOM 3442 N N . GLY A 1 479 ? -24.438 -18.573 35.032 1.00 80.25 479 GLY A N 1
ATOM 3443 C CA . GLY A 1 479 ? -23.310 -18.199 34.182 1.00 80.25 479 GLY A CA 1
ATOM 3444 C C . GLY A 1 479 ? -22.860 -16.758 34.422 1.00 80.25 479 GLY A C 1
ATOM 3445 O O . GLY A 1 479 ? -23.694 -15.870 34.585 1.00 80.25 479 GLY A O 1
ATOM 3446 N N . TYR A 1 480 ? -21.546 -16.522 34.426 1.00 81.69 480 TYR A N 1
ATOM 3447 C CA . TYR A 1 480 ? -20.958 -15.199 34.647 1.00 81.69 480 TYR A CA 1
ATOM 3448 C C . TYR A 1 480 ? -20.571 -14.531 33.326 1.00 81.69 480 TYR A C 1
ATOM 3450 O O . TYR A 1 480 ? -19.945 -15.157 32.469 1.00 81.69 480 TYR A O 1
ATOM 3458 N N . TYR A 1 481 ? -20.899 -13.249 33.191 1.00 81.25 481 TYR A N 1
ATOM 3459 C CA . TYR A 1 481 ? -20.594 -12.422 32.030 1.00 81.25 481 TYR A CA 1
ATOM 3460 C C . TYR A 1 481 ? -19.911 -11.137 32.465 1.00 81.25 481 TYR A C 1
ATOM 3462 O O . TYR A 1 481 ? -20.246 -10.537 33.486 1.00 81.25 481 TYR A O 1
ATOM 3470 N N . LEU A 1 482 ? -18.973 -10.702 31.647 1.00 76.62 482 LEU A N 1
ATOM 3471 C CA . LEU A 1 482 ? -18.254 -9.459 31.778 1.00 76.62 482 LEU A CA 1
ATOM 3472 C C . LEU A 1 482 ? -18.701 -8.519 30.670 1.00 76.62 482 LEU A C 1
ATOM 3474 O O . LEU A 1 482 ? -18.715 -8.923 29.515 1.00 76.62 482 LEU A O 1
ATOM 3478 N N . VAL A 1 483 ? -19.033 -7.278 31.002 1.00 73.81 483 VAL A N 1
ATOM 3479 C CA . VAL A 1 483 ? -19.288 -6.262 29.978 1.00 73.81 483 VAL A CA 1
ATOM 3480 C C . VAL A 1 483 ? -18.027 -5.434 29.794 1.00 73.81 483 VAL A C 1
ATOM 3482 O O . VAL A 1 483 ? -17.583 -4.789 30.746 1.00 73.81 483 VAL A O 1
ATOM 3485 N N . VAL A 1 484 ? -17.454 -5.477 28.594 1.00 70.31 484 VAL A N 1
ATOM 3486 C CA . VAL A 1 484 ? -16.288 -4.672 28.215 1.00 70.31 484 VAL A CA 1
ATOM 3487 C C . VAL A 1 484 ? -16.668 -3.692 27.105 1.00 70.31 484 VAL A C 1
ATOM 3489 O O . VAL A 1 484 ? -17.474 -4.053 26.242 1.00 70.31 484 VAL A O 1
ATOM 3492 N N . PRO A 1 485 ? -16.124 -2.463 27.114 1.00 66.12 485 PRO A N 1
ATOM 3493 C CA . PRO A 1 485 ? -16.246 -1.581 25.963 1.00 66.12 485 PRO A CA 1
ATOM 3494 C C . PRO A 1 485 ? -15.527 -2.201 24.758 1.00 66.12 485 PRO A C 1
ATOM 3496 O O . PRO A 1 485 ? -14.492 -2.855 24.910 1.00 66.12 485 PRO A O 1
ATOM 3499 N N . SER A 1 486 ? -16.070 -1.992 23.565 1.00 67.00 486 SER A N 1
ATOM 3500 C CA . SER A 1 486 ? -15.382 -2.231 22.295 1.00 67.00 486 SER A CA 1
ATOM 3501 C C . SER A 1 486 ? -14.125 -1.357 22.167 1.00 67.00 486 SER A C 1
ATOM 3503 O O . SER A 1 486 ? -14.096 -0.221 22.635 1.00 67.00 486 SER A O 1
ATOM 3505 N N . GLY A 1 487 ? -13.075 -1.870 21.521 1.00 54.50 487 GLY A N 1
ATOM 3506 C CA . GLY A 1 487 ? -11.963 -1.035 21.035 1.00 54.50 487 GLY A CA 1
ATOM 3507 C C . GLY A 1 487 ? -10.821 -0.698 21.975 1.00 54.50 487 GLY A C 1
ATOM 3508 O O . GLY A 1 487 ? -9.917 0.047 21.604 1.00 54.50 487 GLY A O 1
ATOM 3509 N N . GLY A 1 488 ? -10.792 -1.302 23.157 1.00 55.84 488 GLY A N 1
ATOM 3510 C CA . GLY A 1 488 ? -9.602 -1.346 23.997 1.00 55.84 488 GLY A CA 1
ATOM 3511 C C . GLY A 1 488 ? -9.257 -2.794 24.295 1.00 55.84 488 GLY A C 1
ATOM 3512 O O . GLY A 1 488 ? -10.129 -3.560 24.695 1.00 55.84 488 GLY A O 1
ATOM 3513 N N . GLY A 1 489 ? -7.998 -3.195 24.114 1.00 53.84 489 GLY A N 1
ATOM 3514 C CA . GLY A 1 489 ? -7.528 -4.486 24.614 1.00 53.84 489 GLY A CA 1
ATOM 3515 C C . GLY A 1 489 ? -7.738 -4.549 26.128 1.00 53.84 489 GLY A C 1
ATOM 3516 O O . GLY A 1 489 ? -7.004 -3.901 26.864 1.00 53.84 489 GLY A O 1
ATOM 3517 N N . VAL A 1 490 ? -8.758 -5.283 26.580 1.00 59.59 490 VAL A N 1
ATOM 3518 C CA . VAL A 1 490 ? -9.037 -5.496 28.004 1.00 59.59 490 VAL A CA 1
ATOM 3519 C C . VAL A 1 490 ? -8.485 -6.854 28.397 1.00 59.59 490 VAL A C 1
ATOM 3521 O O . VAL A 1 490 ? -9.022 -7.895 28.015 1.00 59.59 490 VAL A O 1
ATOM 3524 N N . THR A 1 491 ? -7.431 -6.856 29.204 1.00 63.66 491 THR A N 1
ATOM 3525 C CA . THR A 1 491 ? -6.949 -8.093 29.820 1.00 63.66 491 THR A CA 1
ATOM 3526 C C . THR A 1 491 ? -7.823 -8.427 31.019 1.00 63.66 491 THR A C 1
ATOM 3528 O O . THR A 1 491 ? -7.957 -7.610 31.925 1.00 63.66 491 THR A O 1
ATOM 3531 N N . VAL A 1 492 ? -8.388 -9.636 31.067 1.00 65.38 492 VAL A N 1
ATOM 3532 C CA . VAL A 1 492 ? -9.248 -10.087 32.173 1.00 65.38 492 VAL A CA 1
ATOM 3533 C C . VAL A 1 492 ? -8.554 -11.188 32.963 1.00 65.38 492 VAL A C 1
ATOM 3535 O O . VAL A 1 492 ? -8.135 -12.197 32.403 1.00 65.38 492 VAL A O 1
ATOM 3538 N N . SER A 1 493 ? -8.476 -11.023 34.281 1.00 67.38 493 SER A N 1
ATOM 3539 C CA . SER A 1 493 ? -8.009 -12.054 35.214 1.00 67.38 493 SER A CA 1
ATOM 3540 C C . SER A 1 493 ? -9.139 -12.506 36.136 1.00 67.38 493 SER A C 1
ATOM 3542 O O . SER A 1 493 ? -9.914 -11.679 36.615 1.00 67.38 493 SER A O 1
ATOM 3544 N N . LEU A 1 494 ? -9.218 -13.811 36.416 1.00 73.75 494 LEU A N 1
ATOM 3545 C CA . LEU A 1 494 ? -10.231 -14.411 37.294 1.00 73.75 494 LEU A CA 1
ATOM 3546 C C . LEU A 1 494 ? -9.600 -14.895 38.603 1.00 73.75 494 LEU A C 1
ATOM 3548 O O . LEU A 1 494 ? -8.598 -15.607 38.584 1.00 73.75 494 LEU A O 1
ATOM 3552 N N . ALA A 1 495 ? -10.219 -14.559 39.732 1.00 73.50 495 ALA A N 1
ATOM 3553 C CA . ALA A 1 495 ? -9.933 -15.179 41.021 1.00 73.50 495 ALA A CA 1
ATOM 3554 C C . ALA A 1 495 ? -10.953 -16.289 41.283 1.00 73.50 495 ALA A C 1
ATOM 3556 O O . ALA A 1 495 ? -12.158 -16.037 41.283 1.00 73.50 495 ALA A O 1
ATOM 3557 N N . LEU A 1 496 ? -10.466 -17.514 41.486 1.00 80.38 496 LEU A N 1
ATOM 3558 C CA . LEU A 1 496 ? -11.296 -18.698 41.690 1.00 80.38 496 LEU A CA 1
ATOM 3559 C C . LEU A 1 496 ? -11.008 -19.344 43.047 1.00 80.38 496 LEU A C 1
ATOM 3561 O O . LEU A 1 496 ? -9.848 -19.627 43.358 1.00 80.38 496 LEU A O 1
ATOM 3565 N N . SER A 1 497 ? -12.058 -19.686 43.791 1.00 81.12 497 SER A N 1
ATOM 3566 C CA . SER A 1 497 ? -11.965 -20.549 44.972 1.00 81.12 497 SER A CA 1
ATOM 3567 C C . SER A 1 497 ? -12.355 -21.973 44.625 1.00 81.12 497 SER A C 1
ATOM 3569 O O . SER A 1 497 ? -13.327 -22.210 43.915 1.00 81.12 497 SER A O 1
ATOM 3571 N N . ARG A 1 498 ? -11.611 -22.955 45.137 1.00 84.12 498 ARG A N 1
ATOM 3572 C CA . ARG A 1 498 ? -11.959 -24.368 44.960 1.00 84.12 498 ARG A CA 1
ATOM 3573 C C . ARG A 1 498 ? -13.169 -24.703 45.830 1.00 84.12 498 ARG A C 1
ATOM 3575 O O . ARG A 1 498 ? -13.141 -24.477 47.038 1.00 84.12 498 ARG A O 1
ATOM 3582 N N . ILE A 1 499 ? -14.197 -25.292 45.226 1.00 82.69 499 ILE A N 1
ATOM 3583 C CA . ILE A 1 499 ? -15.317 -25.885 45.955 1.00 82.69 499 ILE A CA 1
ATOM 3584 C C . ILE A 1 499 ? -14.733 -27.021 46.804 1.00 82.69 499 ILE A C 1
ATOM 3586 O O . ILE A 1 499 ? -14.070 -27.902 46.241 1.00 82.69 499 ILE A O 1
ATOM 3590 N N . PRO A 1 500 ? -14.922 -27.010 48.136 1.00 74.81 500 PRO A N 1
ATOM 3591 C CA . PRO A 1 500 ? -14.449 -28.083 48.994 1.00 74.81 500 PRO A CA 1
ATOM 3592 C C . PRO A 1 500 ? -14.986 -29.414 48.472 1.00 74.81 500 PRO A C 1
ATOM 3594 O O . PRO A 1 500 ? -16.194 -29.606 48.358 1.00 74.81 500 PRO A O 1
ATOM 3597 N N . SER A 1 501 ? -14.085 -30.315 48.089 1.00 58.59 501 SER A N 1
ATOM 3598 C CA . SER A 1 501 ? -14.468 -31.684 47.786 1.00 58.59 501 SER A CA 1
ATOM 3599 C C . SER A 1 501 ? -14.671 -32.390 49.117 1.00 58.59 501 SER A C 1
ATOM 3601 O O . SER A 1 501 ? -13.686 -32.642 49.811 1.00 58.59 501 SER A O 1
ATOM 3603 N N . ASP A 1 502 ? -15.919 -32.710 49.451 1.00 53.19 502 ASP A N 1
ATOM 3604 C CA . ASP A 1 502 ? -16.252 -33.691 50.485 1.00 53.19 502 ASP A CA 1
ATOM 3605 C C . ASP A 1 502 ? -15.780 -35.076 50.003 1.00 53.19 502 ASP A C 1
ATOM 3607 O O . ASP A 1 502 ? -16.555 -35.930 49.579 1.00 53.19 502 ASP A O 1
ATOM 3611 N N . SER A 1 503 ? -14.465 -35.285 49.977 1.00 44.59 503 SER A N 1
ATOM 3612 C CA . SER A 1 503 ? -13.881 -36.617 50.027 1.00 44.59 503 SER A CA 1
ATOM 3613 C C . SER A 1 503 ? -13.665 -36.924 51.498 1.00 44.59 503 SER A C 1
ATOM 3615 O O . SER A 1 503 ? -12.566 -36.755 52.029 1.00 44.59 503 SER A O 1
ATOM 3617 N N . ASP A 1 504 ? -14.758 -37.307 52.151 1.00 42.47 504 ASP A N 1
ATOM 3618 C CA . ASP A 1 504 ? -14.705 -38.020 53.415 1.00 42.47 504 ASP A CA 1
ATOM 3619 C C . ASP A 1 504 ? -13.969 -39.341 53.160 1.00 42.47 504 ASP A C 1
ATOM 3621 O O . ASP A 1 504 ? -14.540 -40.324 52.676 1.00 42.47 504 ASP A O 1
ATOM 3625 N N . ASP A 1 505 ? -12.674 -39.351 53.477 1.00 43.94 505 ASP A N 1
ATOM 3626 C CA . ASP A 1 505 ? -12.002 -40.572 53.894 1.00 43.94 505 ASP A CA 1
ATOM 3627 C C . ASP A 1 505 ? -12.729 -41.050 55.153 1.00 43.94 505 ASP A C 1
ATOM 3629 O O . ASP A 1 505 ? -12.535 -40.551 56.263 1.00 43.94 505 ASP A O 1
ATOM 3633 N N . ASN A 1 506 ? -13.640 -41.996 54.931 1.00 48.47 506 ASN A N 1
ATOM 3634 C CA . ASN A 1 506 ? -14.212 -42.834 55.965 1.00 48.47 506 ASN A CA 1
ATOM 3635 C C . ASN A 1 506 ? -13.067 -43.541 56.691 1.00 48.47 506 ASN A C 1
ATOM 3637 O O . ASN A 1 506 ? -12.532 -44.520 56.175 1.00 48.47 506 ASN A O 1
ATOM 3641 N N . ASP A 1 507 ? -12.757 -43.099 57.906 1.00 43.03 507 ASP A N 1
ATOM 3642 C CA . ASP A 1 507 ? -12.289 -44.027 58.921 1.00 43.03 507 ASP A CA 1
ATOM 3643 C C . ASP A 1 507 ? -12.910 -43.728 60.286 1.00 43.03 507 ASP A C 1
ATOM 3645 O O . ASP A 1 507 ? -13.059 -42.597 60.750 1.00 43.03 507 ASP A O 1
ATOM 3649 N N . ASP A 1 508 ? -13.355 -44.830 60.861 1.00 45.88 508 ASP A N 1
ATOM 3650 C CA . ASP A 1 508 ? -14.430 -45.009 61.815 1.00 45.88 508 ASP A CA 1
ATOM 3651 C C . ASP A 1 508 ? -13.901 -44.973 63.258 1.00 45.88 508 ASP A C 1
ATOM 3653 O O . ASP A 1 508 ? -13.019 -45.750 63.615 1.00 45.88 508 ASP A O 1
ATOM 3657 N N . SER A 1 509 ? -14.453 -44.101 64.109 1.00 41.31 509 SER A N 1
ATOM 3658 C CA . SER A 1 509 ? -14.766 -44.426 65.512 1.00 41.31 509 SER A CA 1
ATOM 3659 C C . SER A 1 509 ? -15.511 -43.258 66.158 1.00 41.31 509 SER A C 1
ATOM 3661 O O . SER A 1 509 ? -15.005 -42.137 66.229 1.00 41.31 509 SER A O 1
ATOM 3663 N N . GLY A 1 510 ? -16.743 -43.524 66.584 1.00 39.09 510 GLY A N 1
ATOM 3664 C CA . GLY A 1 510 ? -17.727 -42.507 66.924 1.00 39.09 510 GLY A CA 1
ATOM 3665 C C . GLY A 1 510 ? -17.613 -41.881 68.309 1.00 39.09 510 GLY A C 1
ATOM 3666 O O . GLY A 1 510 ? -16.902 -42.360 69.180 1.00 39.09 510 GLY A O 1
ATOM 3667 N N . ASP A 1 511 ? -18.397 -40.825 68.511 1.00 35.81 511 ASP A N 1
ATOM 3668 C CA . ASP A 1 511 ? -19.477 -40.793 69.500 1.00 35.81 511 ASP A CA 1
ATOM 3669 C C . ASP A 1 511 ? -20.352 -39.550 69.238 1.00 35.81 511 ASP A C 1
ATOM 3671 O O . ASP A 1 511 ? -19.918 -38.540 68.690 1.00 35.81 511 ASP A O 1
ATOM 3675 N N . SER A 1 512 ? -21.621 -39.679 69.595 1.00 43.53 512 SER A N 1
ATOM 3676 C CA . SER A 1 512 ? -22.770 -38.808 69.354 1.00 43.53 512 SER A CA 1
ATOM 3677 C C . SER A 1 512 ? -22.548 -37.281 69.358 1.00 43.53 512 SER A C 1
ATOM 3679 O O . SER A 1 512 ? -22.026 -36.707 70.315 1.00 43.53 512 SER A O 1
ATOM 3681 N N . LYS A 1 513 ? -23.123 -36.601 68.346 1.00 35.81 513 LYS A N 1
ATOM 3682 C CA . LYS A 1 513 ? -24.145 -35.535 68.504 1.00 35.81 513 LYS A CA 1
ATOM 3683 C C . LYS A 1 513 ? -24.586 -34.933 67.159 1.00 35.81 513 LYS A C 1
ATOM 3685 O O . LYS A 1 513 ? -23.836 -34.239 66.490 1.00 35.81 513 LYS A O 1
ATOM 3690 N N . ASN A 1 514 ? -25.853 -35.195 66.844 1.00 44.69 514 ASN A N 1
ATOM 3691 C CA . ASN A 1 514 ? -26.819 -34.384 66.096 1.00 44.69 514 ASN A CA 1
ATOM 3692 C C . ASN A 1 514 ? -26.284 -33.090 65.429 1.00 44.69 514 ASN A C 1
ATOM 3694 O O . ASN A 1 514 ? -26.115 -32.072 66.101 1.00 44.69 514 ASN A O 1
ATOM 3698 N N . SER A 1 515 ? -26.110 -33.101 64.105 1.00 31.73 515 SER A N 1
ATOM 3699 C CA . SER A 1 515 ? -25.833 -31.906 63.298 1.00 31.73 515 SER A CA 1
ATOM 3700 C C . SER A 1 515 ? -26.719 -31.875 62.050 1.00 31.73 515 SER A C 1
ATOM 3702 O O . SER A 1 515 ? -26.373 -32.349 60.974 1.00 31.73 515 SER A O 1
ATOM 3704 N N . ASN A 1 516 ? -27.877 -31.236 62.191 1.00 35.38 516 ASN A N 1
ATOM 3705 C CA . ASN A 1 516 ? -28.573 -30.640 61.059 1.00 35.38 516 ASN A CA 1
ATOM 3706 C C . ASN A 1 516 ? -27.795 -29.353 60.710 1.00 35.38 516 ASN A C 1
ATOM 3708 O O . ASN A 1 516 ? -28.014 -28.307 61.321 1.00 35.38 516 ASN A O 1
ATOM 3712 N N . LYS A 1 517 ? -26.793 -29.443 59.825 1.00 30.95 517 LYS A N 1
ATOM 3713 C CA . LYS A 1 517 ? -26.019 -28.283 59.347 1.00 30.95 517 LYS A CA 1
ATOM 3714 C C . LYS A 1 517 ? -26.792 -27.580 58.230 1.00 30.95 517 LYS A C 1
ATOM 3716 O O . LYS A 1 517 ? -26.556 -27.786 57.047 1.00 30.95 517 LYS A O 1
ATOM 3721 N N . THR A 1 518 ? -27.717 -26.721 58.635 1.00 29.81 518 THR A N 1
ATOM 3722 C CA . THR A 1 518 ? -28.163 -25.584 57.827 1.00 29.81 518 THR A CA 1
ATOM 3723 C C . THR A 1 518 ? -27.038 -24.546 57.838 1.00 29.81 518 THR A C 1
ATOM 3725 O O . THR A 1 518 ? -26.593 -24.134 58.911 1.00 29.81 518 THR A O 1
ATOM 3728 N N . TYR A 1 519 ? -26.546 -24.139 56.667 1.00 28.53 519 TYR A N 1
ATOM 3729 C CA . TYR A 1 519 ? -25.594 -23.035 56.531 1.00 28.53 519 TYR A CA 1
ATOM 3730 C C . TYR A 1 519 ? -26.274 -21.717 56.935 1.00 28.53 519 TYR A C 1
ATOM 3732 O O . TYR A 1 519 ? -26.915 -21.064 56.124 1.00 28.53 519 TYR A O 1
ATOM 3740 N N . ASN A 1 520 ? -26.130 -21.332 58.202 1.00 31.73 520 ASN A N 1
ATOM 3741 C CA . ASN A 1 520 ? -26.373 -19.982 58.703 1.00 31.73 520 ASN A CA 1
ATOM 3742 C C . ASN A 1 520 ? -25.131 -19.568 59.491 1.00 31.73 520 ASN A C 1
ATOM 3744 O O . ASN A 1 520 ? -24.965 -19.970 60.640 1.00 31.73 520 ASN A O 1
ATOM 3748 N N . ASN A 1 521 ? -24.242 -18.786 58.880 1.00 30.86 521 ASN A N 1
ATOM 3749 C CA . ASN A 1 521 ? -23.127 -18.179 59.602 1.00 30.86 521 ASN A CA 1
ATOM 3750 C C . ASN A 1 521 ? -22.895 -16.732 59.132 1.00 30.86 521 ASN A C 1
ATOM 3752 O O . ASN A 1 521 ? -21.919 -16.420 58.465 1.00 30.86 521 ASN A O 1
ATOM 3756 N N . TYR A 1 522 ? -23.828 -15.857 59.516 1.00 33.34 522 TYR A N 1
ATOM 3757 C CA . TYR A 1 522 ? -23.691 -14.392 59.547 1.00 33.34 522 TYR A CA 1
ATOM 3758 C C . TYR A 1 522 ? -24.004 -13.880 60.969 1.00 33.34 522 TYR A C 1
ATOM 3760 O O . TYR A 1 522 ? -24.857 -13.023 61.171 1.00 33.34 522 TYR A O 1
ATOM 3768 N N . GLN A 1 523 ? -23.372 -14.455 61.997 1.00 33.16 523 GLN A N 1
ATOM 3769 C CA . GLN A 1 523 ? -23.682 -14.145 63.407 1.00 33.16 523 GLN A CA 1
ATOM 3770 C C . GLN A 1 523 ? -22.505 -13.585 64.222 1.00 33.16 523 GLN A C 1
ATOM 3772 O O . GLN A 1 523 ? -22.617 -13.478 65.433 1.00 33.16 523 GLN A O 1
ATOM 3777 N N . ASN A 1 524 ? -21.406 -13.151 63.597 1.00 36.88 524 ASN A N 1
ATOM 3778 C CA . ASN A 1 524 ? -20.296 -12.505 64.317 1.00 36.88 524 ASN A CA 1
ATOM 3779 C C . ASN A 1 524 ? -19.811 -11.217 63.632 1.00 36.88 524 ASN A C 1
ATOM 3781 O O . ASN A 1 524 ? -18.626 -11.054 63.353 1.00 36.88 524 ASN A O 1
ATOM 3785 N N . VAL A 1 525 ? -20.729 -10.283 63.371 1.00 38.25 525 VAL A N 1
ATOM 3786 C CA . VAL A 1 525 ? -20.360 -8.873 63.157 1.00 38.25 525 VAL A CA 1
ATOM 3787 C C . VAL A 1 525 ? -20.413 -8.188 64.528 1.00 38.25 525 VAL A C 1
ATOM 3789 O O . VAL A 1 525 ? -21.442 -8.310 65.196 1.00 38.25 525 VAL A O 1
ATOM 3792 N N . PRO A 1 526 ? -19.351 -7.507 64.999 1.00 36.69 526 PRO A N 1
ATOM 3793 C CA . PRO A 1 526 ? -19.380 -6.844 66.299 1.00 36.69 526 PRO A CA 1
ATOM 3794 C C . PRO A 1 526 ? -20.493 -5.786 66.338 1.00 36.69 526 PRO A C 1
ATOM 3796 O O . PRO A 1 526 ? -20.584 -4.936 65.453 1.00 36.69 526 PRO A O 1
ATOM 3799 N N . SER A 1 527 ? -21.350 -5.831 67.357 1.00 39.44 527 SER A N 1
ATOM 3800 C CA . SER A 1 527 ? -22.355 -4.797 67.611 1.00 39.44 527 SER A CA 1
ATOM 3801 C C . SER A 1 527 ? -21.704 -3.610 68.322 1.00 39.44 527 SER A C 1
ATOM 3803 O O . SER A 1 527 ? -21.021 -3.798 69.331 1.00 39.44 527 SER A O 1
ATOM 3805 N N . LEU A 1 528 ? -21.925 -2.393 67.825 1.00 37.22 528 LEU A N 1
ATOM 3806 C CA . LEU A 1 528 ? -21.557 -1.172 68.546 1.00 37.22 528 LEU A CA 1
ATOM 3807 C C . LEU A 1 528 ? -22.445 -1.056 69.795 1.00 37.22 528 LEU A C 1
ATOM 3809 O O . LEU A 1 528 ? -23.661 -1.202 69.692 1.00 37.22 528 LEU A O 1
ATOM 3813 N N . SER A 1 529 ? -21.851 -0.832 70.972 1.00 40.62 529 SER A N 1
ATOM 3814 C CA . SER A 1 529 ? -22.619 -0.552 72.193 1.00 40.62 529 SER A CA 1
ATOM 3815 C C . SER A 1 529 ? -23.242 0.843 72.119 1.00 40.62 529 SER A C 1
ATOM 3817 O O . SER A 1 529 ? -22.712 1.710 71.419 1.00 40.62 529 SER A O 1
ATOM 3819 N N . ASP A 1 530 ? -24.324 1.080 72.867 1.00 40.62 530 ASP A N 1
ATOM 3820 C CA . ASP A 1 530 ? -25.057 2.360 72.896 1.00 40.62 530 ASP A CA 1
ATOM 3821 C C . ASP A 1 530 ? -24.152 3.584 73.151 1.00 40.62 530 ASP A C 1
ATOM 3823 O O . ASP A 1 530 ? -24.418 4.672 72.646 1.00 40.62 530 ASP A O 1
ATOM 3827 N N . ASP A 1 531 ? -23.017 3.398 73.830 1.00 41.88 531 ASP A N 1
ATOM 3828 C CA . ASP A 1 531 ? -22.019 4.447 74.094 1.00 41.88 531 ASP A CA 1
ATOM 3829 C C . ASP A 1 531 ? -21.261 4.932 72.836 1.00 41.88 531 ASP A C 1
ATOM 3831 O O . ASP A 1 531 ? -20.578 5.957 72.872 1.00 41.88 531 ASP A O 1
ATOM 3835 N N . SER A 1 532 ? -21.381 4.220 71.710 1.00 38.09 532 SER A N 1
ATOM 3836 C CA . SER A 1 532 ? -20.782 4.574 70.407 1.00 38.09 532 SER A CA 1
ATOM 3837 C C . SER A 1 532 ? -21.606 5.618 69.640 1.00 38.09 532 SER A C 1
ATOM 3839 O O . SER A 1 532 ? -21.185 6.096 68.579 1.00 38.09 532 SER A O 1
ATOM 3841 N N . PHE A 1 533 ? -22.785 5.956 70.172 1.00 39.19 533 PHE A N 1
ATOM 3842 C CA . PHE A 1 533 ? -23.759 6.862 69.585 1.00 39.19 533 PHE A CA 1
ATOM 3843 C C . PHE A 1 533 ? -23.892 8.102 70.465 1.00 39.19 533 PHE A C 1
ATOM 3845 O O . PHE A 1 533 ? -24.444 8.054 71.561 1.00 39.19 533 PHE A O 1
ATOM 3852 N N . ASN A 1 534 ? -23.411 9.246 69.974 1.00 37.06 534 ASN A N 1
ATOM 3853 C CA . ASN A 1 534 ? -23.647 10.522 70.643 1.00 37.06 534 ASN A CA 1
ATOM 3854 C C . ASN A 1 534 ? -24.654 11.346 69.838 1.00 37.06 534 ASN A C 1
ATOM 3856 O O . ASN A 1 534 ? -24.428 11.662 68.663 1.00 37.06 534 ASN A O 1
ATOM 3860 N N . PHE A 1 535 ? -25.779 11.670 70.475 1.00 35.56 535 PHE A N 1
ATOM 3861 C CA . PHE A 1 535 ? -26.890 12.381 69.859 1.00 35.56 535 PHE A CA 1
ATOM 3862 C C . PHE A 1 535 ? -27.036 13.778 70.462 1.00 35.56 535 PHE A C 1
ATOM 3864 O O . PHE A 1 535 ? -27.472 13.942 71.602 1.00 35.56 535 PHE A O 1
ATOM 3871 N N . ASN A 1 536 ? -26.702 14.798 69.669 1.00 37.44 536 ASN A N 1
ATOM 3872 C CA . ASN A 1 536 ? -26.949 16.188 70.033 1.00 37.44 536 ASN A CA 1
ATOM 3873 C C . ASN A 1 536 ? -28.296 16.641 69.452 1.00 37.44 536 ASN A C 1
ATOM 3875 O O . ASN A 1 536 ? -28.410 16.962 68.266 1.00 37.44 536 ASN A O 1
ATOM 3879 N N . GLN A 1 537 ? -29.312 16.687 70.315 1.00 29.67 537 GLN A N 1
ATOM 3880 C CA . GLN A 1 537 ? -30.691 17.040 69.957 1.00 29.67 537 GLN A CA 1
ATOM 3881 C C . GLN A 1 537 ? -30.841 18.442 69.354 1.00 29.67 537 GLN A C 1
ATOM 3883 O O . GLN A 1 537 ? -31.774 18.671 68.590 1.00 29.67 537 GLN A O 1
ATOM 3888 N N . ASN A 1 538 ? -29.923 19.366 69.646 1.00 29.86 538 ASN A N 1
ATOM 3889 C CA . ASN A 1 538 ? -30.023 20.747 69.171 1.00 29.86 538 ASN A CA 1
ATOM 3890 C C . ASN A 1 538 ? -29.495 20.939 67.740 1.00 29.86 538 ASN A C 1
ATOM 3892 O O . ASN A 1 538 ? -29.775 21.963 67.126 1.00 29.86 538 ASN A O 1
ATOM 3896 N N . GLU A 1 539 ? -28.749 19.970 67.200 1.00 34.66 539 GLU A N 1
ATOM 3897 C CA . GLU A 1 539 ? -28.100 20.074 65.883 1.00 34.66 539 GLU A CA 1
ATOM 3898 C C . GLU A 1 539 ? -28.653 19.079 64.852 1.00 34.66 539 GLU A C 1
ATOM 3900 O O . GLU A 1 539 ? -28.247 19.109 63.692 1.00 34.66 539 GLU A O 1
ATOM 3905 N N . GLY A 1 540 ? -29.558 18.177 65.253 1.00 31.88 540 GLY A N 1
ATOM 3906 C CA . GLY A 1 540 ? -30.095 17.136 64.366 1.00 31.88 540 GLY A CA 1
ATOM 3907 C C . GLY A 1 540 ? -29.026 16.172 63.835 1.00 31.88 540 GLY A C 1
ATOM 3908 O O . GLY A 1 540 ? -29.221 15.539 62.799 1.00 31.88 540 GLY A O 1
ATOM 3909 N N . LYS A 1 541 ? -27.883 16.077 64.523 1.00 33.72 541 LYS A N 1
ATOM 3910 C CA . LYS A 1 541 ? -26.692 15.359 64.069 1.00 33.72 541 LYS A CA 1
ATOM 3911 C C . LYS A 1 541 ? -26.475 14.102 64.907 1.00 33.72 541 LYS A C 1
ATOM 3913 O O . LYS A 1 541 ? -26.273 14.178 66.119 1.00 33.72 541 LYS A O 1
ATOM 3918 N N . LEU A 1 542 ? -26.485 12.948 64.244 1.00 37.81 542 LEU A N 1
ATOM 3919 C CA . LEU A 1 542 ? -26.045 11.678 64.814 1.00 37.81 542 LEU A CA 1
ATOM 3920 C C . LEU A 1 542 ? -24.563 11.487 64.480 1.00 37.81 542 LEU A C 1
ATOM 3922 O O . LEU A 1 542 ? -24.192 11.492 63.308 1.00 37.81 542 LEU A O 1
ATOM 3926 N N . THR A 1 543 ? -23.718 11.339 65.500 1.00 39.00 543 THR A N 1
ATOM 3927 C CA . THR A 1 543 ? -22.293 11.036 65.313 1.00 39.00 543 THR A CA 1
ATOM 3928 C C . THR A 1 543 ? -22.037 9.600 65.750 1.00 39.00 543 THR A C 1
ATOM 3930 O O . THR A 1 543 ? -22.299 9.258 66.902 1.00 39.00 543 THR A O 1
ATOM 3933 N N . ILE A 1 544 ? -21.535 8.777 64.828 1.00 43.16 544 ILE A N 1
ATOM 3934 C CA . ILE A 1 544 ? -21.179 7.375 65.071 1.00 43.16 544 ILE A CA 1
ATOM 3935 C C . ILE A 1 544 ? -19.654 7.280 65.054 1.00 43.16 544 ILE A C 1
ATOM 3937 O O . ILE A 1 544 ? -19.026 7.598 64.043 1.00 43.16 544 ILE A O 1
ATOM 3941 N N . GLN A 1 545 ? -19.047 6.868 66.169 1.00 38.75 545 GLN A N 1
ATOM 3942 C CA . GLN A 1 545 ? -17.610 6.592 66.217 1.00 38.75 545 GLN A CA 1
ATOM 3943 C C . GLN A 1 545 ? -17.354 5.139 65.818 1.00 38.75 545 GLN A C 1
ATOM 3945 O O . GLN A 1 545 ? -17.601 4.218 66.591 1.00 38.75 545 GLN A O 1
ATOM 3950 N N . VAL A 1 546 ? -16.846 4.940 64.600 1.00 42.78 546 VAL A N 1
ATOM 3951 C CA . VAL A 1 546 ? -16.455 3.616 64.103 1.00 42.78 546 VAL A CA 1
ATOM 3952 C C . VAL A 1 546 ? -15.005 3.332 64.522 1.00 42.78 546 VAL A C 1
ATOM 3954 O O . VAL A 1 546 ? -14.114 4.122 64.191 1.00 42.78 546 VAL A O 1
ATOM 3957 N N . PRO A 1 547 ? -14.725 2.231 65.245 1.00 38.44 547 PRO A N 1
ATOM 3958 C CA . PRO A 1 547 ? -13.362 1.854 65.597 1.00 38.44 547 PRO A CA 1
ATOM 3959 C C . PRO A 1 547 ? -12.490 1.641 64.355 1.00 38.44 547 PRO A C 1
ATOM 3961 O O . PRO A 1 547 ? -12.924 1.081 63.346 1.00 38.44 547 PRO A O 1
ATOM 3964 N N . LYS A 1 548 ? -11.221 2.050 64.441 1.00 34.75 548 LYS A N 1
ATOM 3965 C CA . LYS A 1 548 ? -10.250 1.869 63.357 1.00 34.75 548 LYS A CA 1
ATOM 3966 C C . LYS A 1 548 ? -10.096 0.373 63.037 1.00 34.75 548 LYS A C 1
ATOM 3968 O O . LYS A 1 548 ? -9.653 -0.386 63.893 1.00 34.75 548 LYS A O 1
ATOM 3973 N N . GLY A 1 549 ? -10.436 -0.021 61.807 1.00 35.25 549 GLY A N 1
ATOM 3974 C CA . GLY A 1 549 ? -10.351 -1.408 61.319 1.00 35.25 549 GLY A CA 1
ATOM 3975 C C . GLY A 1 549 ? -11.686 -2.154 61.200 1.00 35.25 549 GLY A C 1
ATOM 3976 O O . GLY A 1 549 ? -11.681 -3.329 60.851 1.00 35.25 549 GLY A O 1
ATOM 3977 N N . MET A 1 550 ? -12.820 -1.502 61.468 1.00 40.03 550 MET A N 1
ATOM 3978 C CA . MET A 1 550 ? -14.149 -2.102 61.322 1.00 40.03 550 MET A CA 1
ATOM 3979 C C . MET A 1 550 ? -14.714 -1.849 59.913 1.00 40.03 550 MET A C 1
ATOM 3981 O O . MET A 1 550 ? -14.813 -0.699 59.493 1.00 40.03 550 MET A O 1
ATOM 3985 N N . THR A 1 551 ? -15.071 -2.912 59.182 1.00 35.22 551 THR A N 1
ATOM 3986 C CA . THR A 1 551 ? -15.550 -2.843 57.781 1.00 35.22 551 THR A CA 1
ATOM 3987 C C . THR A 1 551 ? -17.062 -3.045 57.626 1.00 35.22 551 THR A C 1
ATOM 3989 O O . THR A 1 551 ? -17.603 -2.764 56.561 1.00 35.22 551 THR A O 1
ATOM 3992 N N . ALA A 1 552 ? -17.757 -3.490 58.679 1.00 37.12 552 ALA A N 1
ATOM 3993 C CA . ALA A 1 552 ? -19.214 -3.622 58.726 1.00 37.12 552 ALA A CA 1
ATOM 3994 C C . ALA A 1 552 ? -19.731 -3.467 60.169 1.00 37.12 552 ALA A C 1
ATOM 3996 O O . ALA A 1 552 ? -19.054 -3.871 61.116 1.00 37.12 552 ALA A O 1
ATOM 3997 N N . PHE A 1 553 ? -20.933 -2.909 60.341 1.00 41.16 553 PHE A N 1
ATOM 3998 C CA . PHE A 1 553 ? -21.659 -2.848 61.615 1.00 41.16 553 PHE A CA 1
ATOM 3999 C C . PHE A 1 553 ? -23.166 -2.994 61.365 1.00 41.16 553 PHE A C 1
ATOM 4001 O O . PHE A 1 553 ? -23.649 -2.704 60.273 1.00 41.16 553 PHE A O 1
ATOM 4008 N N . ASN A 1 554 ? -23.900 -3.473 62.370 1.00 38.03 554 ASN A N 1
ATOM 4009 C CA . ASN A 1 554 ? -25.332 -3.750 62.269 1.00 38.03 554 ASN A CA 1
ATOM 4010 C C . ASN A 1 554 ? -26.150 -2.618 62.916 1.00 38.03 554 ASN A C 1
ATOM 4012 O O . ASN A 1 554 ? -25.761 -2.115 63.972 1.00 38.03 554 ASN A O 1
ATOM 4016 N N . LEU A 1 555 ? -27.266 -2.223 62.301 1.00 39.47 555 LEU A N 1
ATOM 4017 C CA . LEU A 1 555 ? -28.202 -1.233 62.845 1.00 39.47 555 LEU A CA 1
ATOM 4018 C C . LEU A 1 555 ? -29.501 -1.953 63.210 1.00 39.47 555 LEU A C 1
ATOM 4020 O O . LEU A 1 555 ? -30.217 -2.422 62.328 1.00 39.47 555 LEU A O 1
ATOM 4024 N N . ASP A 1 556 ? -29.788 -2.066 64.506 1.00 38.50 556 ASP A N 1
ATOM 4025 C CA . ASP A 1 556 ? -30.988 -2.760 64.972 1.00 38.50 556 ASP A CA 1
ATOM 4026 C C . ASP A 1 556 ? -32.262 -1.908 64.773 1.00 38.50 556 ASP A C 1
ATOM 4028 O O . ASP A 1 556 ? -32.254 -0.676 64.799 1.00 38.50 556 ASP A O 1
ATOM 4032 N N . SER A 1 557 ? -33.369 -2.595 64.519 1.00 38.97 557 SER A N 1
ATOM 4033 C CA . SER A 1 557 ? -34.346 -2.302 63.463 1.00 38.97 557 SER A CA 1
ATOM 4034 C C . SER A 1 557 ? -35.681 -1.707 63.921 1.00 38.97 557 SER A C 1
ATOM 4036 O O . SER A 1 557 ? -36.658 -1.738 63.180 1.00 38.97 557 SER A O 1
ATOM 4038 N N . SER A 1 558 ? -35.783 -1.093 65.097 1.00 35.38 558 SER A N 1
ATOM 4039 C CA . SER A 1 558 ? -37.102 -0.622 65.571 1.00 35.38 558 SER A CA 1
ATOM 4040 C C . SER A 1 558 ? -37.638 0.671 64.915 1.00 35.38 558 SER A C 1
ATOM 4042 O O . SER A 1 558 ? -38.697 1.148 65.323 1.00 35.38 558 SER A O 1
ATOM 4044 N N . VAL A 1 559 ? -36.950 1.279 63.929 1.00 38.41 559 VAL A N 1
ATOM 4045 C CA . VAL A 1 559 ? -37.212 2.695 63.562 1.00 38.41 559 VAL A CA 1
ATOM 4046 C C . VAL A 1 559 ? -37.221 3.048 62.055 1.00 38.41 559 VAL A C 1
ATOM 4048 O O . VAL A 1 559 ? -37.707 4.122 61.703 1.00 38.41 559 VAL A O 1
ATOM 4051 N N . LEU A 1 560 ? -36.757 2.213 61.118 1.00 42.31 560 LEU A N 1
ATOM 4052 C CA . LEU A 1 560 ? -36.575 2.640 59.709 1.00 42.31 560 LEU A CA 1
ATOM 4053 C C . LEU A 1 560 ? -37.712 2.175 58.782 1.00 42.31 560 LEU A C 1
ATOM 4055 O O . LEU A 1 560 ? -38.028 0.991 58.754 1.00 42.31 560 LEU A O 1
ATOM 4059 N N . LEU A 1 561 ? -38.307 3.099 58.009 1.00 39.94 561 LEU A N 1
ATOM 4060 C CA . LEU A 1 561 ? -39.474 2.814 57.157 1.00 39.94 561 LEU A CA 1
ATOM 4061 C C . LEU A 1 561 ? -39.258 3.059 55.657 1.00 39.94 561 LEU A C 1
ATOM 4063 O O . LEU A 1 561 ? -39.962 2.435 54.864 1.00 39.94 561 LEU A O 1
ATOM 4067 N N . THR A 1 562 ? -38.358 3.943 55.200 1.00 38.62 562 THR A N 1
ATOM 4068 C CA . THR A 1 562 ? -38.175 4.147 53.742 1.00 38.62 562 THR A CA 1
ATOM 4069 C C . THR A 1 562 ? -36.808 4.734 53.367 1.00 38.62 562 THR A C 1
ATOM 4071 O O . THR A 1 562 ? -36.267 5.592 54.065 1.00 38.62 562 THR A O 1
ATOM 4074 N N . PHE A 1 563 ? -36.271 4.310 52.216 1.00 38.53 563 PHE A N 1
ATOM 4075 C CA . PHE A 1 563 ? -35.036 4.825 51.609 1.00 38.53 563 PHE A CA 1
ATOM 4076 C C . PHE A 1 563 ? -35.328 5.625 50.334 1.00 38.53 563 PHE A C 1
ATOM 4078 O O . PHE A 1 563 ? -36.116 5.190 49.493 1.00 38.53 563 PHE A O 1
ATOM 4085 N N . LYS A 1 564 ? -34.667 6.778 50.152 1.00 36.97 564 LYS A N 1
ATOM 4086 C CA . LYS A 1 564 ? -34.775 7.561 48.909 1.00 36.97 564 LYS A CA 1
ATOM 4087 C C . LYS A 1 564 ? -33.448 8.228 48.537 1.00 36.97 564 LYS A C 1
ATOM 4089 O O . LYS A 1 564 ? -32.922 9.041 49.293 1.00 36.97 564 LYS A O 1
ATOM 4094 N N . ALA A 1 565 ? -32.937 7.943 47.341 1.00 33.62 565 ALA A N 1
ATOM 4095 C CA . ALA A 1 565 ? -31.836 8.697 46.740 1.00 33.62 565 ALA A CA 1
ATOM 4096 C C . ALA A 1 565 ? -32.410 9.770 45.798 1.00 33.62 565 ALA A C 1
ATOM 4098 O O . ALA A 1 565 ? -33.217 9.457 44.922 1.00 33.62 565 ALA A O 1
ATOM 4099 N N . MET A 1 566 ? -32.042 11.041 45.988 1.00 32.06 566 MET A N 1
ATOM 4100 C CA . MET A 1 566 ? -32.443 12.140 45.098 1.00 32.06 566 MET A CA 1
ATOM 4101 C C . MET A 1 566 ? -31.250 13.065 44.840 1.00 32.06 566 MET A C 1
ATOM 4103 O O . MET A 1 566 ? -30.830 13.792 45.736 1.00 32.06 566 MET A O 1
ATOM 4107 N N . GLY A 1 567 ? -30.748 13.071 43.602 1.00 36.34 567 GLY A N 1
ATOM 4108 C CA . GLY A 1 567 ? -29.639 13.930 43.172 1.00 36.34 567 GLY A CA 1
ATOM 4109 C C . GLY A 1 567 ? -28.244 13.427 43.574 1.00 36.34 567 GLY A C 1
ATOM 4110 O O . GLY A 1 567 ? -28.094 12.581 44.450 1.00 36.34 567 GLY A O 1
ATOM 4111 N N . MET A 1 568 ? -27.212 13.957 42.908 1.00 39.00 568 MET A N 1
ATOM 4112 C CA . MET A 1 568 ? -25.835 13.430 42.942 1.00 39.00 568 MET A CA 1
ATOM 4113 C C . MET A 1 568 ? -25.075 13.586 44.273 1.00 39.00 568 MET A C 1
ATOM 4115 O O . MET A 1 568 ? -24.005 13.004 44.404 1.00 39.00 568 MET A O 1
ATOM 4119 N N . ASN A 1 569 ? -25.583 14.336 45.261 1.00 44.81 569 ASN A N 1
ATOM 4120 C CA . ASN A 1 569 ? -24.755 14.792 46.393 1.00 44.81 569 ASN A CA 1
ATOM 4121 C C . ASN A 1 569 ? -25.324 14.482 47.792 1.00 44.81 569 ASN A C 1
ATOM 4123 O O . ASN A 1 569 ? -24.739 14.898 48.800 1.00 44.81 569 ASN A O 1
ATOM 4127 N N . THR A 1 570 ? -26.476 13.811 47.913 1.00 42.03 570 THR A N 1
ATOM 4128 C CA . THR A 1 570 ? -27.152 13.660 49.216 1.00 42.03 570 THR A CA 1
ATOM 4129 C C . THR A 1 570 ? -28.018 12.400 49.308 1.00 42.03 570 THR A C 1
ATOM 4131 O O . THR A 1 570 ? -28.814 12.111 48.418 1.00 42.03 570 THR A O 1
ATOM 4134 N N . LEU A 1 571 ? -27.892 11.670 50.419 1.00 47.94 571 LEU A N 1
ATOM 4135 C CA . LEU A 1 571 ? -28.692 10.491 50.759 1.00 47.94 571 LEU A CA 1
ATOM 4136 C C . LEU A 1 571 ? -29.784 10.865 51.776 1.00 47.94 571 LEU A C 1
ATOM 4138 O O . LEU A 1 571 ? -29.489 11.534 52.767 1.00 47.94 571 LEU A O 1
ATOM 4142 N N . TYR A 1 572 ? -31.023 10.404 51.570 1.00 45.84 572 TYR A N 1
ATOM 4143 C CA . TYR A 1 572 ? -32.118 10.584 52.530 1.00 45.84 572 TYR A CA 1
ATOM 4144 C C . TYR A 1 572 ? -32.540 9.261 53.173 1.00 45.84 572 TYR A C 1
ATOM 4146 O O . TYR A 1 572 ? -32.752 8.254 52.497 1.00 45.84 572 TYR A O 1
ATOM 4154 N N . LEU A 1 573 ? -32.724 9.312 54.489 1.00 50.81 573 LEU A N 1
ATOM 4155 C CA . LEU A 1 573 ? -33.232 8.236 55.334 1.00 50.81 573 LEU A CA 1
ATOM 4156 C C . LEU A 1 573 ? -34.536 8.714 55.969 1.00 50.81 573 LEU A C 1
ATOM 4158 O O . LEU A 1 573 ? -34.529 9.720 56.677 1.00 50.81 573 LEU A O 1
ATOM 4162 N N . ASP A 1 574 ? -35.645 8.022 55.722 1.00 41.44 574 ASP A N 1
ATOM 4163 C CA . ASP A 1 574 ? -36.933 8.342 56.341 1.00 41.44 574 ASP A CA 1
ATOM 4164 C C . ASP A 1 574 ? -37.277 7.278 57.392 1.00 41.44 574 ASP A C 1
ATOM 4166 O O . ASP A 1 574 ? -37.308 6.071 57.117 1.00 41.44 574 ASP A O 1
ATOM 4170 N N . SER A 1 575 ? -37.485 7.726 58.627 1.00 47.31 575 SER A N 1
ATOM 4171 C CA . SER A 1 575 ? -37.759 6.879 59.787 1.00 47.31 575 SER A CA 1
ATOM 4172 C C . SER A 1 575 ? -39.028 7.355 60.495 1.00 47.31 575 SER A C 1
ATOM 4174 O O . SER A 1 575 ? -39.463 8.495 60.321 1.00 47.31 575 SER A O 1
ATOM 4176 N N . THR A 1 576 ? -39.616 6.513 61.349 1.00 36.50 576 THR A N 1
ATOM 4177 C CA . THR A 1 576 ? -40.771 6.907 62.182 1.00 36.50 576 THR A CA 1
ATOM 4178 C C . THR A 1 576 ? -40.492 8.120 63.077 1.00 36.50 576 THR A C 1
ATOM 4180 O O . THR A 1 576 ? -41.430 8.797 63.493 1.00 36.50 576 THR A O 1
ATOM 4183 N N . ASN A 1 577 ? -39.217 8.423 63.340 1.00 34.22 577 ASN A N 1
ATOM 4184 C CA . ASN A 1 577 ? -38.767 9.511 64.204 1.00 34.22 577 ASN A CA 1
ATOM 4185 C C . ASN A 1 577 ? -38.249 10.745 63.436 1.00 34.22 577 ASN A C 1
ATOM 4187 O O . ASN A 1 577 ? -37.819 11.710 64.069 1.00 34.22 577 ASN A O 1
ATOM 4191 N N . GLY A 1 578 ? -38.304 10.750 62.098 1.00 36.88 578 GLY A N 1
ATOM 4192 C CA . GLY A 1 578 ? -37.985 11.919 61.276 1.00 36.88 578 GLY A CA 1
ATOM 4193 C C . GLY A 1 578 ? -37.232 11.605 59.982 1.00 36.88 578 GLY A C 1
ATOM 4194 O O . GLY A 1 578 ? -36.887 10.462 59.689 1.00 36.88 578 GLY A O 1
ATOM 4195 N N . LYS A 1 579 ? -36.956 12.664 59.213 1.00 43.16 579 LYS A N 1
ATOM 4196 C CA . LYS A 1 579 ? -36.143 12.613 57.991 1.00 43.16 579 LYS A CA 1
ATOM 4197 C C . LYS A 1 579 ? -34.697 12.964 58.301 1.00 43.16 579 LYS A C 1
ATOM 4199 O O . LYS A 1 579 ? -34.426 14.036 58.840 1.00 43.16 579 LYS A O 1
ATOM 4204 N N . TYR A 1 580 ? -33.776 12.109 57.882 1.00 48.41 580 TYR A N 1
ATOM 4205 C CA . TYR A 1 580 ? -32.339 12.303 58.027 1.00 48.41 580 TYR A CA 1
ATOM 4206 C C . TYR A 1 580 ? -31.697 12.480 56.659 1.00 48.41 580 TYR A C 1
ATOM 4208 O O . TYR A 1 580 ? -32.114 11.892 55.663 1.00 48.41 580 TYR A O 1
ATOM 4216 N N . THR A 1 581 ? -30.681 13.332 56.617 1.00 44.28 581 THR A N 1
ATOM 4217 C CA . THR A 1 581 ? -29.972 13.713 55.398 1.00 44.28 581 THR A CA 1
ATOM 4218 C C . THR A 1 581 ? -28.490 13.448 55.621 1.00 44.28 581 THR A C 1
ATOM 4220 O O . THR A 1 581 ? -27.909 14.004 56.550 1.00 44.28 581 THR A O 1
ATOM 4223 N N . ILE A 1 582 ? -27.883 12.599 54.795 1.00 52.88 582 ILE A N 1
ATOM 4224 C CA . ILE A 1 582 ? -26.450 12.298 54.836 1.00 52.88 582 ILE A CA 1
ATOM 4225 C C . ILE A 1 582 ? -25.800 12.896 53.581 1.00 52.88 582 ILE A C 1
ATOM 4227 O O . ILE A 1 582 ? -26.063 12.430 52.469 1.00 52.88 582 ILE A O 1
ATOM 4231 N N . PRO A 1 583 ? -24.956 13.932 53.716 1.00 46.88 583 PRO A N 1
ATOM 4232 C CA . PRO A 1 583 ? -24.174 14.456 52.601 1.00 46.88 583 PRO A CA 1
ATOM 4233 C C . PRO A 1 583 ? -23.145 13.419 52.130 1.00 46.88 583 PRO A C 1
ATOM 4235 O O . PRO A 1 583 ? -22.441 12.848 52.962 1.00 46.88 583 PRO A O 1
ATOM 4238 N N . ILE A 1 584 ? -22.991 13.218 50.816 1.00 49.69 584 ILE A N 1
ATOM 4239 C CA . ILE A 1 584 ? -22.026 12.243 50.259 1.00 49.69 584 ILE A CA 1
ATOM 4240 C C . ILE A 1 584 ? -20.583 12.525 50.703 1.00 49.69 584 ILE A C 1
ATOM 4242 O O . ILE A 1 584 ? -19.839 11.593 50.996 1.00 49.69 584 ILE A O 1
ATOM 4246 N N . VAL A 1 585 ? -20.225 13.800 50.887 1.00 47.50 585 VAL A N 1
ATOM 4247 C CA . VAL A 1 585 ? -18.913 14.218 51.419 1.00 47.50 585 VAL A CA 1
ATOM 4248 C C . VAL A 1 585 ? -18.600 13.631 52.804 1.00 47.50 585 VAL A C 1
ATOM 4250 O O . VAL A 1 585 ? -17.447 13.548 53.201 1.00 47.50 585 VAL A O 1
ATOM 4253 N N . SER A 1 586 ? -19.621 13.200 53.558 1.00 44.41 586 SER A N 1
ATOM 4254 C CA . SER A 1 586 ? -19.459 12.610 54.898 1.00 44.41 586 SER A CA 1
ATOM 4255 C C . SER A 1 586 ? -19.140 11.111 54.873 1.00 44.41 586 SER A C 1
ATOM 4257 O O . SER A 1 586 ? -18.780 10.554 55.905 1.00 44.41 586 SER A O 1
ATOM 4259 N N . ILE A 1 587 ? -19.282 10.457 53.716 1.00 49.16 587 ILE A N 1
ATOM 4260 C CA . ILE A 1 587 ? -18.954 9.037 53.495 1.00 49.16 587 ILE A CA 1
ATOM 4261 C C . ILE A 1 587 ? -17.890 8.859 52.400 1.00 49.16 587 ILE A C 1
ATOM 4263 O O . ILE A 1 587 ? -17.545 7.738 52.040 1.00 49.16 587 ILE A O 1
ATOM 4267 N N . GLU A 1 588 ? -17.353 9.962 51.880 1.00 42.41 588 GLU A N 1
ATOM 4268 C CA . GLU A 1 588 ? -16.452 10.001 50.727 1.00 42.41 588 GLU A CA 1
ATOM 4269 C C . GLU A 1 588 ? -15.163 9.201 50.961 1.00 42.41 588 GLU A C 1
ATOM 4271 O O . GLU A 1 588 ? -14.704 8.504 50.062 1.00 42.41 588 GLU A O 1
ATOM 4276 N N . ASP A 1 589 ? -14.630 9.206 52.187 1.00 40.12 589 ASP A N 1
ATOM 4277 C CA . ASP A 1 589 ? -13.438 8.426 52.556 1.00 40.12 589 ASP A CA 1
ATOM 4278 C C . ASP A 1 589 ? -13.710 6.908 52.625 1.00 40.12 589 ASP A C 1
ATOM 4280 O O . ASP A 1 589 ? -12.812 6.093 52.395 1.00 40.12 589 ASP A O 1
ATOM 4284 N N . ILE A 1 590 ? -14.963 6.514 52.882 1.00 40.59 590 ILE A N 1
ATOM 4285 C CA . ILE A 1 590 ? -15.409 5.111 52.872 1.00 40.59 590 ILE A CA 1
ATOM 4286 C C . ILE A 1 590 ? -15.567 4.625 51.423 1.00 40.59 590 ILE A C 1
ATOM 4288 O O . ILE A 1 590 ? -15.212 3.492 51.109 1.00 40.59 590 ILE A O 1
ATOM 4292 N N . VAL A 1 591 ? -16.031 5.497 50.522 1.00 40.72 591 VAL A N 1
ATOM 4293 C CA . VAL A 1 591 ? -16.250 5.180 49.099 1.00 40.72 591 VAL A CA 1
ATOM 4294 C C . VAL A 1 591 ? -14.946 5.233 48.284 1.00 40.72 591 VAL A C 1
ATOM 4296 O O . VAL A 1 591 ? -14.726 4.374 47.432 1.00 40.72 591 VAL A O 1
ATOM 4299 N N . LYS A 1 592 ? -14.028 6.169 48.577 1.00 36.78 592 LYS A N 1
ATOM 4300 C CA . LYS A 1 592 ? -12.721 6.313 47.891 1.00 36.78 592 LYS A CA 1
ATOM 4301 C C . LYS A 1 592 ? -11.796 5.104 48.031 1.00 36.78 592 LYS A C 1
ATOM 4303 O O . LYS A 1 592 ? -10.870 4.952 47.243 1.00 36.78 592 LYS A O 1
ATOM 4308 N N . THR A 1 593 ? -12.027 4.249 49.023 1.00 35.03 593 THR A N 1
ATOM 4309 C CA . THR A 1 593 ? -11.207 3.060 49.293 1.00 35.03 593 THR A CA 1
ATOM 4310 C C . THR A 1 593 ? -11.757 1.779 48.657 1.00 35.03 593 THR A C 1
ATOM 4312 O O . THR A 1 593 ? -11.229 0.703 48.915 1.00 35.03 593 THR A O 1
ATOM 4315 N N . GLY A 1 594 ? -12.799 1.872 47.818 1.00 30.62 594 GLY A N 1
ATOM 4316 C CA . GLY A 1 594 ? -13.391 0.708 47.146 1.00 30.62 594 GLY A CA 1
ATOM 4317 C C . GLY A 1 594 ? -14.163 -0.226 48.084 1.00 30.62 594 GLY A C 1
ATOM 4318 O O . GLY A 1 594 ? -14.475 -1.354 47.708 1.00 30.62 594 GLY A O 1
ATOM 4319 N N . ASN A 1 595 ? -14.479 0.222 49.303 1.00 33.97 595 ASN A N 1
ATOM 4320 C CA . ASN A 1 595 ? -15.250 -0.562 50.259 1.00 33.97 595 ASN A CA 1
ATOM 4321 C C . ASN A 1 595 ? -16.739 -0.553 49.890 1.00 33.97 595 ASN A C 1
ATOM 4323 O O . ASN A 1 595 ? -17.338 0.500 49.663 1.00 33.97 595 ASN A O 1
ATOM 4327 N N . LEU A 1 596 ? -17.348 -1.740 49.863 1.00 34.09 596 LEU A N 1
ATOM 4328 C CA . LEU A 1 596 ? -18.776 -1.899 49.619 1.00 34.09 596 LEU A CA 1
ATOM 4329 C C . LEU A 1 596 ? -19.558 -1.422 50.849 1.00 34.09 596 LEU A C 1
ATOM 4331 O O . LEU A 1 596 ? -19.462 -2.014 51.927 1.00 34.09 596 LEU A O 1
ATOM 4335 N N . LEU A 1 597 ? -20.359 -0.369 50.697 1.00 36.97 597 LEU A N 1
ATOM 4336 C CA . LEU A 1 597 ? -21.263 0.065 51.756 1.00 36.97 597 LEU A CA 1
ATOM 4337 C C . LEU A 1 597 ? -22.479 -0.872 51.777 1.00 36.97 597 LEU A C 1
ATOM 4339 O O . LEU A 1 597 ? -23.433 -0.699 51.020 1.00 36.97 597 LEU A O 1
ATOM 4343 N N . THR A 1 598 ? -22.411 -1.909 52.611 1.00 37.56 598 THR A N 1
ATOM 4344 C CA . THR A 1 598 ? -23.488 -2.897 52.750 1.00 37.56 598 THR A CA 1
ATOM 4345 C C . THR A 1 598 ? -24.488 -2.420 53.794 1.00 37.56 598 THR A C 1
ATOM 4347 O O . THR A 1 598 ? -24.154 -2.306 54.972 1.00 37.56 598 THR A O 1
ATOM 4350 N N . PHE A 1 599 ? -25.726 -2.176 53.371 1.00 43.47 599 PHE A N 1
ATOM 4351 C CA . PHE A 1 599 ? -26.842 -1.938 54.279 1.00 43.47 599 PHE A CA 1
ATOM 4352 C C . PHE A 1 599 ? -27.632 -3.235 54.439 1.00 43.47 599 PHE A C 1
ATOM 4354 O O . PHE A 1 599 ? -28.194 -3.745 53.471 1.00 43.47 599 PHE A O 1
ATOM 4361 N N . VAL A 1 600 ? -27.665 -3.779 55.654 1.00 39.12 600 VAL A N 1
ATOM 4362 C CA . VAL A 1 600 ? -28.502 -4.936 55.987 1.00 39.12 600 VAL A CA 1
ATOM 4363 C C . VAL A 1 600 ? -29.795 -4.412 56.594 1.00 39.12 600 VAL A C 1
ATOM 4365 O O . VAL A 1 600 ? -29.775 -3.769 57.642 1.00 39.12 600 VAL A O 1
ATOM 4368 N N . PHE A 1 601 ? -30.917 -4.663 55.924 1.00 42.72 601 PHE A N 1
ATOM 4369 C CA . PHE A 1 601 ? -32.234 -4.245 56.394 1.00 42.72 601 PHE A CA 1
ATOM 4370 C C . PHE A 1 601 ? -32.993 -5.437 56.976 1.00 42.72 601 PHE A C 1
ATOM 4372 O O . PHE A 1 601 ? -33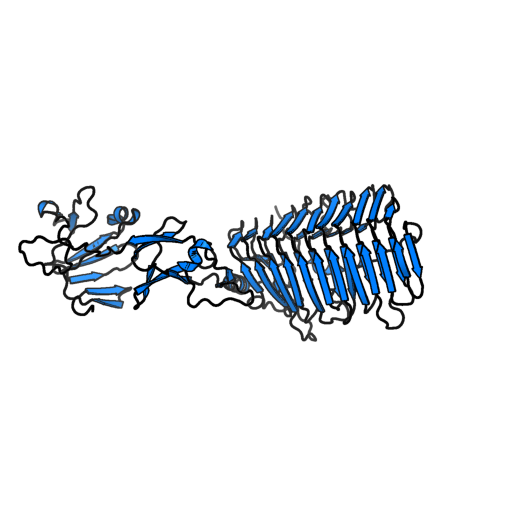.251 -6.412 56.276 1.00 42.72 601 PHE A O 1
ATOM 4379 N N . GLY A 1 602 ? -33.393 -5.343 58.243 1.00 40.84 602 GLY A N 1
ATOM 4380 C CA . GLY A 1 602 ? -34.355 -6.260 58.857 1.00 40.84 602 GLY A CA 1
ATOM 4381 C C . GLY A 1 602 ? -35.789 -5.775 58.646 1.00 40.84 602 GLY A C 1
ATOM 4382 O O . GLY A 1 602 ? -36.439 -5.399 59.613 1.00 40.84 602 GLY A O 1
ATOM 4383 N N . ILE A 1 603 ? -36.256 -5.696 57.395 1.00 42.09 603 ILE A N 1
ATOM 4384 C CA . ILE A 1 603 ? -37.595 -5.175 57.054 1.00 42.09 603 ILE A CA 1
ATOM 4385 C C . ILE A 1 603 ? -38.398 -6.187 56.231 1.00 42.09 603 ILE A C 1
ATOM 4387 O O . ILE A 1 603 ? -37.843 -6.867 55.375 1.00 42.09 603 ILE A O 1
ATOM 4391 N N . GLU A 1 604 ? -39.712 -6.261 56.470 1.00 43.38 604 GLU A N 1
ATOM 4392 C CA . GLU A 1 604 ? -40.642 -7.157 55.749 1.00 43.38 604 GLU A CA 1
ATOM 4393 C C . GLU A 1 604 ? -40.854 -6.748 54.279 1.00 43.38 604 GLU A C 1
ATOM 4395 O O . GLU A 1 604 ? -41.264 -7.558 53.450 1.00 43.38 604 GLU A O 1
ATOM 4400 N N . LYS A 1 605 ? -40.575 -5.485 53.936 1.00 43.38 605 LYS A N 1
ATOM 4401 C CA . LYS A 1 605 ? -40.660 -4.960 52.571 1.00 43.38 605 LYS A CA 1
ATOM 4402 C C . LYS A 1 605 ? -39.689 -3.798 52.390 1.00 43.38 605 LYS A C 1
ATOM 4404 O O . LYS A 1 605 ? -39.638 -2.916 53.246 1.00 43.38 605 LYS A O 1
ATOM 4409 N N . ALA A 1 606 ? -38.973 -3.762 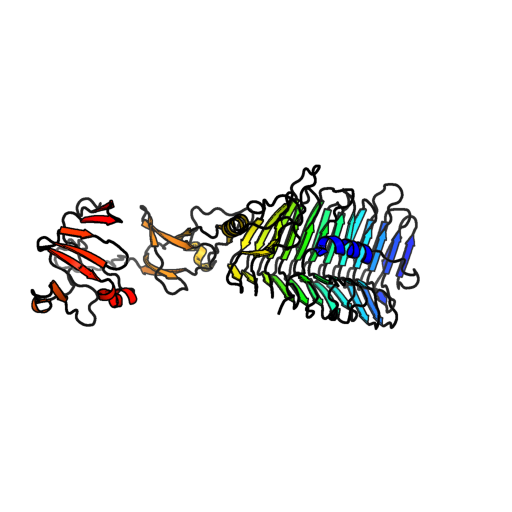51.269 1.00 48.44 606 ALA A N 1
ATOM 4410 C CA . ALA A 1 606 ? -38.170 -2.611 50.861 1.00 48.44 606 ALA A CA 1
ATOM 4411 C C . ALA A 1 606 ? -38.631 -2.088 49.495 1.00 48.44 606 ALA A C 1
ATOM 4413 O O . ALA A 1 606 ? -38.624 -2.836 48.521 1.00 48.44 606 ALA A O 1
ATOM 4414 N N . ASP A 1 607 ? -38.965 -0.802 49.405 1.00 42.56 607 ASP A N 1
ATOM 4415 C CA . ASP A 1 607 ? -39.307 -0.151 48.137 1.00 42.56 607 ASP A CA 1
ATOM 4416 C C . ASP A 1 607 ? -38.149 0.748 47.694 1.00 42.56 607 ASP A C 1
ATOM 4418 O O . ASP A 1 607 ? -37.708 1.624 48.440 1.00 42.56 607 ASP A O 1
ATOM 4422 N N . VAL A 1 608 ? -37.655 0.544 46.472 1.00 42.31 608 VAL A N 1
ATOM 4423 C CA . VAL A 1 608 ? -36.558 1.321 45.883 1.00 42.31 608 VAL A CA 1
ATOM 4424 C C . VAL A 1 608 ? -37.116 2.226 44.799 1.00 42.31 608 VAL A C 1
ATOM 4426 O O . VAL A 1 608 ? -37.700 1.752 43.828 1.00 42.31 608 VAL A O 1
ATOM 4429 N N . TYR A 1 609 ? -36.894 3.532 44.938 1.00 41.91 609 TYR A N 1
ATOM 4430 C CA . TYR A 1 609 ? -37.324 4.543 43.973 1.00 41.91 609 TYR A CA 1
ATOM 4431 C C . TYR A 1 609 ? -36.116 5.188 43.290 1.00 41.91 609 TYR A C 1
ATOM 4433 O O . TYR A 1 609 ? -35.181 5.617 43.966 1.00 41.91 609 TYR A O 1
ATOM 4441 N N . VAL A 1 610 ? -36.172 5.333 41.965 1.00 38.75 610 VAL A N 1
ATOM 4442 C CA . VAL A 1 610 ? -35.181 6.060 41.156 1.00 38.75 610 VAL A CA 1
ATOM 4443 C C . VAL A 1 610 ? -35.894 7.206 40.446 1.00 38.75 610 VAL A C 1
ATOM 4445 O O . VAL A 1 610 ? -36.934 7.009 39.822 1.00 38.75 610 VAL A O 1
ATOM 4448 N N . ASN A 1 611 ? -35.380 8.433 40.588 1.00 39.00 611 ASN A N 1
ATOM 4449 C CA . ASN A 1 611 ? -35.992 9.654 40.039 1.00 39.00 611 ASN A CA 1
ATOM 4450 C C . ASN A 1 611 ? -37.486 9.814 40.388 1.00 39.00 611 ASN A C 1
ATOM 4452 O O . ASN A 1 611 ? -38.292 10.272 39.584 1.00 39.00 611 ASN A O 1
ATOM 4456 N N . GLY A 1 612 ? -37.866 9.411 41.604 1.00 36.78 612 GLY A N 1
ATOM 4457 C CA . GLY A 1 612 ? -39.247 9.496 42.087 1.00 36.78 612 GLY A CA 1
ATOM 4458 C C . GLY A 1 612 ? -40.190 8.410 41.560 1.00 36.78 612 GLY A C 1
ATOM 4459 O O . GLY A 1 612 ? -41.344 8.390 41.977 1.00 36.78 612 GLY A O 1
ATOM 4460 N N . THR A 1 613 ? -39.706 7.490 40.724 1.00 36.34 613 THR A N 1
ATOM 4461 C CA . THR A 1 613 ? -40.471 6.347 40.207 1.00 36.34 613 THR A CA 1
ATOM 4462 C C . THR A 1 613 ? -40.070 5.082 40.958 1.00 36.34 613 THR A C 1
ATOM 4464 O O . THR A 1 613 ? -38.882 4.869 41.198 1.00 36.34 613 THR A O 1
ATOM 4467 N N . LEU A 1 614 ? -41.041 4.255 41.363 1.00 42.84 614 LEU A N 1
ATOM 4468 C CA . LEU A 1 614 ? -40.767 2.968 42.009 1.00 42.84 614 LEU A CA 1
ATOM 4469 C C . LEU A 1 614 ? -40.031 2.073 41.011 1.00 42.84 614 LEU A C 1
ATOM 4471 O O . LEU A 1 614 ? -40.592 1.685 39.991 1.00 42.84 614 LEU A O 1
ATOM 4475 N N . ALA A 1 615 ? -38.767 1.789 41.294 1.00 42.84 615 ALA A N 1
ATOM 4476 C CA . ALA A 1 615 ? -37.913 0.974 40.449 1.00 42.84 615 ALA A CA 1
ATOM 4477 C C . ALA A 1 615 ? -38.058 -0.515 40.783 1.00 42.84 615 ALA A C 1
ATOM 4479 O O . ALA A 1 615 ? -38.070 -1.345 39.876 1.00 42.84 615 ALA A O 1
ATOM 4480 N N . ARG A 1 616 ? -38.167 -0.869 42.073 1.00 42.59 616 ARG A N 1
ATOM 4481 C CA . ARG A 1 616 ? -38.316 -2.265 42.512 1.00 42.59 616 ARG A CA 1
ATOM 4482 C C . ARG A 1 616 ? -38.853 -2.364 43.941 1.00 42.59 616 ARG A C 1
ATOM 4484 O O . ARG A 1 616 ? -38.488 -1.555 44.789 1.00 42.59 616 ARG A O 1
ATOM 4491 N N . GLU A 1 617 ? -39.661 -3.386 44.202 1.00 45.34 617 GLU A N 1
ATOM 4492 C CA . GLU A 1 617 ? -40.051 -3.814 45.551 1.00 45.34 617 GLU A CA 1
ATOM 4493 C C . GLU A 1 617 ? -39.305 -5.105 45.906 1.00 45.34 617 GLU A C 1
ATOM 4495 O O . GLU A 1 617 ? -39.132 -5.985 45.059 1.00 45.34 617 GLU A O 1
ATOM 4500 N N . PHE A 1 618 ? -38.876 -5.232 47.156 1.00 43.78 618 PHE A N 1
ATOM 4501 C CA . PHE A 1 618 ? -38.236 -6.425 47.695 1.00 43.78 618 PHE A CA 1
ATOM 4502 C C . PHE A 1 618 ? -39.059 -6.970 48.854 1.00 43.78 618 PHE A C 1
ATOM 4504 O O . PHE A 1 618 ? -39.389 -6.236 49.786 1.00 43.78 618 PHE A O 1
ATOM 4511 N N . TYR A 1 619 ? -39.336 -8.270 48.794 1.00 52.12 619 TYR A N 1
ATOM 4512 C CA . TYR A 1 619 ? -39.986 -9.038 49.848 1.00 52.12 619 TYR A CA 1
ATOM 4513 C C . TYR A 1 619 ? -39.062 -10.200 50.230 1.00 52.12 619 TYR A C 1
ATOM 4515 O O . TYR A 1 619 ? -38.760 -11.019 49.355 1.00 52.12 619 TYR A O 1
ATOM 4523 N N . PRO A 1 620 ? -38.602 -10.292 51.489 1.00 42.94 620 PRO A N 1
ATOM 4524 C CA . PRO A 1 620 ? -37.689 -11.351 51.925 1.00 42.94 620 PRO A CA 1
ATOM 4525 C C . PRO A 1 620 ? -38.247 -12.767 51.708 1.00 42.94 620 PRO A C 1
ATOM 4527 O O . PRO A 1 620 ? -37.505 -13.697 51.420 1.00 42.94 620 PRO A O 1
ATOM 4530 N N . ASP A 1 621 ? -39.563 -12.923 51.798 1.00 44.97 621 ASP A N 1
ATOM 4531 C CA . ASP A 1 621 ? -40.301 -14.189 51.799 1.00 44.97 621 ASP A CA 1
ATOM 4532 C C . ASP A 1 621 ? -40.788 -14.639 50.406 1.00 44.97 621 ASP A C 1
ATOM 4534 O O . ASP A 1 621 ? -41.464 -15.661 50.282 1.00 44.97 621 ASP A O 1
ATOM 4538 N N . LYS A 1 622 ? -40.411 -13.920 49.338 1.00 39.12 622 LYS A N 1
ATOM 4539 C CA . LYS A 1 622 ? -40.717 -14.289 47.938 1.00 39.12 622 LYS A CA 1
ATOM 4540 C C . LYS A 1 622 ? -39.487 -14.494 47.048 1.00 39.12 622 LYS A C 1
ATOM 4542 O O . LYS A 1 622 ? -39.637 -14.647 45.839 1.00 39.12 622 LYS A O 1
ATOM 4547 N N . LEU A 1 623 ? -38.291 -14.498 47.630 1.00 37.66 623 LEU A N 1
ATOM 4548 C CA . LEU A 1 623 ? -37.049 -14.838 46.939 1.00 37.66 623 LEU A CA 1
ATOM 4549 C C . LEU A 1 623 ? -36.788 -16.344 47.098 1.00 37.66 623 LEU A C 1
ATOM 4551 O O . LEU A 1 623 ? -36.098 -16.767 48.022 1.00 37.66 623 LEU A O 1
ATOM 4555 N N . THR A 1 624 ? -37.389 -17.139 46.213 1.00 32.69 624 THR A N 1
ATOM 4556 C CA . THR A 1 624 ? -36.936 -18.502 45.878 1.00 32.69 624 THR A CA 1
ATOM 4557 C C . THR A 1 624 ? -36.465 -18.530 44.448 1.00 32.69 624 THR A C 1
ATOM 4559 O O . THR A 1 624 ? -37.227 -17.987 43.612 1.00 32.69 624 THR A O 1
#

pLDDT: mean 73.48, std 22.24, range [24.34, 98.81]